Protein AF-A0A3M6UUV1-F1 (afdb_monomer_lite)

Radius of gyration: 31.65 Å; chains: 1; bounding box: 92×77×94 Å

Structure (mmCIF, N/CA/C/O backbone):
data_AF-A0A3M6UUV1-F1
#
_entry.id   AF-A0A3M6UUV1-F1
#
loop_
_atom_site.group_PDB
_atom_site.id
_atom_site.type_symbol
_atom_site.label_atom_id
_atom_site.label_alt_id
_atom_site.label_comp_id
_atom_site.label_asym_id
_atom_site.label_entity_id
_atom_site.label_seq_id
_atom_site.pdbx_PDB_ins_code
_atom_site.Cartn_x
_atom_site.Cartn_y
_atom_site.Cartn_z
_atom_site.occupancy
_atom_site.B_iso_or_equiv
_atom_site.auth_seq_id
_atom_site.auth_comp_id
_atom_site.auth_asym_id
_atom_site.auth_atom_id
_atom_site.pdbx_PDB_model_num
ATOM 1 N N . HIS A 1 1 ? 31.047 -15.259 56.708 1.00 53.66 1 HIS A N 1
ATOM 2 C CA . HIS A 1 1 ? 30.385 -16.585 56.591 1.00 53.66 1 HIS A CA 1
ATOM 3 C C . HIS A 1 1 ? 28.883 -16.551 56.228 1.00 53.66 1 HIS A C 1
ATOM 5 O O . HIS A 1 1 ? 28.489 -17.252 55.302 1.00 53.66 1 HIS A O 1
ATOM 11 N N . ARG A 1 2 ? 28.010 -15.762 56.892 1.00 51.50 2 ARG A N 1
ATOM 12 C CA . ARG A 1 2 ? 26.547 -15.740 56.600 1.00 51.50 2 ARG A CA 1
ATOM 13 C C . ARG A 1 2 ? 26.159 -15.116 55.248 1.00 51.50 2 ARG A C 1
ATOM 15 O O . ARG A 1 2 ? 25.210 -15.572 54.619 1.00 51.50 2 ARG A O 1
ATOM 22 N N . VAL A 1 3 ? 26.904 -14.112 54.783 1.00 54.75 3 VAL A N 1
ATOM 23 C CA . VAL A 1 3 ? 26.638 -13.428 53.501 1.00 54.75 3 VAL A CA 1
ATOM 24 C C . VAL A 1 3 ? 26.917 -14.352 52.309 1.00 54.75 3 VAL A C 1
ATOM 26 O O . VAL A 1 3 ? 26.079 -14.472 51.422 1.00 54.75 3 VAL A O 1
ATOM 29 N N . VAL A 1 4 ? 28.027 -15.096 52.345 1.00 58.69 4 VAL A N 1
ATOM 30 C CA . VAL A 1 4 ? 28.407 -16.068 51.302 1.00 58.69 4 VAL A CA 1
ATOM 31 C C . VAL A 1 4 ? 27.374 -17.197 51.180 1.00 58.69 4 VAL A C 1
ATOM 33 O O . VAL A 1 4 ? 26.945 -17.510 50.074 1.00 58.69 4 VAL A O 1
ATOM 36 N N . LYS A 1 5 ? 26.862 -17.729 52.304 1.00 53.38 5 LYS A N 1
ATOM 37 C CA . LYS A 1 5 ? 25.772 -18.727 52.286 1.00 53.38 5 LYS A CA 1
ATOM 38 C C . LYS A 1 5 ? 24.498 -18.208 51.605 1.00 53.38 5 LYS A C 1
ATOM 40 O O . LYS A 1 5 ? 23.853 -18.964 50.888 1.00 53.38 5 LYS A O 1
ATOM 45 N N . ARG A 1 6 ? 24.146 -16.927 51.778 1.00 51.94 6 ARG A N 1
ATOM 46 C CA . ARG A 1 6 ? 22.979 -16.309 51.115 1.00 51.94 6 ARG A CA 1
ATOM 47 C C . ARG A 1 6 ? 23.157 -16.190 49.601 1.00 51.94 6 ARG A C 1
ATOM 49 O O . ARG A 1 6 ? 22.193 -16.403 48.871 1.00 51.94 6 ARG A O 1
ATOM 56 N N . TRP A 1 7 ? 24.363 -15.869 49.136 1.00 58.28 7 TRP A N 1
ATOM 57 C CA . TRP A 1 7 ? 24.672 -15.807 47.704 1.00 58.28 7 TRP A CA 1
ATOM 58 C C . TRP A 1 7 ? 24.673 -17.190 47.057 1.00 58.28 7 TRP A C 1
ATOM 60 O O . TRP A 1 7 ? 24.069 -17.354 46.002 1.00 58.28 7 TRP A O 1
ATOM 70 N N . ILE A 1 8 ? 25.231 -18.195 47.736 1.00 63.59 8 ILE A N 1
ATOM 71 C CA . ILE A 1 8 ? 25.190 -19.593 47.285 1.00 63.59 8 ILE A CA 1
ATOM 72 C C . ILE A 1 8 ? 23.741 -20.085 47.178 1.00 63.59 8 ILE A C 1
ATOM 74 O O . ILE A 1 8 ? 23.374 -20.690 46.177 1.00 63.59 8 ILE A O 1
ATOM 78 N N . TYR A 1 9 ? 22.886 -19.763 48.153 1.00 59.88 9 TYR A N 1
ATOM 79 C CA . TYR A 1 9 ? 21.479 -20.173 48.124 1.00 59.88 9 TYR A CA 1
ATOM 80 C C . TYR A 1 9 ? 20.699 -19.513 46.975 1.00 59.88 9 TYR A C 1
ATOM 82 O O . TYR A 1 9 ? 19.919 -20.169 46.291 1.00 59.88 9 TYR A O 1
ATOM 90 N N . LYS A 1 10 ? 20.943 -18.222 46.709 1.00 54.38 10 LYS A N 1
ATOM 91 C CA . LYS A 1 10 ? 20.335 -17.512 45.570 1.00 54.38 10 LYS A CA 1
ATOM 92 C C . LYS A 1 10 ? 20.837 -18.035 44.222 1.00 54.38 10 LYS A C 1
ATOM 94 O O . LYS A 1 10 ? 20.039 -18.157 43.296 1.00 54.38 10 LYS A O 1
ATOM 99 N N . ALA A 1 11 ? 22.123 -18.368 44.123 1.00 58.56 11 ALA A N 1
ATOM 100 C CA . ALA A 1 11 ? 22.707 -18.967 42.927 1.00 58.56 11 ALA A CA 1
ATOM 101 C C . ALA A 1 11 ? 22.138 -20.369 42.670 1.00 58.56 11 ALA A C 1
ATOM 103 O O . ALA A 1 11 ? 21.747 -20.659 41.546 1.00 58.56 11 ALA A O 1
ATOM 104 N N . LEU A 1 12 ? 21.997 -21.198 43.710 1.00 60.91 12 LEU A N 1
ATOM 105 C CA . LEU A 1 12 ? 21.360 -22.515 43.614 1.00 60.91 12 LEU A CA 1
ATOM 106 C C . LEU A 1 12 ? 19.917 -22.411 43.115 1.00 60.91 12 LEU A C 1
ATOM 108 O O . LEU A 1 12 ? 19.557 -23.129 42.189 1.00 60.91 12 LEU A O 1
ATOM 112 N N . ILE A 1 13 ? 19.129 -21.470 43.650 1.00 64.75 13 ILE A N 1
ATOM 113 C CA . ILE A 1 13 ? 17.755 -21.222 43.188 1.00 64.75 13 ILE A CA 1
ATOM 114 C C . ILE A 1 13 ? 17.744 -20.815 41.706 1.00 64.75 13 ILE A C 1
ATOM 116 O O . ILE A 1 13 ? 16.981 -21.378 40.919 1.00 64.75 13 ILE A O 1
ATOM 120 N N . ALA A 1 14 ? 18.605 -19.879 41.299 1.00 56.94 14 ALA A N 1
ATOM 121 C CA . ALA A 1 14 ? 18.701 -19.441 39.907 1.00 56.94 14 ALA A CA 1
ATOM 122 C C . ALA A 1 14 ? 19.106 -20.587 38.963 1.00 56.94 14 ALA A C 1
ATOM 124 O O . ALA A 1 14 ? 18.496 -20.755 37.909 1.00 56.94 14 ALA A O 1
ATOM 125 N N . ILE A 1 15 ? 20.068 -21.420 39.372 1.00 64.94 15 ILE A N 1
ATOM 126 C CA . ILE A 1 15 ? 20.500 -22.608 38.627 1.00 64.94 15 ILE A CA 1
ATOM 127 C C . ILE A 1 15 ? 19.341 -23.602 38.488 1.00 64.94 15 ILE A C 1
ATOM 129 O O . ILE A 1 15 ? 19.088 -24.072 37.381 1.00 64.94 15 ILE A O 1
ATOM 133 N N . THR A 1 16 ? 18.567 -23.867 39.547 1.00 61.16 16 THR A N 1
ATOM 134 C CA . THR A 1 16 ? 17.381 -24.737 39.445 1.00 61.16 16 THR A CA 1
ATOM 135 C C . THR A 1 16 ? 16.318 -24.192 38.492 1.00 61.16 16 THR A C 1
ATOM 137 O O . THR A 1 16 ? 15.734 -24.971 37.742 1.00 61.16 16 THR A O 1
ATOM 140 N N . TRP A 1 17 ? 16.092 -22.875 38.448 1.00 63.47 17 TRP A N 1
ATOM 141 C CA . TRP A 1 17 ? 15.154 -22.267 37.495 1.00 63.47 17 TRP A CA 1
ATOM 142 C C . TRP A 1 17 ? 15.660 -22.321 36.050 1.00 63.47 17 TRP A C 1
ATOM 144 O O . TRP A 1 17 ? 14.870 -22.567 35.140 1.00 63.47 17 TRP A O 1
ATOM 154 N N . ILE A 1 18 ? 16.966 -22.151 35.832 1.00 59.75 18 ILE A N 1
ATOM 155 C CA . ILE A 1 18 ? 17.588 -22.296 34.509 1.00 59.75 18 ILE A CA 1
ATOM 156 C C . ILE A 1 18 ? 17.489 -23.748 34.029 1.00 59.75 18 ILE A C 1
ATOM 158 O O . ILE A 1 18 ? 17.085 -23.986 32.892 1.00 59.75 18 ILE A O 1
ATOM 162 N N . ILE A 1 19 ? 17.779 -24.720 34.898 1.00 62.41 19 ILE A N 1
ATOM 163 C CA . ILE A 1 19 ? 17.654 -26.150 34.587 1.00 62.41 19 ILE A CA 1
ATOM 164 C C . ILE A 1 19 ? 16.190 -26.508 34.292 1.00 62.41 19 ILE A C 1
ATOM 166 O O . ILE A 1 19 ? 15.913 -27.158 33.287 1.00 62.41 19 ILE A O 1
ATOM 170 N N . ALA A 1 20 ? 15.233 -26.032 35.094 1.00 56.25 20 ALA A N 1
ATOM 171 C CA . ALA A 1 20 ? 13.806 -26.252 34.848 1.00 56.25 20 ALA A CA 1
ATOM 172 C C . ALA A 1 20 ? 13.332 -25.617 33.526 1.00 56.25 20 ALA A C 1
ATOM 174 O O . ALA A 1 20 ? 12.559 -26.227 32.784 1.00 56.25 20 ALA A O 1
ATOM 175 N N . GLY A 1 21 ? 13.828 -24.421 33.196 1.00 53.50 21 GLY A N 1
ATOM 176 C CA . GLY A 1 21 ? 13.579 -23.753 31.919 1.00 53.50 21 GLY A CA 1
ATOM 177 C C . GLY A 1 21 ? 14.153 -24.524 30.730 1.00 53.50 21 GLY A C 1
ATOM 178 O O . GLY A 1 21 ? 13.458 -24.707 29.732 1.00 53.50 21 GLY A O 1
ATOM 179 N N . ALA A 1 22 ? 15.375 -25.048 30.856 1.00 51.59 22 ALA A N 1
ATOM 180 C CA . ALA A 1 22 ? 16.016 -25.873 29.836 1.00 51.59 22 ALA A CA 1
ATOM 181 C C . ALA A 1 22 ? 15.280 -27.207 29.624 1.00 51.59 22 ALA A C 1
ATOM 183 O O . ALA A 1 22 ? 15.052 -27.597 28.483 1.00 51.59 22 ALA A O 1
ATOM 184 N N . ILE A 1 23 ? 14.825 -27.865 30.698 1.00 58.81 23 ILE A N 1
ATOM 185 C CA . ILE A 1 23 ? 14.018 -29.097 30.626 1.00 58.81 23 ILE A CA 1
ATOM 186 C C . ILE A 1 23 ? 12.650 -28.822 29.985 1.00 58.81 23 ILE A C 1
ATOM 188 O O . ILE A 1 23 ? 12.186 -29.604 29.157 1.00 58.81 23 ILE A O 1
ATOM 192 N N . SER A 1 24 ? 12.003 -27.700 30.318 1.00 49.69 24 SER A N 1
ATOM 193 C CA . SER A 1 24 ? 10.731 -27.291 29.707 1.00 49.69 24 SER A CA 1
ATOM 194 C C . SER A 1 24 ? 10.892 -26.985 28.214 1.00 49.69 24 SER A C 1
ATOM 196 O O . SER A 1 24 ? 10.110 -27.468 27.395 1.00 49.69 24 SER A O 1
ATOM 198 N N . LEU A 1 25 ? 11.952 -26.262 27.837 1.00 47.38 25 LEU A N 1
ATOM 199 C CA . LEU A 1 25 ? 12.279 -25.972 26.442 1.00 47.38 25 LEU A CA 1
ATOM 200 C C . LEU A 1 25 ? 12.628 -27.249 25.669 1.00 47.38 25 LEU A C 1
ATOM 202 O O . LEU A 1 25 ? 12.136 -27.428 24.558 1.00 47.38 25 LEU A O 1
ATOM 206 N N . ALA A 1 26 ? 13.393 -28.169 26.262 1.00 48.97 26 ALA A N 1
ATOM 207 C CA . ALA A 1 26 ? 13.682 -29.479 25.685 1.00 48.97 26 ALA A CA 1
ATOM 208 C C . ALA A 1 26 ? 12.399 -30.302 25.495 1.00 48.97 26 ALA A C 1
ATOM 210 O O . ALA A 1 26 ? 12.198 -30.865 24.425 1.00 48.97 26 ALA A O 1
ATOM 211 N N . ASN A 1 27 ? 11.477 -30.299 26.463 1.00 48.34 27 ASN A N 1
ATOM 212 C CA . ASN A 1 27 ? 10.185 -30.982 26.353 1.00 48.34 27 ASN A CA 1
ATOM 213 C C . ASN A 1 27 ? 9.260 -30.361 25.298 1.00 48.34 27 ASN A C 1
ATOM 215 O O . ASN A 1 27 ? 8.561 -31.091 24.599 1.00 48.34 27 ASN A O 1
ATOM 219 N N . ILE A 1 28 ? 9.249 -29.033 25.152 1.00 48.41 28 ILE A N 1
ATOM 220 C CA . ILE A 1 28 ? 8.517 -28.341 24.079 1.00 48.41 28 ILE A CA 1
ATOM 221 C C . ILE A 1 28 ? 9.140 -28.675 22.723 1.00 48.41 28 ILE A C 1
ATOM 223 O O . ILE A 1 28 ? 8.415 -28.997 21.788 1.00 48.41 28 ILE A O 1
ATOM 227 N N . THR A 1 29 ? 10.468 -28.672 22.628 1.00 43.34 29 THR A N 1
ATOM 228 C CA . THR A 1 29 ? 11.203 -29.017 21.402 1.00 43.34 29 THR A CA 1
ATOM 229 C C . THR A 1 29 ? 10.961 -30.478 21.017 1.00 43.34 29 THR A C 1
ATOM 231 O O . THR A 1 29 ? 10.634 -30.754 19.869 1.00 43.34 29 THR A O 1
ATOM 234 N N . LEU A 1 30 ? 10.987 -31.408 21.978 1.00 47.31 30 LEU A N 1
ATOM 235 C CA . LEU A 1 30 ? 10.634 -32.821 21.790 1.00 47.31 30 LEU A CA 1
ATOM 236 C C . LEU A 1 30 ? 9.158 -33.004 21.414 1.00 47.31 30 LEU A C 1
ATOM 238 O O . LEU A 1 30 ? 8.835 -33.854 20.589 1.00 47.31 30 LEU A O 1
ATOM 242 N N . ARG A 1 31 ? 8.249 -32.192 21.969 1.00 47.75 31 ARG A N 1
ATOM 243 C CA . ARG A 1 31 ? 6.823 -32.195 21.606 1.00 47.75 31 ARG A CA 1
ATOM 244 C C . ARG A 1 31 ? 6.604 -31.666 20.185 1.00 47.75 31 ARG A C 1
ATOM 246 O O . ARG A 1 31 ? 5.810 -32.245 19.458 1.00 47.75 31 ARG A O 1
ATOM 253 N N . VAL A 1 32 ? 7.333 -30.630 19.768 1.00 45.81 32 VAL A N 1
ATOM 254 C CA . VAL A 1 32 ? 7.321 -30.094 18.395 1.00 45.81 32 VAL A CA 1
ATOM 255 C C . VAL A 1 32 ? 7.938 -31.089 17.406 1.00 45.81 32 VAL A C 1
ATOM 257 O O . VAL A 1 32 ? 7.359 -31.322 16.350 1.00 45.81 32 VAL A O 1
ATOM 260 N N . LEU A 1 33 ? 9.043 -31.748 17.767 1.00 45.75 33 LEU A N 1
ATOM 261 C CA . LEU A 1 33 ? 9.650 -32.836 16.987 1.00 45.75 33 LEU A CA 1
ATOM 262 C C . LEU A 1 33 ? 8.694 -34.035 16.837 1.00 45.75 33 LEU A C 1
ATOM 264 O O . LEU A 1 33 ? 8.572 -34.591 15.749 1.00 45.75 33 LEU A O 1
ATOM 268 N N . ARG A 1 34 ? 7.947 -34.386 17.895 1.00 47.12 34 ARG A N 1
ATOM 269 C CA . ARG A 1 34 ? 6.923 -35.450 17.885 1.00 47.12 34 ARG A CA 1
ATOM 270 C C . ARG A 1 34 ? 5.660 -35.080 17.088 1.00 47.12 34 ARG A C 1
ATOM 272 O O . ARG A 1 34 ? 4.951 -35.969 16.629 1.00 47.12 34 ARG A O 1
ATOM 279 N N . GLU A 1 35 ? 5.351 -33.796 16.926 1.00 48.34 35 GLU A N 1
ATOM 280 C CA . GLU A 1 35 ? 4.259 -33.329 16.057 1.00 48.34 35 GLU A CA 1
ATOM 281 C C . GLU A 1 35 ? 4.706 -33.228 14.584 1.00 48.34 35 GLU A C 1
ATOM 283 O O . GLU A 1 35 ? 3.923 -33.536 13.689 1.00 48.34 35 GLU A O 1
ATOM 288 N N . MET A 1 36 ? 5.973 -32.889 14.313 1.00 41.75 36 MET A N 1
ATOM 289 C CA . MET A 1 36 ? 6.557 -32.858 12.959 1.00 41.75 36 MET A CA 1
ATOM 290 C C . MET A 1 36 ? 6.518 -34.225 12.259 1.00 41.75 36 MET A C 1
ATOM 292 O O . MET A 1 36 ? 6.219 -34.283 11.065 1.00 41.75 36 MET A O 1
ATOM 296 N N . SER A 1 37 ? 6.720 -35.330 12.987 1.00 49.78 37 SER A N 1
ATOM 297 C CA . SER A 1 37 ? 6.574 -36.679 12.420 1.00 49.78 37 SER A CA 1
ATOM 298 C C . SER A 1 37 ? 5.135 -36.970 11.974 1.00 49.78 37 SER A C 1
ATOM 300 O O . SER A 1 37 ? 4.929 -37.534 10.904 1.00 49.78 37 SER A O 1
ATOM 302 N N . LYS A 1 38 ? 4.110 -36.498 12.699 1.00 47.59 38 LYS A N 1
ATOM 303 C CA . LYS A 1 38 ? 2.696 -36.675 12.306 1.00 47.59 38 LYS A CA 1
ATOM 304 C C . LYS A 1 38 ? 2.337 -35.925 11.021 1.00 47.59 38 LYS A C 1
ATOM 306 O O . LYS A 1 38 ? 1.589 -36.454 10.203 1.00 47.59 38 LYS A O 1
ATOM 311 N N . TYR A 1 39 ? 2.878 -34.719 10.824 1.00 46.22 39 TYR A N 1
ATOM 312 C CA . TYR A 1 39 ? 2.710 -33.963 9.574 1.00 46.22 39 TYR A CA 1
ATOM 313 C C . TYR A 1 39 ? 3.369 -34.667 8.387 1.00 46.22 39 TYR A C 1
ATOM 315 O O . TYR A 1 39 ? 2.802 -34.683 7.296 1.00 46.22 39 TYR A O 1
ATOM 323 N N . LEU A 1 40 ? 4.526 -35.289 8.613 1.00 48.78 40 LEU A N 1
ATOM 324 C CA . LEU A 1 40 ? 5.231 -36.082 7.613 1.00 48.78 40 LEU A CA 1
ATOM 325 C C . LEU A 1 40 ? 4.427 -37.342 7.243 1.00 48.78 40 LEU A C 1
ATOM 327 O O . LEU A 1 40 ? 4.207 -37.603 6.065 1.00 48.78 40 LEU A O 1
ATOM 331 N N . TYR A 1 41 ? 3.857 -38.054 8.221 1.00 49.81 41 TYR A N 1
ATOM 332 C CA . TYR A 1 41 ? 2.929 -39.171 7.978 1.00 49.81 41 TYR A CA 1
ATOM 333 C C . TYR A 1 41 ? 1.680 -38.749 7.189 1.00 49.81 41 TYR A C 1
ATOM 335 O O . TYR A 1 41 ? 1.291 -39.434 6.242 1.00 49.81 41 TYR A O 1
ATOM 343 N N . LEU A 1 42 ? 1.073 -37.603 7.524 1.00 47.50 42 LEU A N 1
ATOM 344 C CA . LEU A 1 42 ? -0.079 -37.061 6.792 1.00 47.50 42 LEU A CA 1
ATOM 345 C C . LEU A 1 42 ? 0.283 -36.695 5.342 1.00 47.50 42 LEU A C 1
ATOM 347 O O . LEU A 1 42 ? -0.486 -36.966 4.420 1.00 47.50 42 LEU A O 1
ATOM 351 N N . TRP A 1 43 ? 1.464 -36.106 5.141 1.00 49.41 43 TRP A N 1
ATOM 352 C CA . TRP A 1 43 ? 2.016 -35.777 3.827 1.00 49.41 43 TRP A CA 1
ATOM 353 C C . TRP A 1 43 ? 2.252 -37.035 2.981 1.00 49.41 43 TRP A C 1
ATOM 355 O O . TRP A 1 43 ? 1.928 -37.059 1.794 1.00 49.41 43 TRP A O 1
ATOM 365 N N . ASN A 1 44 ? 2.751 -38.113 3.582 1.00 49.72 44 ASN A N 1
ATOM 366 C CA . ASN A 1 44 ? 2.978 -39.378 2.883 1.00 49.72 44 ASN A CA 1
ATOM 367 C C . ASN A 1 44 ? 1.687 -40.135 2.579 1.00 49.72 44 ASN A C 1
ATOM 369 O O . ASN A 1 44 ? 1.548 -40.668 1.480 1.00 49.72 44 ASN A O 1
ATOM 373 N N . LEU A 1 45 ? 0.709 -40.110 3.490 1.00 54.50 45 LEU A N 1
ATOM 374 C CA . LEU A 1 45 ? -0.628 -40.649 3.239 1.00 54.50 45 LEU A CA 1
ATOM 375 C C . LEU A 1 45 ? -1.309 -39.906 2.078 1.00 54.50 45 LEU A C 1
ATOM 377 O O . LEU A 1 45 ? -1.895 -40.536 1.200 1.00 54.50 45 LEU A O 1
ATOM 381 N N . PHE A 1 46 ? -1.168 -38.578 2.027 1.00 56.09 46 PHE A N 1
ATOM 382 C CA . PHE A 1 46 ? -1.665 -37.753 0.926 1.00 56.09 46 PHE A CA 1
ATOM 383 C C . PHE A 1 46 ? -0.981 -38.085 -0.410 1.00 56.09 46 PHE A C 1
ATOM 385 O O . PHE A 1 46 ? -1.661 -38.250 -1.422 1.00 56.09 46 PHE A O 1
ATOM 392 N N . ASN A 1 47 ? 0.347 -38.236 -0.433 1.00 53.75 47 ASN A N 1
ATOM 393 C CA . ASN A 1 47 ? 1.074 -38.606 -1.652 1.00 53.75 47 ASN A CA 1
ATOM 394 C C . ASN A 1 47 ? 0.737 -40.031 -2.129 1.00 53.75 47 ASN A C 1
ATOM 396 O O . ASN A 1 47 ? 0.535 -40.237 -3.326 1.00 53.75 47 ASN A O 1
ATOM 400 N N . ALA A 1 48 ? 0.603 -40.996 -1.215 1.00 56.69 48 ALA A N 1
ATOM 401 C CA . ALA A 1 48 ? 0.190 -42.364 -1.535 1.00 56.69 48 ALA A CA 1
ATOM 402 C C . ALA A 1 48 ? -1.249 -42.424 -2.078 1.00 56.69 48 ALA A C 1
ATOM 404 O O . ALA A 1 48 ? -1.515 -43.146 -3.042 1.00 56.69 48 ALA A O 1
ATOM 405 N N . PHE A 1 49 ? -2.159 -41.620 -1.517 1.00 58.19 49 PHE A N 1
ATOM 406 C CA . PHE A 1 49 ? -3.532 -41.454 -2.001 1.00 58.19 49 PHE A CA 1
ATOM 407 C C . PHE A 1 49 ? -3.583 -40.835 -3.408 1.00 58.19 49 PHE A C 1
ATOM 409 O O . PHE A 1 49 ? -4.268 -41.339 -4.299 1.00 58.19 49 PHE A O 1
ATOM 416 N N . CYS A 1 50 ? -2.797 -39.782 -3.653 1.00 55.28 50 CYS A N 1
ATOM 417 C CA . CYS A 1 50 ? -2.662 -39.183 -4.982 1.00 55.28 50 CYS A CA 1
ATOM 418 C C . CYS A 1 50 ? -2.120 -40.190 -6.010 1.00 55.28 50 CYS A C 1
ATOM 420 O O . CYS A 1 50 ? -2.640 -40.269 -7.124 1.00 55.28 50 CYS A O 1
ATOM 422 N N . LEU A 1 51 ? -1.126 -41.003 -5.635 1.00 58.97 51 LEU A N 1
ATOM 423 C CA . LEU A 1 51 ? -0.574 -42.058 -6.488 1.00 58.97 51 LEU A CA 1
ATOM 424 C C . LEU A 1 51 ? -1.619 -43.130 -6.829 1.00 58.97 51 LEU A C 1
ATOM 426 O O . LEU A 1 51 ? -1.710 -43.549 -7.981 1.00 58.97 51 LEU A O 1
ATOM 430 N N . THR A 1 52 ? -2.442 -43.547 -5.863 1.00 60.72 52 THR A N 1
ATOM 431 C CA . THR A 1 52 ? -3.510 -44.532 -6.108 1.00 60.72 52 THR A CA 1
ATOM 432 C C . THR A 1 52 ? -4.569 -43.979 -7.054 1.00 60.72 52 THR A C 1
ATOM 434 O O . THR A 1 52 ? -4.952 -44.671 -7.996 1.00 60.72 52 THR A O 1
ATOM 437 N N . ILE A 1 53 ? -4.985 -42.718 -6.887 1.00 60.94 53 ILE A N 1
ATOM 438 C CA . ILE A 1 53 ? -5.909 -42.053 -7.821 1.00 60.94 53 ILE A CA 1
ATOM 439 C C . ILE A 1 53 ? -5.320 -41.993 -9.231 1.00 60.94 53 ILE A C 1
ATOM 441 O O . ILE A 1 53 ? -6.029 -42.284 -10.198 1.00 60.94 53 ILE A O 1
ATOM 445 N N . ILE A 1 54 ? -4.036 -41.646 -9.361 1.00 63.97 54 ILE A N 1
ATOM 446 C CA . ILE A 1 54 ? -3.322 -41.639 -10.642 1.00 63.97 54 ILE A CA 1
ATOM 447 C C . ILE A 1 54 ? -3.373 -43.046 -11.253 1.00 63.97 54 ILE A C 1
ATOM 449 O O . ILE A 1 54 ? -3.900 -43.208 -12.353 1.00 63.97 54 ILE A O 1
ATOM 453 N N . CYS A 1 55 ? -2.942 -44.083 -10.534 1.00 61.72 55 CYS A N 1
ATOM 454 C CA . CYS A 1 55 ? -2.950 -45.461 -11.031 1.00 61.72 55 CYS A CA 1
ATOM 455 C C . CYS A 1 55 ? -4.349 -45.939 -11.460 1.00 61.72 55 CYS A C 1
ATOM 457 O O . CYS A 1 55 ? -4.491 -46.507 -12.544 1.00 61.72 55 CYS A O 1
ATOM 459 N N . ILE A 1 56 ? -5.395 -45.665 -10.672 1.00 68.00 56 ILE A N 1
ATOM 460 C CA . ILE A 1 56 ? -6.787 -46.033 -10.993 1.00 68.00 56 ILE A CA 1
ATOM 461 C C . ILE A 1 56 ? -7.275 -45.287 -12.240 1.00 68.00 56 ILE A C 1
ATOM 463 O O . ILE A 1 56 ? -7.853 -45.893 -13.146 1.00 68.00 56 ILE A O 1
ATOM 467 N N . SER A 1 57 ? -7.008 -43.982 -12.322 1.00 57.22 57 SER A N 1
ATOM 468 C CA . SER A 1 57 ? -7.418 -43.142 -13.451 1.00 57.22 57 SER A CA 1
ATOM 469 C C . SER A 1 57 ? -6.743 -43.589 -14.747 1.00 57.22 57 SER A C 1
ATOM 471 O O . SER A 1 57 ? -7.406 -43.735 -15.771 1.00 57.22 57 SER A O 1
ATOM 473 N N . TYR A 1 58 ? -5.442 -43.889 -14.710 1.00 58.75 58 TYR A N 1
ATOM 474 C CA . TYR A 1 58 ? -4.697 -44.337 -15.889 1.00 58.75 58 TYR A CA 1
ATOM 475 C C . TYR A 1 58 ? -5.010 -45.779 -16.286 1.00 58.75 58 TYR A C 1
ATOM 477 O O . TYR A 1 58 ? -5.077 -46.060 -17.481 1.00 58.75 58 TYR A O 1
ATOM 485 N N . THR A 1 59 ? -5.290 -46.669 -15.329 1.00 64.38 59 THR A N 1
ATOM 486 C CA . THR A 1 59 ? -5.794 -48.021 -15.626 1.00 64.38 59 THR A CA 1
ATOM 487 C C . THR A 1 59 ? -7.164 -47.934 -16.297 1.00 64.38 59 THR A C 1
ATOM 489 O O . THR A 1 59 ? -7.393 -48.580 -17.314 1.00 64.38 59 THR A O 1
ATOM 492 N N . SER A 1 60 ? -8.040 -47.048 -15.815 1.00 57.28 60 SER A N 1
ATOM 493 C CA . SER A 1 60 ? -9.353 -46.789 -16.419 1.00 57.28 60 SER A CA 1
ATOM 494 C C . SER A 1 60 ? -9.234 -46.202 -17.830 1.00 57.28 60 SER A C 1
ATOM 496 O O . SER A 1 60 ? -9.950 -46.622 -18.738 1.00 57.28 60 SER A O 1
ATOM 498 N N . ILE A 1 61 ? -8.290 -45.278 -18.052 1.00 60.66 61 ILE A N 1
ATOM 499 C CA . ILE A 1 61 ? -7.984 -44.730 -19.382 1.00 60.66 61 ILE A CA 1
ATOM 500 C C . ILE A 1 61 ? -7.421 -45.822 -20.302 1.00 60.66 61 ILE A C 1
ATOM 502 O O . ILE A 1 61 ? -7.869 -45.937 -21.438 1.00 60.66 61 ILE A O 1
ATOM 506 N N . TYR A 1 62 ? -6.492 -46.656 -19.830 1.00 62.56 62 TYR A N 1
ATOM 507 C CA . TYR A 1 62 ? -5.917 -47.764 -20.598 1.00 62.56 62 TYR A CA 1
ATOM 508 C C . TYR A 1 62 ? -6.981 -48.794 -20.995 1.00 62.56 62 TYR A C 1
ATOM 510 O O . TYR A 1 62 ? -7.074 -49.164 -22.164 1.00 62.56 62 TYR A O 1
ATOM 518 N N . VAL A 1 63 ? -7.837 -49.199 -20.051 1.00 66.69 63 VAL A N 1
ATOM 519 C CA . VAL A 1 63 ? -8.968 -50.106 -20.291 1.00 66.69 63 VAL A CA 1
ATOM 520 C C . VAL A 1 63 ? -9.932 -49.495 -21.308 1.00 66.69 63 VAL A C 1
ATOM 522 O O . VAL A 1 63 ? -10.338 -50.190 -22.236 1.00 66.69 63 VAL A O 1
ATOM 525 N N . LYS A 1 64 ? -10.234 -48.194 -21.201 1.00 61.03 64 LYS A N 1
ATOM 526 C CA . LYS A 1 64 ? -11.102 -47.471 -22.143 1.00 61.03 64 LYS A CA 1
ATOM 527 C C . LYS A 1 64 ? -10.478 -47.314 -23.534 1.00 61.03 64 LYS A C 1
ATOM 529 O O . LYS A 1 64 ? -11.197 -47.364 -24.521 1.00 61.03 64 LYS A O 1
ATOM 534 N N . VAL A 1 65 ? -9.157 -47.171 -23.639 1.00 62.53 65 VAL A N 1
ATOM 535 C CA . VAL A 1 65 ? -8.433 -47.097 -24.924 1.00 62.53 65 VAL A CA 1
ATOM 536 C C . VAL A 1 65 ? -8.288 -48.473 -25.581 1.00 62.53 65 VAL A C 1
ATOM 538 O O . VAL A 1 65 ? -8.358 -48.562 -26.804 1.00 62.53 65 VAL A O 1
ATOM 541 N N . ARG A 1 66 ? -8.098 -49.539 -24.791 1.00 63.44 66 ARG A N 1
ATOM 542 C CA . ARG A 1 66 ? -7.930 -50.917 -25.281 1.00 63.44 66 ARG A CA 1
ATOM 543 C C . ARG A 1 66 ? -9.258 -51.569 -25.672 1.00 63.44 66 ARG A C 1
ATOM 545 O O . ARG A 1 66 ? -9.297 -52.267 -26.677 1.00 63.44 66 ARG A O 1
ATOM 552 N N . HIS A 1 67 ? -10.325 -51.325 -24.908 1.00 61.78 67 HIS A N 1
ATOM 553 C CA . HIS A 1 67 ? -11.660 -51.886 -25.165 1.00 61.78 67 HIS A CA 1
ATOM 554 C C . HIS A 1 67 ? -12.591 -50.931 -25.927 1.00 61.78 67 HIS A C 1
ATOM 556 O O . HIS A 1 67 ? -13.588 -51.368 -26.489 1.00 61.78 67 HIS A O 1
ATOM 562 N N . GLY A 1 68 ? -12.270 -49.635 -25.998 1.00 55.53 68 GLY A N 1
ATOM 563 C CA . GLY A 1 68 ? -12.986 -48.643 -26.804 1.00 55.53 68 GLY A CA 1
ATOM 564 C C . GLY A 1 68 ? -12.602 -48.717 -28.281 1.00 55.53 68 GLY A C 1
ATOM 565 O O . GLY A 1 68 ? -12.003 -47.792 -28.835 1.00 55.53 68 GLY A O 1
ATOM 566 N N . ALA A 1 69 ? -12.931 -49.832 -28.925 1.00 53.97 69 ALA A N 1
ATOM 567 C CA . ALA A 1 69 ? -12.974 -49.931 -30.372 1.00 53.97 69 ALA A CA 1
ATOM 568 C C . ALA A 1 69 ? -14.437 -49.873 -30.813 1.00 53.97 69 ALA A C 1
ATOM 570 O O . ALA A 1 69 ? -15.090 -50.904 -30.864 1.00 53.97 69 ALA A O 1
ATOM 571 N N . GLN A 1 70 ? -14.945 -48.683 -31.148 1.00 48.94 70 GLN A N 1
ATOM 572 C CA . GLN A 1 70 ? -16.017 -48.549 -32.138 1.00 48.94 70 GLN A CA 1
ATOM 573 C C . GLN A 1 70 ? -16.089 -47.117 -32.667 1.00 48.94 70 GLN A C 1
ATOM 575 O O . GLN A 1 70 ? -15.962 -46.141 -31.931 1.00 48.94 70 GLN A O 1
ATOM 580 N N . GLY A 1 71 ? -16.137 -47.036 -33.995 1.00 56.59 71 GLY A N 1
ATOM 581 C CA . GLY A 1 71 ? -15.881 -45.838 -34.768 1.00 56.59 71 GLY A CA 1
ATOM 582 C C . GLY A 1 71 ? -16.992 -44.799 -34.715 1.00 56.59 71 GLY A C 1
ATOM 583 O O . GLY A 1 71 ? -18.164 -45.126 -34.610 1.00 56.59 71 GLY A O 1
ATOM 584 N N . LEU A 1 72 ? -16.556 -43.548 -34.837 1.00 53.19 72 LEU A N 1
ATOM 585 C CA . LEU A 1 72 ? -17.143 -42.421 -35.568 1.00 53.19 72 LEU A CA 1
ATOM 586 C C . LEU A 1 72 ? -16.099 -41.293 -35.411 1.00 53.19 72 LEU A C 1
ATOM 588 O O . LEU A 1 72 ? -15.683 -40.999 -34.297 1.00 53.19 72 LEU A O 1
ATOM 592 N N . TYR A 1 73 ? -15.604 -40.726 -36.519 1.00 53.94 73 TYR A N 1
ATOM 593 C CA . TYR A 1 73 ? -14.481 -39.760 -36.620 1.00 53.94 73 TYR A CA 1
ATOM 594 C C . TYR A 1 73 ? -13.046 -40.332 -36.539 1.00 53.94 73 TYR A C 1
ATOM 596 O O . TYR A 1 73 ? -12.291 -40.085 -35.596 1.00 53.94 73 TYR A O 1
ATOM 604 N N . HIS A 1 74 ? -12.601 -41.007 -37.607 1.00 57.81 74 HIS A N 1
ATOM 605 C CA . HIS A 1 74 ? -11.253 -41.594 -37.744 1.00 57.81 74 HIS A CA 1
ATOM 606 C C . HIS A 1 74 ? -10.090 -40.604 -37.466 1.00 57.81 74 HIS A C 1
ATOM 608 O O . HIS A 1 74 ? -9.061 -40.999 -36.905 1.00 57.81 74 HIS A O 1
ATOM 614 N N . ASN A 1 75 ? -10.257 -39.315 -37.792 1.00 56.28 75 ASN A N 1
ATOM 615 C CA . ASN A 1 75 ? -9.245 -38.261 -37.598 1.00 56.28 75 ASN A CA 1
ATOM 616 C C . ASN A 1 75 ? -9.207 -37.691 -36.166 1.00 56.28 75 ASN A C 1
ATOM 618 O O . ASN A 1 75 ? -8.136 -37.343 -35.664 1.00 56.28 75 ASN A O 1
ATOM 622 N N . ALA A 1 76 ? -10.357 -37.609 -35.489 1.00 54.09 76 ALA A N 1
ATOM 623 C CA . ALA A 1 76 ? -10.426 -37.186 -34.090 1.00 54.09 76 ALA A CA 1
ATOM 624 C C . ALA A 1 76 ? -9.916 -38.307 -33.172 1.00 54.09 76 ALA A C 1
ATOM 626 O O . ALA A 1 76 ? -9.029 -38.076 -32.353 1.00 54.09 76 ALA A O 1
ATOM 627 N N . ALA A 1 77 ? -10.350 -39.545 -33.423 1.00 57.19 77 ALA A N 1
ATOM 628 C CA . ALA A 1 77 ? -9.932 -40.725 -32.672 1.00 57.19 77 ALA A CA 1
ATOM 629 C C . ALA A 1 77 ? -8.418 -41.005 -32.777 1.00 57.19 77 ALA A C 1
ATOM 631 O O . ALA A 1 77 ? -7.784 -41.403 -31.802 1.00 57.19 77 ALA A O 1
ATOM 632 N N . THR A 1 78 ? -7.787 -40.767 -33.935 1.00 59.41 78 THR A N 1
ATOM 633 C CA . THR A 1 78 ? -6.323 -40.915 -34.087 1.00 59.41 78 THR A CA 1
ATOM 634 C C . THR A 1 78 ? -5.539 -39.817 -33.367 1.00 59.41 78 THR A C 1
ATOM 636 O O . THR A 1 78 ? -4.470 -40.091 -32.813 1.00 59.41 78 THR A O 1
ATOM 639 N N . ARG A 1 79 ? -6.055 -38.582 -33.335 1.00 59.28 79 ARG A N 1
ATOM 640 C CA . ARG A 1 79 ? -5.464 -37.471 -32.574 1.00 59.28 79 ARG A CA 1
ATOM 641 C C . ARG A 1 79 ? -5.579 -37.703 -31.068 1.00 59.28 79 ARG A C 1
ATOM 643 O O . ARG A 1 79 ? -4.596 -37.496 -30.358 1.00 59.28 79 ARG A O 1
ATOM 650 N N . GLU A 1 80 ? -6.729 -38.184 -30.607 1.00 59.00 80 GLU A N 1
ATOM 651 C CA . GLU A 1 80 ? -6.963 -38.563 -29.212 1.00 59.00 80 GLU A CA 1
ATOM 652 C C . GLU A 1 80 ? -6.070 -39.730 -28.790 1.00 59.00 80 GLU A C 1
ATOM 654 O O . GLU A 1 80 ? -5.363 -39.610 -27.797 1.00 59.00 80 GLU A O 1
ATOM 659 N N . ARG A 1 81 ? -5.953 -40.796 -29.596 1.00 61.84 81 ARG A N 1
ATOM 660 C CA . ARG A 1 81 ? -5.025 -41.911 -29.319 1.00 61.84 81 ARG A CA 1
ATOM 661 C C . ARG A 1 81 ? -3.564 -41.463 -29.202 1.00 61.84 81 ARG A C 1
ATOM 663 O O . ARG A 1 81 ? -2.862 -41.921 -28.303 1.00 61.84 81 ARG A O 1
ATOM 670 N N . LYS A 1 82 ? -3.091 -40.548 -30.061 1.00 62.91 82 LYS A N 1
ATOM 671 C CA . LYS A 1 82 ? -1.725 -39.983 -29.975 1.00 62.91 82 LYS A CA 1
ATOM 672 C C . LYS A 1 82 ? -1.524 -39.131 -28.718 1.00 62.91 82 LYS A C 1
ATOM 674 O O . LYS A 1 82 ? -0.450 -39.177 -28.115 1.00 62.91 82 LYS A O 1
ATOM 679 N N . LEU A 1 83 ? -2.544 -38.370 -28.319 1.00 63.09 83 LEU A N 1
ATOM 680 C CA . LEU A 1 83 ? -2.531 -37.575 -27.092 1.00 63.09 83 LEU A CA 1
ATOM 681 C C . LEU A 1 83 ? -2.505 -38.483 -25.856 1.00 63.09 83 LEU A C 1
ATOM 683 O O . LEU A 1 83 ? -1.649 -38.304 -24.996 1.00 63.09 83 LEU A O 1
ATOM 687 N N . THR A 1 84 ? -3.356 -39.507 -25.809 1.00 65.12 84 THR A N 1
ATOM 688 C CA . THR A 1 84 ? -3.405 -40.469 -24.704 1.00 65.12 84 THR A CA 1
ATOM 689 C C . THR A 1 84 ? -2.129 -41.303 -24.602 1.00 65.12 84 THR A C 1
ATOM 691 O O . THR A 1 84 ? -1.626 -41.500 -23.501 1.00 65.12 84 THR A O 1
ATOM 694 N N . ALA A 1 85 ? -1.533 -41.717 -25.725 1.00 67.38 85 ALA A N 1
ATOM 695 C CA . ALA A 1 85 ? -0.230 -42.386 -25.729 1.00 67.38 85 ALA A CA 1
ATOM 696 C C . ALA A 1 85 ? 0.899 -41.473 -25.212 1.00 67.38 85 ALA A C 1
ATOM 698 O O . ALA A 1 85 ? 1.795 -41.927 -24.506 1.00 67.38 85 ALA A O 1
ATOM 699 N N . THR A 1 86 ? 0.847 -40.174 -25.527 1.00 67.12 86 THR A N 1
ATOM 700 C CA . THR A 1 86 ? 1.805 -39.186 -25.006 1.00 67.12 86 THR A CA 1
ATOM 701 C C . THR A 1 86 ? 1.637 -38.994 -23.502 1.00 67.12 86 THR A C 1
ATOM 703 O O . THR A 1 86 ? 2.631 -39.005 -22.784 1.00 67.12 86 THR A O 1
ATOM 706 N N . LEU A 1 87 ? 0.395 -38.872 -23.021 1.00 65.50 87 LEU A N 1
ATOM 707 C CA . LEU A 1 87 ? 0.089 -38.778 -21.592 1.00 65.50 87 LEU A CA 1
ATOM 708 C C . LEU A 1 87 ? 0.564 -40.025 -20.840 1.00 65.50 87 LEU A C 1
ATOM 710 O O . LEU A 1 87 ? 1.213 -39.890 -19.814 1.00 65.50 87 LEU A O 1
ATOM 714 N N . PHE A 1 88 ? 0.346 -41.219 -21.393 1.00 69.06 88 PHE A N 1
ATOM 715 C CA . PHE A 1 88 ? 0.826 -42.469 -20.802 1.00 69.06 88 PHE A CA 1
ATOM 716 C C . PHE A 1 88 ? 2.356 -42.503 -20.655 1.00 69.06 88 PHE A C 1
ATOM 718 O O . PHE A 1 88 ? 2.861 -42.840 -19.588 1.00 69.06 88 PHE A O 1
ATOM 725 N N . ILE A 1 89 ? 3.101 -42.103 -21.694 1.00 70.81 89 ILE A N 1
ATOM 726 C CA . ILE A 1 89 ? 4.574 -42.043 -21.656 1.00 70.81 89 ILE A CA 1
ATOM 727 C C . ILE A 1 89 ? 5.062 -41.017 -20.626 1.00 70.81 89 ILE A C 1
ATOM 729 O O . ILE A 1 89 ? 5.980 -41.311 -19.864 1.00 70.81 89 ILE A O 1
ATOM 733 N N . VAL A 1 90 ? 4.450 -39.828 -20.592 1.00 71.56 90 VAL A N 1
ATOM 734 C CA . VAL A 1 90 ? 4.775 -38.769 -19.623 1.00 71.56 90 VAL A CA 1
ATOM 735 C C . VAL A 1 90 ? 4.564 -39.280 -18.203 1.00 71.56 90 VAL A C 1
ATOM 737 O O . VAL A 1 90 ? 5.472 -39.202 -17.386 1.00 71.56 90 VAL A O 1
ATOM 740 N N . THR A 1 91 ? 3.408 -39.880 -17.924 1.00 69.62 91 THR A N 1
ATOM 741 C CA . THR A 1 91 ? 3.098 -40.421 -16.600 1.00 69.62 91 THR A CA 1
ATOM 742 C C . THR A 1 91 ? 4.026 -41.563 -16.210 1.00 69.62 91 THR A C 1
ATOM 744 O O . THR A 1 91 ? 4.507 -41.576 -15.083 1.00 69.62 91 THR A O 1
ATOM 747 N N . PHE A 1 92 ? 4.322 -42.493 -17.121 1.00 76.81 92 PHE A N 1
ATOM 748 C CA . PHE A 1 92 ? 5.254 -43.586 -16.848 1.00 76.81 92 PHE A CA 1
ATOM 749 C C . PHE A 1 92 ? 6.644 -43.057 -16.477 1.00 76.81 92 PHE A C 1
ATOM 751 O O . PHE A 1 92 ? 7.176 -43.421 -15.434 1.00 76.81 92 PHE A O 1
ATOM 758 N N . LEU A 1 93 ? 7.193 -42.130 -17.268 1.00 74.69 93 LEU A N 1
ATOM 759 C CA . LEU A 1 93 ? 8.492 -41.513 -16.989 1.00 74.69 93 LEU A CA 1
ATOM 760 C C . LEU A 1 93 ? 8.479 -40.704 -15.685 1.00 74.69 93 LEU A C 1
ATOM 762 O O . LEU A 1 93 ? 9.435 -40.775 -14.914 1.00 74.69 93 LEU A O 1
ATOM 766 N N . SER A 1 94 ? 7.386 -39.993 -15.395 1.00 75.12 94 SER A N 1
ATOM 767 C CA . SER A 1 94 ? 7.216 -39.282 -14.127 1.00 75.12 94 SER A CA 1
ATOM 768 C C . SER A 1 94 ? 7.203 -40.216 -12.921 1.00 75.12 94 SER A C 1
ATOM 770 O O . SER A 1 94 ? 7.840 -39.922 -11.912 1.00 75.12 94 SER A O 1
ATOM 772 N N . LEU A 1 95 ? 6.513 -41.353 -13.025 1.00 74.31 95 LEU A N 1
ATOM 773 C CA . LEU A 1 95 ? 6.480 -42.370 -11.977 1.00 74.31 95 LEU A CA 1
ATOM 774 C C . LEU A 1 95 ? 7.853 -43.021 -11.790 1.00 74.31 95 LEU A C 1
ATOM 776 O O . LEU A 1 95 ? 8.305 -43.156 -10.656 1.00 74.31 95 LEU A O 1
ATOM 780 N N . SER A 1 96 ? 8.553 -43.356 -12.878 1.00 77.56 96 SER A N 1
ATOM 781 C CA . SER A 1 96 ? 9.894 -43.949 -12.821 1.00 77.56 96 SER A CA 1
ATOM 782 C C . SER A 1 96 ? 10.938 -43.033 -12.177 1.00 77.56 96 SER A C 1
ATOM 784 O O . SER A 1 96 ? 11.861 -43.529 -11.542 1.00 77.56 96 SER A O 1
ATOM 786 N N . LEU A 1 97 ? 10.799 -41.711 -12.310 1.00 79.50 97 LEU A N 1
ATOM 787 C CA . LEU A 1 97 ? 11.698 -40.738 -11.677 1.00 79.50 97 LEU A CA 1
ATOM 788 C C . LEU A 1 97 ? 11.355 -40.442 -10.219 1.00 79.50 97 LEU A C 1
ATOM 790 O O . LEU A 1 97 ? 12.224 -40.057 -9.441 1.00 79.50 97 LEU A O 1
ATOM 794 N N . TRP A 1 98 ? 10.092 -40.628 -9.850 1.00 78.12 98 TRP A N 1
ATOM 795 C CA . TRP A 1 98 ? 9.602 -40.418 -8.494 1.00 78.12 98 TRP A CA 1
ATOM 796 C C . TRP A 1 98 ? 9.871 -41.624 -7.582 1.00 78.12 98 TRP A C 1
ATOM 798 O O . TRP A 1 98 ? 10.228 -41.466 -6.413 1.00 78.12 98 TRP A O 1
ATOM 808 N N . LEU A 1 99 ? 9.743 -42.834 -8.136 1.00 77.00 99 LEU A N 1
ATOM 809 C CA . LEU A 1 99 ? 9.793 -44.099 -7.404 1.00 77.00 99 LEU A CA 1
ATOM 810 C C . LEU A 1 99 ? 11.086 -44.318 -6.589 1.00 77.00 99 LEU A C 1
ATOM 812 O O . LEU A 1 99 ? 10.963 -44.711 -5.430 1.00 77.00 99 LEU A O 1
ATOM 816 N N . PRO A 1 100 ? 12.307 -44.045 -7.098 1.00 81.62 100 PRO A N 1
ATOM 817 C CA . PRO A 1 100 ? 13.537 -44.316 -6.351 1.00 81.62 100 PRO A CA 1
ATOM 818 C C . PRO A 1 100 ? 13.645 -43.499 -5.062 1.00 81.62 100 PRO A C 1
ATOM 820 O O . PRO A 1 100 ? 14.028 -44.032 -4.021 1.00 81.62 100 PRO A O 1
ATOM 823 N N . TYR A 1 101 ? 13.260 -42.220 -5.109 1.00 79.50 101 TYR A N 1
ATOM 824 C CA . TYR A 1 101 ? 13.248 -41.355 -3.930 1.00 79.50 101 TYR A CA 1
ATOM 825 C C . TYR A 1 101 ? 12.184 -41.803 -2.927 1.00 79.50 101 TYR A C 1
ATOM 827 O O . TYR A 1 101 ? 12.480 -41.930 -1.742 1.00 79.50 101 TYR A O 1
ATOM 835 N N . PHE A 1 102 ? 10.975 -42.116 -3.405 1.00 75.94 102 PHE A N 1
ATOM 836 C CA . PHE A 1 102 ? 9.881 -42.566 -2.547 1.00 75.94 102 PHE A CA 1
ATOM 837 C C . PHE A 1 102 ? 10.205 -43.883 -1.826 1.00 75.94 102 PHE A C 1
ATOM 839 O O . PHE A 1 102 ? 10.044 -43.969 -0.614 1.00 75.94 102 PHE A O 1
ATOM 846 N N . VAL A 1 103 ? 10.727 -44.887 -2.541 1.00 78.25 103 VAL A N 1
ATOM 847 C CA . VAL A 1 103 ? 11.131 -46.175 -1.949 1.00 78.2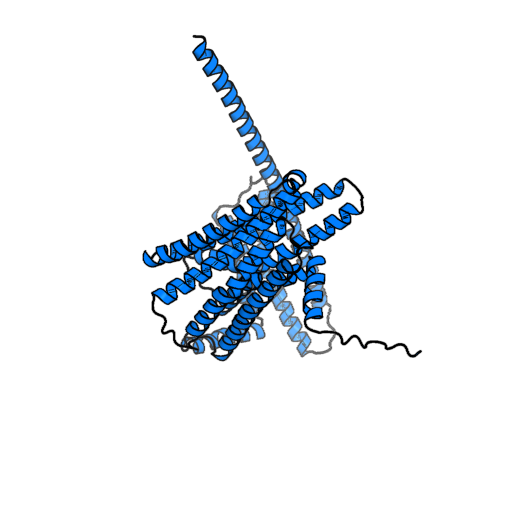5 103 VAL A CA 1
ATOM 848 C C . VAL A 1 103 ? 12.247 -45.980 -0.928 1.00 78.25 103 VAL A C 1
ATOM 850 O O . VAL A 1 103 ? 12.164 -46.509 0.175 1.00 78.25 103 VAL A O 1
ATOM 853 N N . THR A 1 104 ? 13.262 -45.184 -1.265 1.00 75.56 104 THR A N 1
ATOM 854 C CA . THR A 1 104 ? 14.375 -44.887 -0.353 1.00 75.56 104 THR A CA 1
ATOM 855 C C . THR A 1 104 ? 13.881 -44.220 0.927 1.00 75.56 104 THR A C 1
ATOM 857 O O . THR A 1 104 ? 14.298 -44.593 2.018 1.00 75.56 104 THR A O 1
ATOM 860 N N . TRP A 1 105 ? 12.948 -43.279 0.799 1.00 70.50 105 TRP A N 1
ATOM 861 C CA . TRP A 1 105 ? 12.351 -42.583 1.929 1.00 70.50 105 TRP A CA 1
ATOM 862 C C . TRP A 1 105 ? 11.507 -43.526 2.806 1.00 70.50 105 TRP A C 1
ATOM 864 O O . TRP A 1 105 ? 11.665 -43.526 4.023 1.00 70.50 105 TRP A O 1
ATOM 874 N N . VAL A 1 106 ? 10.684 -44.394 2.202 1.00 71.81 106 VAL A N 1
ATOM 875 C CA . VAL A 1 106 ? 9.889 -45.407 2.926 1.00 71.81 106 VAL A CA 1
ATOM 876 C C . VAL A 1 106 ? 10.782 -46.409 3.656 1.00 71.81 106 VAL A C 1
ATOM 878 O O . VAL A 1 106 ? 10.492 -46.750 4.794 1.00 71.81 106 VAL A O 1
ATOM 881 N N . VAL A 1 107 ? 11.870 -46.870 3.035 1.00 75.31 107 VAL A N 1
ATOM 882 C CA . VAL A 1 107 ? 12.826 -47.795 3.667 1.00 75.31 107 VAL A CA 1
ATOM 883 C C . VAL A 1 107 ? 13.550 -47.126 4.835 1.00 75.31 107 VAL A C 1
ATOM 885 O O . VAL A 1 107 ? 13.713 -47.748 5.882 1.00 75.31 107 VAL A O 1
ATOM 888 N N . MET A 1 108 ? 13.950 -45.860 4.688 1.00 74.94 108 MET A N 1
ATOM 889 C CA . MET A 1 108 ? 14.553 -45.091 5.780 1.00 74.94 108 MET A CA 1
ATOM 890 C C . MET A 1 108 ? 13.574 -44.926 6.946 1.00 74.94 108 MET A C 1
ATOM 892 O O . MET A 1 108 ? 13.944 -45.198 8.078 1.00 74.94 108 MET A O 1
ATOM 896 N N . GLU A 1 109 ? 12.317 -44.567 6.684 1.00 68.75 109 GLU A N 1
ATOM 897 C CA . GLU A 1 109 ? 11.305 -44.400 7.735 1.00 68.75 109 GLU A CA 1
ATOM 898 C C . GLU A 1 109 ? 10.920 -45.740 8.390 1.00 68.75 109 GLU A C 1
ATOM 900 O O . GLU A 1 109 ? 10.857 -45.835 9.609 1.00 68.75 109 GLU A O 1
ATOM 905 N N . ALA A 1 110 ? 10.726 -46.805 7.605 1.00 70.69 110 ALA A N 1
ATOM 906 C CA . ALA A 1 110 ? 10.377 -48.136 8.112 1.00 70.69 110 ALA A CA 1
ATOM 907 C C . ALA A 1 110 ? 11.513 -48.805 8.902 1.00 70.69 110 ALA A C 1
ATOM 909 O O . ALA A 1 110 ? 11.270 -49.757 9.640 1.00 70.69 110 ALA A O 1
ATOM 910 N N . SER A 1 111 ? 12.746 -48.328 8.727 1.00 74.94 111 SER A N 1
ATOM 911 C CA . SER A 1 111 ? 13.917 -48.791 9.470 1.00 74.94 111 SER A CA 1
ATOM 912 C C . SER A 1 111 ? 14.324 -47.848 10.602 1.00 74.94 111 SER A C 1
ATOM 914 O O . SER A 1 111 ? 15.430 -47.997 11.109 1.00 74.94 111 SER A O 1
ATOM 916 N N . ASP A 1 112 ? 13.499 -46.863 10.981 1.00 73.00 112 ASP A N 1
ATOM 917 C CA . ASP A 1 112 ? 13.871 -45.827 11.961 1.00 73.00 112 ASP A CA 1
ATOM 918 C C . ASP A 1 112 ? 15.236 -45.177 11.640 1.00 73.00 112 ASP A C 1
ATOM 920 O O . ASP A 1 112 ? 16.049 -44.882 12.516 1.00 73.00 112 ASP A O 1
ATOM 924 N N . TYR A 1 113 ? 15.503 -44.959 10.350 1.00 73.38 113 TYR A N 1
ATOM 925 C CA . TYR A 1 113 ? 16.742 -44.400 9.803 1.00 73.38 113 TYR A CA 1
ATOM 926 C C . TYR A 1 113 ? 18.001 -45.252 10.059 1.00 73.38 113 TYR A C 1
ATOM 928 O O . TYR A 1 113 ? 19.116 -44.767 9.864 1.00 73.38 113 TYR A O 1
ATOM 936 N N . LEU A 1 114 ? 17.853 -46.528 10.434 1.00 69.25 114 LEU A N 1
ATOM 937 C CA . LEU A 1 114 ? 18.968 -47.477 10.568 1.00 69.25 114 LEU A CA 1
ATOM 938 C C . LEU A 1 114 ? 19.546 -47.879 9.205 1.00 69.25 114 LEU A C 1
ATOM 940 O O . LEU A 1 114 ? 20.748 -48.113 9.087 1.00 69.25 114 LEU A O 1
ATOM 944 N N . VAL A 1 115 ? 18.710 -47.935 8.163 1.00 75.50 115 VAL A N 1
ATOM 945 C CA . VAL A 1 115 ? 19.136 -48.225 6.789 1.00 75.50 115 VAL A CA 1
ATOM 946 C C . VAL A 1 115 ? 19.156 -46.924 5.997 1.00 75.50 115 VAL A C 1
ATOM 948 O O . VAL A 1 115 ? 18.117 -46.439 5.549 1.00 75.50 115 VAL A O 1
ATOM 951 N N . THR A 1 116 ? 20.348 -46.353 5.806 1.00 72.94 116 THR A N 1
ATOM 952 C CA . THR A 1 116 ? 20.530 -45.141 4.995 1.00 72.94 116 THR A CA 1
ATOM 953 C C . THR A 1 116 ? 21.265 -45.449 3.689 1.00 72.94 116 THR A C 1
ATOM 955 O O . THR A 1 116 ? 22.268 -46.167 3.687 1.00 72.94 116 THR A O 1
ATOM 958 N N . PRO A 1 117 ? 20.786 -44.931 2.545 1.00 78.75 117 PRO A N 1
ATOM 959 C CA . PRO A 1 117 ? 21.512 -45.039 1.285 1.00 78.75 117 PRO A CA 1
ATOM 960 C C . PRO A 1 117 ? 22.835 -44.255 1.355 1.00 78.75 117 PRO A C 1
ATOM 962 O O . PRO A 1 117 ? 22.918 -43.234 2.046 1.00 78.75 117 PRO A O 1
ATOM 965 N N . PRO A 1 118 ? 23.858 -44.639 0.571 1.00 84.75 118 PRO A N 1
ATOM 966 C CA . PRO A 1 118 ? 25.061 -43.831 0.420 1.00 84.75 118 PRO A CA 1
ATOM 967 C C . PRO A 1 118 ? 24.715 -42.394 0.009 1.00 84.75 118 PRO A C 1
ATOM 969 O O . PRO A 1 118 ? 23.881 -42.185 -0.873 1.00 84.75 118 PRO A O 1
ATOM 972 N N . PHE A 1 119 ? 25.399 -41.403 0.589 1.00 71.75 119 PHE A N 1
ATOM 973 C CA . PHE A 1 119 ? 25.119 -39.973 0.385 1.00 71.75 119 PHE A CA 1
ATOM 974 C C . PHE A 1 119 ? 24.942 -39.599 -1.098 1.00 71.75 119 PHE A C 1
ATOM 976 O O . PHE A 1 119 ? 23.957 -38.976 -1.481 1.00 71.75 119 PHE A O 1
ATOM 983 N N . ARG A 1 120 ? 25.844 -40.056 -1.976 1.00 73.06 120 ARG A N 1
ATOM 984 C CA . ARG A 1 120 ? 25.767 -39.779 -3.423 1.00 73.06 120 ARG A CA 1
ATOM 985 C C . ARG A 1 120 ? 24.491 -40.328 -4.071 1.00 73.06 120 ARG A C 1
ATOM 987 O O . ARG A 1 120 ? 23.925 -39.674 -4.940 1.00 73.06 120 ARG A O 1
ATOM 994 N N . LEU A 1 121 ? 24.033 -41.501 -3.636 1.00 78.25 121 LEU A N 1
ATOM 995 C CA . LEU A 1 121 ? 22.839 -42.158 -4.162 1.00 78.25 121 LEU A CA 1
ATOM 996 C C . LEU A 1 121 ? 21.560 -41.445 -3.696 1.00 78.25 121 LEU A C 1
ATOM 998 O O . LEU A 1 121 ? 20.645 -41.240 -4.489 1.00 78.25 121 LEU A O 1
ATOM 1002 N N . PHE A 1 122 ? 21.531 -40.981 -2.443 1.00 77.62 122 PHE A N 1
ATOM 1003 C CA . PHE A 1 122 ? 20.411 -40.213 -1.893 1.00 77.62 122 PHE A CA 1
ATOM 1004 C C . PHE A 1 122 ? 20.171 -38.902 -2.650 1.00 77.62 122 PHE A C 1
ATOM 1006 O O . PHE A 1 122 ? 19.061 -38.630 -3.109 1.00 77.62 122 PHE A O 1
ATOM 1013 N N . TYR A 1 123 ? 21.228 -38.110 -2.846 1.00 72.06 123 TYR A N 1
ATOM 1014 C CA . TYR A 1 123 ? 21.134 -36.852 -3.590 1.00 72.06 123 TYR A CA 1
ATOM 1015 C C . TYR A 1 123 ? 20.845 -37.075 -5.076 1.00 72.06 123 TYR A C 1
ATOM 1017 O O . TYR A 1 123 ? 20.147 -36.270 -5.690 1.00 72.06 123 TYR A O 1
ATOM 1025 N N . PHE A 1 124 ? 21.316 -38.184 -5.650 1.00 79.06 124 PHE A N 1
ATOM 1026 C CA . PHE A 1 124 ? 20.951 -38.575 -7.008 1.00 79.06 124 PHE A CA 1
ATOM 1027 C C . PHE A 1 124 ? 19.448 -38.877 -7.137 1.00 79.06 124 PHE A C 1
ATOM 1029 O O . PHE A 1 124 ? 18.813 -38.417 -8.083 1.00 79.06 124 PHE A O 1
ATOM 1036 N N . PHE A 1 125 ? 18.836 -39.566 -6.170 1.00 81.88 125 PHE A N 1
ATOM 1037 C CA . PHE A 1 125 ? 17.387 -39.801 -6.174 1.00 81.88 125 PHE A CA 1
ATOM 1038 C C . PHE A 1 125 ? 16.570 -38.522 -5.962 1.00 81.88 125 PHE A C 1
ATOM 1040 O O . PHE A 1 125 ? 15.555 -38.340 -6.631 1.00 81.88 125 PHE A O 1
ATOM 1047 N N . ILE A 1 126 ? 17.041 -37.600 -5.116 1.00 72.75 126 ILE A N 1
ATOM 1048 C CA . ILE A 1 126 ? 16.463 -36.250 -4.991 1.00 72.75 126 ILE A CA 1
ATOM 1049 C C . ILE A 1 126 ? 16.534 -35.507 -6.332 1.00 72.75 126 ILE A C 1
ATOM 1051 O O . ILE A 1 126 ? 15.557 -34.897 -6.767 1.00 72.75 126 ILE A O 1
ATOM 1055 N N . PHE A 1 127 ? 17.675 -35.580 -7.019 1.00 80.25 127 PHE A N 1
ATOM 1056 C CA . PHE A 1 127 ? 17.838 -34.985 -8.341 1.00 80.25 127 PHE A CA 1
ATOM 1057 C C . PHE A 1 127 ? 16.849 -35.571 -9.359 1.00 80.25 127 PHE A C 1
ATOM 1059 O O . PHE A 1 127 ? 16.178 -34.800 -10.042 1.00 80.25 127 PHE A O 1
ATOM 1066 N N . LEU A 1 128 ? 16.697 -36.900 -9.433 1.00 77.00 128 LEU A N 1
ATOM 1067 C CA . LEU A 1 128 ? 15.717 -37.546 -10.320 1.00 77.00 128 LEU A CA 1
ATOM 1068 C C . LEU A 1 128 ? 14.279 -37.113 -9.998 1.00 77.00 128 LEU A C 1
ATOM 1070 O O . LEU A 1 128 ? 13.521 -36.775 -10.910 1.00 77.00 128 LEU A O 1
ATOM 1074 N N . PHE A 1 129 ? 13.935 -37.039 -8.709 1.00 77.44 129 PHE A N 1
ATOM 1075 C CA . PHE A 1 129 ? 12.640 -36.553 -8.238 1.00 77.44 129 PHE A CA 1
ATOM 1076 C C . PHE A 1 129 ? 12.349 -35.127 -8.734 1.00 77.44 129 PHE A C 1
ATOM 1078 O O . PHE A 1 129 ? 11.268 -34.866 -9.264 1.00 77.44 129 PHE A O 1
ATOM 1085 N N . HIS A 1 130 ? 13.315 -34.210 -8.637 1.00 72.88 130 HIS A N 1
ATOM 1086 C CA . HIS A 1 130 ? 13.151 -32.840 -9.135 1.00 72.88 130 HIS A CA 1
ATOM 1087 C C . HIS A 1 130 ? 13.206 -32.741 -10.669 1.00 72.88 130 HIS A C 1
ATOM 1089 O O . HIS A 1 130 ? 12.488 -31.927 -11.258 1.00 72.88 130 HIS A O 1
ATOM 1095 N N . ALA A 1 131 ? 13.999 -33.587 -11.333 1.00 75.12 131 ALA A N 1
ATOM 1096 C CA . ALA A 1 131 ? 14.107 -33.643 -12.790 1.00 75.12 131 ALA A CA 1
ATOM 1097 C C . ALA A 1 131 ? 12.791 -34.065 -13.471 1.00 75.12 131 ALA A C 1
ATOM 1099 O O . ALA A 1 131 ? 12.568 -33.713 -14.631 1.00 75.12 131 ALA A O 1
ATOM 1100 N N . ASN A 1 132 ? 11.883 -34.734 -12.750 1.00 73.88 132 ASN A N 1
ATOM 1101 C CA . ASN A 1 132 ? 10.537 -35.084 -13.218 1.00 73.88 132 ASN A CA 1
ATOM 1102 C C . ASN A 1 132 ? 9.797 -33.888 -13.860 1.00 73.88 132 ASN A C 1
ATOM 1104 O O . ASN A 1 132 ? 9.242 -33.990 -14.955 1.00 73.88 132 ASN A O 1
ATOM 1108 N N . SER A 1 133 ? 9.861 -32.712 -13.231 1.00 70.38 133 SER A N 1
ATOM 1109 C CA . SER A 1 133 ? 9.193 -31.504 -13.734 1.00 70.38 133 SER A CA 1
ATOM 1110 C C . SER A 1 133 ? 9.803 -30.964 -15.035 1.00 70.38 133 SER A C 1
ATOM 1112 O O . SER A 1 133 ? 9.102 -30.309 -15.807 1.00 70.38 133 SER A O 1
ATOM 1114 N N . LEU A 1 134 ? 11.085 -31.247 -15.305 1.00 71.00 134 LEU A N 1
ATOM 1115 C CA . LEU A 1 134 ? 11.799 -30.810 -16.511 1.00 71.00 134 LEU A CA 1
ATOM 1116 C C . LEU A 1 134 ? 11.452 -31.669 -17.737 1.00 71.00 134 LEU A C 1
ATOM 1118 O O . LEU A 1 134 ? 11.418 -31.163 -18.860 1.00 71.00 134 LEU A O 1
ATOM 1122 N N . ILE A 1 135 ? 11.159 -32.955 -17.538 1.00 74.75 135 ILE A N 1
ATOM 1123 C CA . ILE A 1 135 ? 10.856 -33.881 -18.637 1.00 74.75 135 ILE A CA 1
ATOM 1124 C C . ILE A 1 135 ? 9.499 -33.580 -19.278 1.00 74.75 135 ILE A C 1
ATOM 1126 O O . ILE A 1 135 ? 9.352 -33.715 -20.495 1.00 74.75 135 ILE A O 1
ATOM 1130 N N . ASN A 1 136 ? 8.528 -33.104 -18.496 1.00 73.44 136 ASN A N 1
ATOM 1131 C CA . ASN A 1 136 ? 7.172 -32.838 -18.979 1.00 73.44 136 ASN A CA 1
ATOM 1132 C C . ASN A 1 136 ? 7.156 -31.835 -20.162 1.00 73.44 136 ASN A C 1
ATOM 1134 O O . ASN A 1 136 ? 6.679 -32.207 -21.238 1.00 73.44 136 ASN A O 1
ATOM 1138 N N . PRO A 1 137 ? 7.752 -30.624 -20.067 1.00 72.19 137 PRO A N 1
ATOM 1139 C CA . PRO A 1 137 ? 7.882 -29.712 -21.210 1.00 72.19 137 PRO A CA 1
ATOM 1140 C C . PRO A 1 137 ? 8.638 -30.288 -22.416 1.00 72.19 137 PRO A C 1
ATOM 1142 O O . PRO A 1 137 ? 8.263 -29.996 -23.553 1.00 72.19 137 PRO A O 1
ATOM 1145 N N . ILE A 1 138 ? 9.684 -31.096 -22.194 1.00 76.50 138 ILE A N 1
ATOM 1146 C CA . ILE A 1 138 ? 10.497 -31.704 -23.264 1.00 76.50 138 ILE A CA 1
ATOM 1147 C C . ILE A 1 138 ? 9.666 -32.728 -24.047 1.00 76.50 138 ILE A C 1
ATOM 1149 O O . ILE A 1 138 ? 9.639 -32.708 -25.279 1.00 76.50 138 ILE A O 1
ATOM 1153 N N . LEU A 1 139 ? 8.920 -33.588 -23.351 1.00 72.44 139 LEU A N 1
ATOM 1154 C CA . LEU A 1 139 ? 8.029 -34.562 -23.981 1.00 72.44 139 LEU A CA 1
ATOM 1155 C C . LEU A 1 139 ? 6.891 -33.882 -24.743 1.00 72.44 139 LEU A C 1
ATOM 1157 O O . LEU A 1 139 ? 6.577 -34.293 -25.864 1.00 72.44 139 LEU A O 1
ATOM 1161 N N . TYR A 1 140 ? 6.314 -32.809 -24.190 1.00 76.94 140 TYR A N 1
ATOM 1162 C CA . TYR A 1 140 ? 5.313 -32.006 -24.897 1.00 76.94 140 TYR A CA 1
ATOM 1163 C C . TYR A 1 140 ? 5.887 -31.392 -26.177 1.00 76.94 140 TYR A C 1
ATOM 1165 O O . TYR A 1 140 ? 5.217 -31.404 -27.212 1.00 76.94 140 TYR A O 1
ATOM 1173 N N . LEU A 1 141 ? 7.142 -30.934 -26.146 1.00 75.00 141 LEU A N 1
ATOM 1174 C CA . LEU A 1 141 ? 7.844 -30.398 -27.311 1.00 75.00 141 LEU A CA 1
ATOM 1175 C C . LEU A 1 141 ? 8.040 -31.437 -28.421 1.00 75.00 141 LEU A C 1
ATOM 1177 O O . LEU A 1 141 ? 7.881 -31.121 -29.599 1.00 75.00 141 LEU A O 1
ATOM 1181 N N . ILE A 1 142 ? 8.366 -32.678 -28.062 1.00 77.38 142 ILE A N 1
ATOM 1182 C CA . ILE A 1 142 ? 8.632 -33.747 -29.032 1.00 77.38 142 ILE A CA 1
ATOM 1183 C C . ILE A 1 142 ? 7.324 -34.294 -29.618 1.00 77.38 142 ILE A C 1
ATOM 1185 O O . ILE A 1 142 ? 7.216 -34.480 -30.833 1.00 77.38 142 ILE A O 1
ATOM 1189 N N . LYS A 1 143 ? 6.325 -34.555 -28.767 1.00 71.81 143 LYS A N 1
ATOM 1190 C CA . LYS A 1 143 ? 5.138 -35.345 -29.128 1.00 71.81 143 LYS A CA 1
ATOM 1191 C C . LYS A 1 143 ? 3.929 -34.509 -29.541 1.00 71.81 143 LYS A C 1
ATOM 1193 O O . LYS A 1 143 ? 3.157 -34.943 -30.396 1.00 71.81 143 LYS A O 1
ATOM 1198 N N . ILE A 1 144 ? 3.755 -33.311 -28.983 1.00 73.44 144 ILE A N 1
ATOM 1199 C CA . ILE A 1 144 ? 2.587 -32.470 -29.262 1.00 73.44 144 ILE A CA 1
ATOM 1200 C C . ILE A 1 144 ? 2.974 -31.433 -30.318 1.00 73.44 144 ILE A C 1
ATOM 1202 O O . ILE A 1 144 ? 3.520 -30.374 -30.021 1.00 73.44 144 ILE A O 1
ATOM 1206 N N . SER A 1 145 ? 2.644 -31.707 -31.583 1.00 71.50 145 SER A N 1
ATOM 1207 C CA . SER A 1 145 ? 2.964 -30.811 -32.709 1.00 71.50 145 SER A CA 1
ATOM 1208 C C . SER A 1 145 ? 2.394 -29.393 -32.548 1.00 71.50 145 SER A C 1
ATOM 1210 O O . SER A 1 145 ? 3.012 -28.431 -32.999 1.00 71.50 145 SER A O 1
ATOM 1212 N N . GLY A 1 146 ? 1.249 -29.240 -31.872 1.00 74.62 146 GLY A N 1
ATOM 1213 C CA . GLY A 1 146 ? 0.671 -27.938 -31.518 1.00 74.62 146 GLY A CA 1
ATOM 1214 C C . GLY A 1 146 ? 1.526 -27.151 -30.520 1.00 74.62 146 GLY A C 1
ATOM 1215 O O . GLY A 1 146 ? 1.830 -25.987 -30.770 1.00 74.62 146 GLY A O 1
ATOM 1216 N N . TYR A 1 147 ? 1.980 -27.811 -29.452 1.00 73.38 147 TYR A N 1
ATOM 1217 C CA . TYR A 1 147 ? 2.878 -27.239 -28.448 1.00 73.38 147 TYR A CA 1
ATOM 1218 C C . TYR A 1 147 ? 4.238 -26.899 -29.062 1.00 73.38 147 TYR A C 1
ATOM 1220 O O . TYR A 1 147 ? 4.734 -25.793 -28.886 1.00 73.38 147 TYR A O 1
ATOM 1228 N N . ARG A 1 148 ? 4.793 -27.797 -29.887 1.00 78.56 148 ARG A N 1
ATOM 1229 C CA . ARG A 1 148 ? 6.032 -27.563 -30.638 1.00 78.56 148 ARG A CA 1
ATOM 1230 C C . ARG A 1 148 ? 5.944 -26.329 -31.531 1.00 78.56 148 ARG A C 1
ATOM 1232 O O . ARG A 1 148 ? 6.861 -25.518 -31.535 1.00 78.56 148 ARG A O 1
ATOM 1239 N N . ARG A 1 149 ? 4.845 -26.161 -32.276 1.00 76.50 149 ARG A N 1
ATOM 1240 C CA . ARG A 1 149 ? 4.634 -24.973 -33.122 1.00 76.50 149 ARG A CA 1
ATOM 1241 C C . ARG A 1 149 ? 4.519 -23.695 -32.294 1.00 76.50 149 ARG A C 1
ATOM 1243 O O . ARG A 1 149 ? 5.152 -22.711 -32.656 1.00 76.50 149 ARG A O 1
ATOM 1250 N N . ALA A 1 150 ? 3.778 -23.718 -31.185 1.00 72.62 150 ALA A N 1
ATOM 1251 C CA . ALA A 1 150 ? 3.667 -22.575 -30.277 1.00 72.62 150 ALA A CA 1
ATOM 1252 C C . ALA A 1 150 ? 5.020 -22.212 -29.635 1.00 72.62 150 ALA A C 1
ATOM 1254 O O . ALA A 1 150 ? 5.393 -21.042 -29.576 1.00 72.62 150 ALA A O 1
ATOM 1255 N N . PHE A 1 151 ? 5.798 -23.216 -29.232 1.00 73.06 151 PHE A N 1
ATOM 1256 C CA . PHE A 1 151 ? 7.138 -23.039 -28.683 1.00 73.06 151 PHE A CA 1
ATOM 1257 C C . PHE A 1 151 ? 8.120 -22.496 -29.730 1.00 73.06 151 PHE A C 1
ATOM 1259 O O . PHE A 1 151 ? 8.812 -21.521 -29.472 1.00 73.06 151 PHE A O 1
ATOM 1266 N N . ILE A 1 152 ? 8.143 -23.042 -30.951 1.00 72.25 152 ILE A N 1
ATOM 1267 C CA . ILE A 1 152 ? 8.981 -22.517 -32.045 1.00 72.25 152 ILE A CA 1
ATOM 1268 C C . ILE A 1 152 ? 8.558 -21.088 -32.428 1.00 72.25 152 ILE A C 1
ATOM 1270 O O . ILE A 1 152 ? 9.417 -20.255 -32.718 1.00 72.25 152 ILE A O 1
ATOM 1274 N N . ALA A 1 153 ? 7.260 -20.767 -32.390 1.00 67.88 153 ALA A N 1
ATOM 1275 C CA . ALA A 1 153 ? 6.766 -19.410 -32.622 1.00 67.88 153 ALA A CA 1
ATOM 1276 C C . ALA A 1 153 ? 7.282 -18.415 -31.566 1.00 67.88 153 ALA A C 1
ATOM 1278 O O . ALA A 1 153 ? 7.706 -17.321 -31.935 1.00 67.88 153 ALA A O 1
ATOM 1279 N N . LEU A 1 154 ? 7.354 -18.807 -30.287 1.00 63.47 154 LEU A N 1
ATOM 1280 C CA . LEU A 1 154 ? 7.970 -17.995 -29.224 1.00 63.47 154 LEU A CA 1
ATOM 1281 C C . LEU A 1 154 ? 9.444 -17.660 -29.516 1.00 63.47 154 LEU A C 1
ATOM 1283 O O . LEU A 1 154 ? 9.881 -16.537 -29.265 1.00 63.47 154 LEU A O 1
ATOM 1287 N N . PHE A 1 155 ? 10.208 -18.597 -30.087 1.00 61.69 155 PHE A N 1
ATOM 1288 C CA . PHE A 1 155 ? 11.613 -18.359 -30.446 1.00 61.69 155 PHE A CA 1
ATOM 1289 C C . PHE A 1 155 ? 11.787 -17.589 -31.766 1.00 61.69 155 PHE A C 1
ATOM 1291 O O . PHE A 1 155 ? 12.701 -16.772 -31.866 1.00 61.69 155 PHE A O 1
ATOM 1298 N N . ARG A 1 156 ? 10.887 -17.746 -32.748 1.00 55.28 156 ARG A N 1
ATOM 1299 C CA . ARG A 1 156 ? 10.888 -16.916 -33.972 1.00 55.28 156 ARG A CA 1
ATOM 1300 C C . ARG A 1 156 ? 10.544 -15.451 -33.690 1.00 55.28 156 ARG A C 1
ATOM 1302 O O . ARG A 1 156 ? 11.165 -14.567 -34.271 1.00 55.28 156 ARG A O 1
ATOM 1309 N N . ILE A 1 157 ? 9.621 -15.188 -32.763 1.00 54.38 157 ILE A N 1
ATOM 1310 C CA . ILE A 1 157 ? 9.288 -13.824 -32.321 1.00 54.38 157 ILE A CA 1
ATOM 1311 C C . ILE A 1 157 ? 10.500 -13.163 -31.634 1.00 54.38 157 ILE A C 1
ATOM 1313 O O . ILE A 1 157 ? 10.741 -11.972 -31.832 1.00 54.38 157 ILE A O 1
ATOM 1317 N N . ARG A 1 158 ? 11.329 -13.933 -30.912 1.00 52.50 158 ARG A N 1
ATOM 1318 C CA . ARG A 1 158 ? 12.532 -13.420 -30.230 1.00 52.50 158 ARG A CA 1
ATOM 1319 C C . ARG A 1 158 ? 13.633 -12.933 -31.177 1.00 52.50 158 ARG A C 1
ATOM 1321 O O . ARG A 1 158 ? 14.192 -11.873 -30.912 1.00 52.50 158 ARG A O 1
ATOM 1328 N N . CYS A 1 159 ? 13.891 -13.599 -32.307 1.00 45.22 159 CYS A N 1
ATOM 1329 C CA . CYS A 1 159 ? 14.887 -13.105 -33.275 1.00 45.22 159 CYS A CA 1
ATOM 1330 C C . CYS A 1 159 ? 14.470 -11.792 -33.967 1.00 45.22 159 CYS A C 1
ATOM 1332 O O . CYS A 1 159 ? 15.337 -11.011 -34.352 1.00 45.22 159 CYS A O 1
ATOM 1334 N N . GLN A 1 160 ? 13.168 -11.497 -34.077 1.00 46.16 160 GLN A N 1
ATOM 1335 C CA . GLN A 1 160 ? 12.681 -10.194 -34.555 1.00 46.16 160 GLN A CA 1
ATOM 1336 C C . GLN A 1 160 ? 12.604 -9.135 -33.438 1.00 46.16 160 GLN A C 1
ATOM 1338 O O . GLN A 1 160 ? 12.803 -7.949 -33.703 1.00 46.16 160 GLN A O 1
ATOM 1343 N N . GLN A 1 161 ? 12.363 -9.539 -32.185 1.00 48.91 161 GLN A N 1
ATOM 1344 C CA . GLN A 1 161 ? 12.324 -8.632 -31.029 1.00 48.91 161 GLN A CA 1
ATOM 1345 C C . GLN A 1 161 ? 13.701 -8.167 -30.557 1.00 48.91 161 GLN A C 1
ATOM 1347 O O . GLN A 1 161 ? 13.804 -7.080 -29.999 1.00 48.91 161 GLN A O 1
ATOM 1352 N N . GLN A 1 162 ? 14.773 -8.909 -30.836 1.00 44.31 162 GLN A N 1
ATOM 1353 C CA . GLN A 1 162 ? 16.120 -8.531 -30.394 1.00 44.31 162 GLN A CA 1
ATOM 1354 C C . GLN A 1 162 ? 16.696 -7.294 -31.118 1.00 44.31 162 GLN A C 1
ATOM 1356 O O . GLN A 1 162 ? 17.736 -6.782 -30.718 1.00 44.31 162 GLN A O 1
ATOM 1361 N N . ARG A 1 163 ? 15.999 -6.762 -32.139 1.00 41.88 163 ARG A N 1
ATOM 1362 C CA . ARG A 1 163 ? 16.313 -5.473 -32.792 1.00 41.88 163 ARG A CA 1
ATOM 1363 C C . ARG A 1 163 ? 15.407 -4.301 -32.385 1.00 41.88 163 ARG A C 1
ATOM 1365 O O . ARG A 1 163 ? 15.639 -3.187 -32.844 1.00 41.88 163 ARG A O 1
ATOM 1372 N N . ARG A 1 164 ? 14.394 -4.498 -31.532 1.00 42.06 164 ARG A N 1
ATOM 1373 C CA . ARG A 1 164 ? 13.568 -3.400 -30.996 1.00 42.06 164 ARG A CA 1
ATOM 1374 C C . ARG A 1 164 ? 13.652 -3.408 -29.478 1.00 42.06 164 ARG A C 1
ATOM 1376 O O . ARG A 1 164 ? 13.077 -4.274 -28.830 1.00 42.06 164 ARG A O 1
ATOM 1383 N N . GLY A 1 165 ? 14.383 -2.435 -28.935 1.00 46.19 165 GLY A N 1
ATOM 1384 C CA . GLY A 1 165 ? 14.519 -2.229 -27.497 1.00 46.19 165 GLY A CA 1
ATOM 1385 C C . GLY A 1 165 ? 13.171 -2.264 -26.772 1.00 46.19 165 GLY A C 1
ATOM 1386 O O . GLY A 1 165 ? 12.147 -1.855 -27.320 1.00 46.19 165 GLY A O 1
ATOM 1387 N N . HIS A 1 166 ? 13.206 -2.781 -25.543 1.00 50.53 166 HIS A N 1
ATOM 1388 C CA . HIS A 1 166 ? 12.120 -2.839 -24.567 1.00 50.53 166 HIS A CA 1
ATOM 1389 C C . HIS A 1 166 ? 11.413 -1.484 -24.387 1.00 50.53 166 HIS A C 1
ATOM 1391 O O . HIS A 1 166 ? 11.693 -0.739 -23.455 1.00 50.53 166 HIS A O 1
ATOM 1397 N N . MET A 1 167 ? 10.466 -1.170 -25.262 1.00 56.03 167 MET A N 1
ATOM 1398 C CA . MET A 1 167 ? 9.602 -0.003 -25.140 1.00 56.03 167 MET A CA 1
ATOM 1399 C C . MET A 1 167 ? 8.162 -0.481 -25.279 1.00 56.03 167 MET A C 1
ATOM 1401 O O . MET A 1 167 ? 7.841 -1.226 -26.209 1.00 56.03 167 MET A O 1
ATOM 1405 N N . PHE A 1 168 ? 7.302 -0.101 -24.330 1.00 64.75 168 PHE A N 1
ATOM 1406 C CA . PHE A 1 168 ? 5.865 -0.326 -24.460 1.00 64.75 168 PHE A CA 1
ATOM 1407 C C . PHE A 1 168 ? 5.392 0.209 -25.818 1.00 64.75 168 PHE A C 1
ATOM 1409 O O . PHE A 1 168 ? 5.780 1.318 -26.201 1.00 64.75 168 PHE A O 1
ATOM 1416 N N . PRO A 1 169 ? 4.522 -0.516 -26.539 1.00 76.44 169 PRO A N 1
ATOM 1417 C CA . PRO A 1 169 ? 3.762 0.098 -27.611 1.00 76.44 169 PRO A CA 1
ATOM 1418 C C . PRO A 1 169 ? 3.065 1.343 -27.051 1.00 76.44 169 PRO A C 1
ATOM 1420 O O . PRO A 1 169 ? 2.354 1.255 -26.050 1.00 76.44 169 PRO A O 1
ATOM 1423 N N . LYS A 1 170 ? 3.254 2.501 -27.693 1.00 78.00 170 LYS A N 1
ATOM 1424 C CA . LYS A 1 170 ? 2.618 3.768 -27.291 1.00 78.00 170 LYS A CA 1
ATOM 1425 C C . LYS A 1 170 ? 1.126 3.647 -26.918 1.00 78.00 170 LYS A C 1
ATOM 1427 O O . LYS A 1 170 ? 0.768 4.201 -25.880 1.00 78.00 170 LYS A O 1
ATOM 1432 N N . PRO A 1 171 ? 0.262 2.921 -27.666 1.00 82.75 171 PRO A N 1
ATOM 1433 C CA . PRO A 1 171 ? -1.146 2.781 -27.281 1.00 82.75 171 PRO A CA 1
ATOM 1434 C C . PRO A 1 171 ? -1.342 2.025 -25.961 1.00 82.75 171 PRO A C 1
ATOM 1436 O O . PRO A 1 171 ? -2.184 2.416 -25.163 1.00 82.75 171 PRO A O 1
ATOM 1439 N N . GLU A 1 172 ? -0.537 0.993 -25.693 1.00 84.06 172 GLU A N 1
ATOM 1440 C CA . GLU A 1 172 ? -0.608 0.236 -24.438 1.00 84.06 172 GLU A CA 1
ATOM 1441 C C . GLU A 1 172 ? -0.218 1.120 -23.248 1.00 84.06 172 GLU A C 1
ATOM 1443 O O . GLU A 1 172 ? -0.886 1.105 -22.215 1.00 84.06 172 GLU A O 1
ATOM 1448 N N . CYS A 1 173 ? 0.824 1.944 -23.401 1.00 82.94 173 CYS A N 1
ATOM 1449 C CA . CYS A 1 173 ? 1.185 2.877 -22.341 1.00 82.94 173 CYS A CA 1
ATOM 1450 C C . CYS A 1 173 ? 0.114 3.952 -22.122 1.00 82.94 173 CYS A C 1
ATOM 1452 O O . CYS A 1 173 ? -0.197 4.270 -20.977 1.00 82.94 173 CYS A O 1
ATOM 1454 N N . LEU A 1 174 ? -0.508 4.464 -23.189 1.00 83.12 174 LEU A N 1
ATOM 1455 C CA . LEU A 1 174 ? -1.613 5.413 -23.058 1.00 83.12 174 LEU A CA 1
ATOM 1456 C C . LEU A 1 174 ? -2.778 4.807 -22.256 1.00 83.12 174 LEU A C 1
ATOM 1458 O O . LEU A 1 174 ? -3.301 5.468 -21.365 1.00 83.12 174 LEU A O 1
ATOM 1462 N N . THR A 1 175 ? -3.122 3.535 -22.494 1.00 86.62 175 THR A N 1
ATOM 1463 C CA . THR A 1 175 ? -4.138 2.819 -21.702 1.00 86.62 175 THR A CA 1
ATOM 1464 C C . THR A 1 175 ? -3.779 2.771 -20.218 1.00 86.62 175 THR A C 1
ATOM 1466 O O . THR A 1 175 ? -4.611 3.116 -19.378 1.00 86.62 175 THR A O 1
ATOM 1469 N N . TRP A 1 176 ? -2.543 2.390 -19.878 1.00 85.94 176 TRP A N 1
ATOM 1470 C CA . TRP A 1 176 ? -2.086 2.382 -18.485 1.00 85.94 176 TRP A CA 1
ATOM 1471 C C . TRP A 1 176 ? -2.166 3.769 -17.850 1.00 85.94 176 TRP A C 1
ATOM 1473 O O . TRP A 1 176 ? -2.687 3.900 -16.746 1.00 85.94 176 TRP A O 1
ATOM 1483 N N . LEU A 1 177 ? -1.725 4.812 -18.552 1.00 85.62 177 LEU A N 1
ATOM 1484 C CA . LEU A 1 177 ? -1.797 6.187 -18.056 1.00 85.62 177 LEU A CA 1
ATOM 1485 C C . LEU A 1 177 ? -3.238 6.622 -17.784 1.00 85.62 177 LEU A C 1
ATOM 1487 O O . LEU A 1 177 ? -3.508 7.185 -16.727 1.00 85.62 177 LEU A O 1
ATOM 1491 N N . THR A 1 178 ? -4.181 6.315 -18.679 1.00 83.50 178 THR A N 1
ATOM 1492 C CA . THR A 1 178 ? -5.605 6.604 -18.457 1.00 83.50 178 THR A CA 1
ATOM 1493 C C . THR A 1 178 ? -6.139 5.900 -17.210 1.00 83.50 178 THR A C 1
ATOM 1495 O O . THR A 1 178 ? -6.843 6.524 -16.414 1.00 83.50 178 THR A O 1
ATOM 1498 N N . ILE A 1 179 ? -5.783 4.626 -17.005 1.00 87.12 179 ILE A N 1
ATOM 1499 C CA . ILE A 1 179 ? -6.160 3.862 -15.806 1.00 87.12 179 ILE A CA 1
ATOM 1500 C C . ILE A 1 179 ? -5.610 4.542 -14.547 1.00 87.12 179 ILE A C 1
ATOM 1502 O O . ILE A 1 179 ? -6.354 4.773 -13.595 1.00 87.12 179 ILE A O 1
ATOM 1506 N N . TYR A 1 180 ? -4.330 4.907 -14.553 1.00 86.25 180 TYR A N 1
ATOM 1507 C CA . TYR A 1 180 ? -3.658 5.527 -13.416 1.00 86.25 180 TYR A CA 1
ATOM 1508 C C . TYR A 1 180 ? -4.192 6.929 -13.079 1.00 86.25 180 TYR A C 1
ATOM 1510 O O . TYR A 1 180 ? -4.466 7.208 -11.910 1.00 86.25 180 TYR A O 1
ATOM 1518 N N . PHE A 1 181 ? -4.434 7.787 -14.077 1.00 83.94 181 PHE A N 1
ATOM 1519 C CA . PHE A 1 181 ? -5.047 9.103 -13.856 1.00 83.94 181 PHE A CA 1
ATOM 1520 C C . PHE A 1 181 ? -6.483 8.990 -13.343 1.00 83.94 181 PHE A C 1
ATOM 1522 O O . PHE A 1 181 ? -6.883 9.731 -12.445 1.00 83.94 181 PHE A O 1
ATOM 1529 N N . THR A 1 182 ? -7.247 8.029 -13.865 1.00 84.06 182 THR A N 1
ATOM 1530 C CA . THR A 1 182 ? -8.610 7.763 -13.393 1.00 84.06 182 THR A CA 1
ATOM 1531 C C . THR A 1 182 ? -8.593 7.273 -11.948 1.00 84.06 182 THR A C 1
ATOM 1533 O O . THR A 1 182 ? -9.369 7.759 -11.127 1.00 84.06 182 THR A O 1
ATOM 1536 N N . LEU A 1 183 ? -7.676 6.361 -11.607 1.00 89.06 183 LEU A N 1
ATOM 1537 C CA . LEU A 1 183 ? -7.486 5.887 -10.238 1.00 89.06 183 LEU A CA 1
ATOM 1538 C C . LEU A 1 183 ? -7.096 7.036 -9.299 1.00 89.06 183 LEU A C 1
ATOM 1540 O O . LEU A 1 183 ? -7.679 7.160 -8.225 1.00 89.06 183 LEU A O 1
ATOM 1544 N N . SER A 1 184 ? -6.153 7.889 -9.704 1.00 87.94 184 SER A N 1
ATOM 1545 C CA . SER A 1 184 ? -5.718 9.072 -8.952 1.00 87.94 184 SER A CA 1
ATOM 1546 C C . SER A 1 184 ? -6.895 10.002 -8.636 1.00 87.94 184 SER A C 1
ATOM 1548 O O . SER A 1 184 ? -7.164 10.282 -7.462 1.00 87.94 184 SER A O 1
ATOM 1550 N N . PHE A 1 185 ? -7.656 10.398 -9.661 1.00 85.94 185 PHE A N 1
ATOM 1551 C CA . PHE A 1 185 ? -8.819 11.269 -9.508 1.00 85.94 185 PHE A CA 1
ATOM 1552 C C . PHE A 1 185 ? -9.900 10.635 -8.625 1.00 85.94 185 PHE A C 1
ATOM 1554 O O . PHE A 1 185 ? -10.378 11.260 -7.677 1.00 85.94 185 PHE A O 1
ATOM 1561 N N . ALA A 1 186 ? -10.260 9.376 -8.890 1.00 84.81 186 ALA A N 1
ATOM 1562 C CA . ALA A 1 186 ? -11.297 8.678 -8.139 1.00 84.81 186 ALA A CA 1
ATOM 1563 C C . ALA A 1 186 ? -10.911 8.491 -6.661 1.00 84.81 186 ALA A C 1
ATOM 1565 O O . ALA A 1 186 ? -11.744 8.682 -5.773 1.00 84.81 186 ALA A O 1
ATOM 1566 N N . THR A 1 187 ? -9.638 8.185 -6.387 1.00 87.06 187 THR A N 1
ATOM 1567 C CA . THR A 1 187 ? -9.099 8.069 -5.024 1.00 87.06 187 THR A CA 1
ATOM 1568 C C . THR A 1 187 ? -9.222 9.389 -4.272 1.00 87.06 187 THR A C 1
ATOM 1570 O O . THR A 1 187 ? -9.726 9.404 -3.147 1.00 87.06 187 THR A O 1
ATOM 1573 N N . ALA A 1 188 ? -8.815 10.501 -4.892 1.00 87.44 188 ALA A N 1
ATOM 1574 C CA . ALA A 1 188 ? -8.931 11.824 -4.288 1.00 87.44 188 ALA A CA 1
ATOM 1575 C C . ALA A 1 188 ? -10.401 12.198 -4.032 1.00 87.44 188 ALA A C 1
ATOM 1577 O O . ALA A 1 188 ? -10.761 12.577 -2.917 1.00 87.44 188 ALA A O 1
ATOM 1578 N N . ALA A 1 189 ? -11.272 12.014 -5.028 1.00 83.88 189 ALA A N 1
ATOM 1579 C CA . ALA A 1 189 ? -12.683 12.379 -4.948 1.00 83.88 189 ALA A CA 1
ATOM 1580 C C . ALA A 1 189 ? -13.445 11.590 -3.868 1.00 83.88 189 ALA A C 1
ATOM 1582 O O . ALA A 1 189 ? -14.129 12.178 -3.029 1.00 83.88 189 ALA A O 1
ATOM 1583 N N . PHE A 1 190 ? -13.322 10.260 -3.837 1.00 87.62 190 PHE A N 1
ATOM 1584 C CA . PHE A 1 190 ? -14.057 9.433 -2.873 1.00 87.62 190 PHE A CA 1
ATOM 1585 C C . PHE A 1 190 ? -13.580 9.629 -1.432 1.00 87.62 190 PHE A C 1
ATOM 1587 O O . PHE A 1 190 ? -14.391 9.603 -0.497 1.00 87.62 190 PHE A O 1
ATOM 1594 N N . ASN A 1 191 ? -12.288 9.883 -1.231 1.00 90.25 191 ASN A N 1
ATOM 1595 C CA . ASN A 1 191 ? -11.769 10.206 0.092 1.00 90.25 191 ASN A CA 1
ATOM 1596 C C . ASN A 1 191 ? -12.145 11.633 0.529 1.00 90.25 191 ASN A C 1
ATOM 1598 O O . ASN A 1 191 ? -12.528 11.821 1.685 1.00 90.25 191 ASN A O 1
ATOM 1602 N N . ALA A 1 192 ? -12.190 12.609 -0.384 1.00 87.44 192 ALA A N 1
ATOM 1603 C CA . ALA A 1 192 ? -12.739 13.936 -0.099 1.00 87.44 192 ALA A CA 1
ATOM 1604 C C . ALA A 1 192 ? -14.214 13.859 0.335 1.00 87.44 192 ALA A C 1
ATOM 1606 O O . ALA A 1 192 ? -14.594 14.407 1.371 1.00 87.44 192 ALA A O 1
ATOM 1607 N N . ILE A 1 193 ? -15.041 13.097 -0.389 1.00 85.88 193 ILE A N 1
ATOM 1608 C CA . ILE A 1 193 ? -16.442 12.844 -0.015 1.00 85.88 193 ILE A CA 1
ATOM 1609 C C . ILE A 1 193 ? -16.528 12.198 1.374 1.00 85.88 193 ILE A C 1
ATOM 1611 O O . ILE A 1 193 ? -17.354 12.601 2.195 1.00 85.88 193 ILE A O 1
ATOM 1615 N N . THR A 1 194 ? -15.656 11.232 1.670 1.00 87.81 194 THR A N 1
ATOM 1616 C CA . THR A 1 194 ? -15.584 10.580 2.986 1.00 87.81 194 THR A CA 1
ATOM 1617 C C . THR A 1 194 ? -15.332 11.598 4.101 1.00 87.81 194 THR A C 1
ATOM 1619 O O . THR A 1 194 ? -16.051 11.594 5.104 1.00 87.81 194 THR A O 1
ATOM 1622 N N . ILE A 1 195 ? -14.376 12.514 3.914 1.00 89.06 195 ILE A N 1
ATOM 1623 C CA . ILE A 1 195 ? -14.091 13.606 4.857 1.00 89.06 195 ILE A CA 1
ATOM 1624 C C . ILE A 1 195 ? -15.339 14.478 5.056 1.00 89.06 195 ILE A C 1
ATOM 1626 O O . ILE A 1 195 ? -15.752 14.707 6.196 1.00 89.06 195 ILE A O 1
ATOM 1630 N N . VAL A 1 196 ? -15.990 14.912 3.971 1.00 86.06 196 VAL A N 1
ATOM 1631 C CA . VAL A 1 196 ? -17.197 15.756 4.038 1.00 86.06 196 VAL A CA 1
ATOM 1632 C C . VAL A 1 196 ? -18.327 15.062 4.804 1.00 86.06 196 VAL A C 1
ATOM 1634 O O . VAL A 1 196 ? -18.968 15.692 5.649 1.00 86.06 196 VAL A O 1
ATOM 1637 N N . VAL A 1 197 ? -18.557 13.765 4.570 1.00 86.31 197 VAL A N 1
ATOM 1638 C CA . VAL A 1 197 ? -19.576 12.977 5.283 1.00 86.31 197 VAL A CA 1
ATOM 1639 C C . VAL A 1 197 ? -19.330 12.993 6.794 1.00 86.31 197 VAL A C 1
ATOM 1641 O O . VAL A 1 197 ? -20.258 13.252 7.566 1.00 86.31 197 VAL A O 1
ATOM 1644 N N . PHE A 1 198 ? -18.088 12.771 7.232 1.00 85.69 198 PHE A N 1
ATOM 1645 C CA . PHE A 1 198 ? -17.740 12.789 8.655 1.00 85.69 198 PHE A CA 1
ATOM 1646 C C . PHE A 1 198 ? -17.791 14.190 9.282 1.00 85.69 198 PHE A C 1
ATOM 1648 O O . PHE A 1 198 ? -18.110 14.310 10.468 1.00 85.69 198 PHE A O 1
ATOM 1655 N N . ILE A 1 199 ? -17.507 15.246 8.512 1.00 86.69 199 ILE A N 1
ATOM 1656 C CA . ILE A 1 199 ? -17.621 16.638 8.973 1.00 86.69 199 ILE A CA 1
ATOM 1657 C C . ILE A 1 199 ? -19.093 17.032 9.152 1.00 86.69 199 ILE A C 1
ATOM 1659 O O . ILE A 1 199 ? -19.455 17.568 10.203 1.00 86.69 199 ILE A O 1
ATOM 1663 N N . LYS A 1 200 ? -19.950 16.747 8.159 1.00 83.31 200 LYS A N 1
ATOM 1664 C CA . LYS A 1 200 ? -21.374 17.125 8.185 1.00 83.31 200 LYS A CA 1
ATOM 1665 C C . LYS A 1 200 ? -22.176 16.324 9.210 1.00 83.31 200 LYS A C 1
ATOM 1667 O O . LYS A 1 200 ? -23.016 16.887 9.909 1.00 83.31 200 LYS A O 1
ATOM 1672 N N . HIS A 1 201 ? -21.909 15.028 9.360 1.00 83.94 201 HIS A N 1
ATOM 1673 C CA . HIS A 1 201 ? -22.667 14.169 10.271 1.00 83.94 201 HIS A CA 1
ATOM 1674 C C . HIS A 1 201 ? -21.911 13.908 11.576 1.00 83.94 201 HIS A C 1
ATOM 1676 O O . HIS A 1 201 ? -21.322 12.844 11.777 1.00 83.94 201 HIS A O 1
ATOM 1682 N N . ARG A 1 202 ? -22.002 14.857 12.520 1.00 84.06 202 ARG A N 1
ATOM 1683 C CA . ARG A 1 202 ? -21.345 14.779 13.844 1.00 84.06 202 ARG A CA 1
ATOM 1684 C C . ARG A 1 202 ? -21.654 13.488 14.616 1.00 84.06 202 ARG A C 1
ATOM 1686 O O . ARG A 1 202 ? -20.789 13.006 15.344 1.00 84.06 202 ARG A O 1
ATOM 1693 N N . ASN A 1 203 ? -22.830 12.894 14.405 1.00 83.31 203 ASN A N 1
ATOM 1694 C CA . ASN A 1 203 ? -23.255 11.641 15.043 1.00 83.31 203 ASN A CA 1
ATOM 1695 C C . ASN A 1 203 ? -22.401 10.424 14.632 1.00 83.31 203 ASN A C 1
ATOM 1697 O O . ASN A 1 203 ? -22.382 9.423 15.342 1.00 83.31 203 ASN A O 1
ATOM 1701 N N . LEU A 1 204 ? -21.678 10.498 13.507 1.00 80.44 204 LEU A N 1
ATOM 1702 C CA . LEU A 1 204 ? -20.762 9.444 13.055 1.00 80.44 204 LEU A CA 1
ATOM 1703 C C . LEU A 1 204 ? -19.361 9.561 13.676 1.00 80.44 204 LEU A C 1
ATOM 1705 O O . LEU A 1 204 ? -18.582 8.609 13.618 1.00 80.44 204 LEU A O 1
ATOM 1709 N N . ARG A 1 205 ? -19.027 10.704 14.291 1.00 83.12 205 ARG A N 1
ATOM 1710 C CA . ARG A 1 205 ? -17.685 11.010 14.803 1.00 83.12 205 ARG A CA 1
ATOM 1711 C C . ARG A 1 205 ? -17.467 10.453 16.212 1.00 83.12 205 ARG A C 1
ATOM 1713 O O . ARG A 1 205 ? -17.320 11.191 17.189 1.00 83.12 205 ARG A O 1
ATOM 1720 N N . ASN A 1 206 ? -17.444 9.128 16.313 1.00 82.31 206 ASN A N 1
ATOM 1721 C CA . ASN A 1 206 ? -16.962 8.439 17.508 1.00 82.31 206 ASN A CA 1
ATOM 1722 C C . ASN A 1 206 ? -15.418 8.504 17.598 1.00 82.31 206 ASN A C 1
ATOM 1724 O O . ASN A 1 206 ? -14.751 9.030 16.711 1.00 82.31 206 ASN A O 1
ATOM 1728 N N . ARG A 1 207 ? -14.824 8.005 18.691 1.00 82.56 207 ARG A N 1
ATOM 1729 C CA . ARG A 1 207 ? -13.372 8.145 18.934 1.00 82.56 207 ARG A CA 1
ATOM 1730 C C . ARG A 1 207 ? -12.518 7.449 17.862 1.00 82.56 207 ARG A C 1
ATOM 1732 O O . ARG A 1 207 ? -11.567 8.047 17.375 1.00 82.56 207 ARG A O 1
ATOM 1739 N N . GLY A 1 208 ? -12.911 6.251 17.427 1.00 80.06 208 GLY A N 1
ATOM 1740 C CA . GLY A 1 208 ? -12.230 5.532 16.344 1.00 80.06 208 GLY A CA 1
ATOM 1741 C C . GLY A 1 208 ? -12.376 6.196 14.967 1.00 80.06 208 GLY A C 1
ATOM 1742 O O . GLY A 1 208 ? -11.524 6.005 14.105 1.00 80.06 208 GLY A O 1
ATOM 1743 N N . ALA A 1 209 ? -13.407 7.025 14.756 1.00 86.31 209 ALA A N 1
ATOM 1744 C CA . ALA A 1 209 ? -13.601 7.741 13.497 1.00 86.31 209 ALA A CA 1
ATOM 1745 C C . ALA A 1 209 ? -12.493 8.766 13.207 1.00 86.31 209 ALA A C 1
ATOM 1747 O O . ALA A 1 209 ? -12.280 9.088 12.047 1.00 86.31 209 ALA A O 1
ATOM 1748 N N . TYR A 1 210 ? -11.753 9.251 14.212 1.00 90.38 210 TYR A N 1
ATOM 1749 C CA . TYR A 1 210 ? -10.640 10.183 13.984 1.00 90.38 210 TYR A CA 1
ATOM 1750 C C . TYR A 1 210 ? -9.506 9.553 13.160 1.00 90.38 210 TYR A C 1
ATOM 1752 O O . TYR A 1 210 ? -8.979 10.212 12.268 1.00 90.38 210 TYR A O 1
ATOM 1760 N N . LEU A 1 211 ? -9.186 8.271 13.385 1.00 89.75 211 LEU A N 1
ATOM 1761 C CA . LEU A 1 211 ? -8.197 7.553 12.567 1.00 89.75 211 LEU A CA 1
ATOM 1762 C C . LEU A 1 211 ? -8.711 7.310 11.145 1.00 89.75 211 LEU A C 1
ATOM 1764 O O . LEU A 1 211 ? -7.948 7.436 10.194 1.00 89.75 211 LEU A O 1
ATOM 1768 N N . ILE A 1 212 ? -10.011 7.034 10.992 1.00 90.94 212 ILE A N 1
ATOM 1769 C CA . ILE A 1 212 ? -10.663 6.869 9.681 1.00 90.94 212 ILE A CA 1
ATOM 1770 C C . ILE A 1 212 ? -10.646 8.185 8.892 1.00 90.94 212 ILE A C 1
ATOM 1772 O O . ILE A 1 212 ? -10.345 8.184 7.703 1.00 90.94 212 ILE A O 1
ATOM 1776 N N . ILE A 1 213 ? -10.928 9.314 9.548 1.00 91.44 213 ILE A N 1
ATOM 1777 C CA . ILE A 1 213 ? -10.856 10.644 8.928 1.00 91.44 213 ILE A CA 1
ATOM 1778 C C . ILE A 1 213 ? -9.413 10.954 8.521 1.00 91.44 213 ILE A C 1
ATOM 1780 O O . ILE A 1 213 ? -9.190 11.378 7.393 1.00 91.44 213 ILE A O 1
ATOM 1784 N N . ASN A 1 214 ? -8.433 10.700 9.397 1.00 94.81 214 ASN A N 1
ATOM 1785 C CA . ASN A 1 214 ? -7.022 10.876 9.048 1.00 94.81 214 ASN A CA 1
ATOM 1786 C C . ASN A 1 214 ? -6.603 9.965 7.882 1.00 94.81 214 ASN A C 1
ATOM 1788 O O . ASN A 1 214 ? -5.796 10.372 7.055 1.00 94.81 214 ASN A O 1
ATOM 1792 N N . LEU A 1 215 ? -7.179 8.760 7.775 1.00 93.69 215 LEU A N 1
ATOM 1793 C CA . LEU A 1 215 ? -6.892 7.834 6.677 1.00 93.69 215 LEU A CA 1
ATOM 1794 C C . LEU A 1 215 ? -7.448 8.385 5.373 1.00 93.69 215 LEU A C 1
ATOM 1796 O O . LEU A 1 215 ? -6.727 8.427 4.389 1.00 93.69 215 LEU A O 1
ATOM 1800 N N . ALA A 1 216 ? -8.677 8.901 5.393 1.00 92.75 216 ALA A N 1
ATOM 1801 C CA . ALA A 1 216 ? -9.257 9.566 4.235 1.00 92.75 216 ALA A CA 1
ATOM 1802 C C . ALA A 1 216 ? -8.438 10.801 3.809 1.00 92.75 216 ALA A C 1
ATOM 1804 O O . ALA A 1 216 ? -8.257 11.026 2.620 1.00 92.75 216 ALA A O 1
ATOM 1805 N N . VAL A 1 217 ? -7.885 11.580 4.747 1.00 94.56 217 VAL A N 1
ATOM 1806 C CA . VAL A 1 217 ? -6.969 12.687 4.409 1.00 94.56 217 VAL A CA 1
ATOM 1807 C C . VAL A 1 217 ? -5.695 12.163 3.744 1.00 94.56 217 VAL A C 1
ATOM 1809 O O . VAL A 1 217 ? -5.325 12.656 2.681 1.00 94.56 217 VAL A O 1
ATOM 1812 N N . ALA A 1 218 ? -5.047 11.151 4.326 1.00 95.56 218 ALA A N 1
ATOM 1813 C CA . ALA A 1 218 ? -3.841 10.554 3.760 1.00 95.56 218 ALA A CA 1
ATOM 1814 C C . ALA A 1 218 ? -4.097 9.961 2.364 1.00 95.56 218 ALA A C 1
ATOM 1816 O O . ALA A 1 218 ? -3.366 10.267 1.429 1.00 95.56 218 ALA A O 1
ATOM 1817 N N . ASP A 1 219 ? -5.169 9.186 2.192 1.00 95.06 219 ASP A N 1
ATOM 1818 C CA . ASP A 1 219 ? -5.532 8.555 0.920 1.00 95.06 219 ASP A CA 1
ATOM 1819 C C . ASP A 1 219 ? -5.953 9.575 -0.144 1.00 95.06 219 ASP A C 1
ATOM 1821 O O . ASP A 1 219 ? -5.619 9.413 -1.317 1.00 95.06 219 ASP A O 1
ATOM 1825 N N . MET A 1 220 ? -6.630 10.663 0.241 1.00 94.06 220 MET A N 1
ATOM 1826 C CA . MET A 1 220 ? -6.916 11.774 -0.670 1.00 94.06 220 MET A CA 1
ATOM 1827 C C . MET A 1 220 ? -5.617 12.380 -1.218 1.00 94.06 220 MET A C 1
ATOM 1829 O O . MET A 1 220 ? -5.527 12.652 -2.415 1.00 94.06 220 MET A O 1
ATOM 1833 N N . LEU A 1 221 ? -4.605 12.550 -0.361 1.00 92.56 221 LEU A N 1
ATOM 1834 C CA . LEU A 1 221 ? -3.287 13.059 -0.744 1.00 92.56 221 LEU A CA 1
ATOM 1835 C C . LEU A 1 221 ? -2.478 12.028 -1.555 1.00 92.56 221 LEU A C 1
ATOM 1837 O O . LEU A 1 221 ? -1.803 12.411 -2.507 1.00 92.56 221 LEU A O 1
ATOM 1841 N N . VAL A 1 222 ? -2.612 10.725 -1.272 1.00 94.25 222 VAL A N 1
ATOM 1842 C CA . VAL A 1 222 ? -2.069 9.647 -2.124 1.00 94.25 222 VAL A CA 1
ATOM 1843 C C . VAL A 1 222 ? -2.683 9.699 -3.523 1.00 94.25 222 VAL A C 1
ATOM 1845 O O . VAL A 1 222 ? -1.970 9.541 -4.511 1.00 94.25 222 VAL A O 1
ATOM 1848 N N . GLY A 1 223 ? -3.992 9.923 -3.636 1.00 83.75 223 GLY A N 1
ATOM 1849 C CA . GLY A 1 223 ? -4.662 10.096 -4.924 1.00 83.75 223 GLY A CA 1
ATOM 1850 C C . GLY A 1 223 ? -4.168 11.342 -5.657 1.00 83.75 223 GLY A C 1
ATOM 1851 O O . GLY A 1 223 ? -3.713 11.239 -6.794 1.00 83.75 223 GLY A O 1
ATOM 1852 N N . GLY A 1 224 ? -4.223 12.499 -4.991 1.00 83.62 224 GLY A N 1
ATOM 1853 C CA . GLY A 1 224 ? -3.948 13.807 -5.591 1.00 83.62 224 GLY A CA 1
ATOM 1854 C C . GLY A 1 224 ? -2.480 14.080 -5.919 1.00 83.62 224 GLY A C 1
ATOM 1855 O O . GLY A 1 224 ? -2.211 14.754 -6.906 1.00 83.62 224 GLY A O 1
ATOM 1856 N N . PHE A 1 225 ? -1.544 13.545 -5.133 1.00 85.38 225 PHE A N 1
ATOM 1857 C CA . PHE A 1 225 ? -0.108 13.755 -5.331 1.00 85.38 225 PHE A CA 1
ATOM 1858 C C . PHE A 1 225 ? 0.589 12.454 -5.715 1.00 85.38 225 PHE A C 1
ATOM 1860 O O . PHE A 1 225 ? 1.054 12.326 -6.841 1.00 85.38 225 PHE A O 1
ATOM 1867 N N . SER A 1 226 ? 0.611 11.449 -4.833 1.00 89.12 226 SER A N 1
ATOM 1868 C CA . SER A 1 226 ? 1.489 10.286 -5.028 1.00 89.12 226 SER A CA 1
ATOM 1869 C C . SER A 1 226 ? 1.179 9.494 -6.304 1.00 89.12 226 SER A C 1
ATOM 1871 O O . SER A 1 226 ? 2.067 9.171 -7.086 1.00 89.12 226 SER A O 1
ATOM 1873 N N . THR A 1 227 ? -0.095 9.179 -6.526 1.00 86.19 227 THR A N 1
ATOM 1874 C CA . THR A 1 227 ? -0.556 8.406 -7.689 1.00 86.19 227 THR A CA 1
ATOM 1875 C C . THR A 1 227 ? -0.471 9.249 -8.959 1.00 86.19 227 THR A C 1
ATOM 1877 O O . THR A 1 227 ? -0.102 8.736 -10.013 1.00 86.19 227 THR A O 1
ATOM 1880 N N . PHE A 1 228 ? -0.762 10.548 -8.862 1.00 84.19 228 PHE A N 1
ATOM 1881 C CA . PHE A 1 228 ? -0.659 11.484 -9.978 1.00 84.19 228 PHE A CA 1
ATOM 1882 C C . PHE A 1 228 ? 0.790 11.644 -10.460 1.00 84.19 228 PHE A C 1
ATOM 1884 O O . PHE A 1 228 ? 1.071 11.432 -11.639 1.00 84.19 228 PHE A O 1
ATOM 1891 N N . ASP A 1 229 ? 1.725 11.938 -9.554 1.00 83.69 229 ASP A N 1
ATOM 1892 C CA . ASP A 1 229 ? 3.146 12.104 -9.878 1.00 83.69 229 ASP A CA 1
ATOM 1893 C C . ASP A 1 229 ? 3.760 10.808 -10.417 1.00 83.69 229 ASP A C 1
ATOM 1895 O O . ASP A 1 229 ? 4.580 10.842 -11.335 1.00 83.69 229 ASP A O 1
ATOM 1899 N N . LEU A 1 230 ? 3.314 9.652 -9.919 1.00 84.25 230 LEU A N 1
ATOM 1900 C CA . LEU A 1 230 ? 3.718 8.353 -10.451 1.00 84.25 230 LEU A CA 1
ATOM 1901 C C . LEU A 1 230 ? 3.191 8.113 -11.874 1.00 84.25 230 LEU A C 1
ATOM 1903 O O . LEU A 1 230 ? 3.931 7.640 -12.737 1.00 84.25 230 LEU A O 1
ATOM 1907 N N . SER A 1 231 ? 1.939 8.493 -12.147 1.00 82.56 231 SER A N 1
ATOM 1908 C CA . SER A 1 231 ? 1.363 8.475 -13.502 1.00 82.56 231 SER A CA 1
ATOM 1909 C C . SER A 1 231 ? 2.182 9.361 -14.441 1.00 82.56 231 SER A C 1
ATOM 1911 O O . SER A 1 231 ? 2.526 8.965 -15.557 1.00 82.56 231 SER A O 1
ATOM 1913 N N . TYR A 1 232 ? 2.546 10.552 -13.959 1.00 80.56 232 TYR A N 1
ATOM 1914 C CA . TYR A 1 232 ? 3.377 11.496 -14.691 1.00 80.56 232 TYR A CA 1
ATOM 1915 C C . TYR A 1 232 ? 4.767 10.919 -14.988 1.00 80.56 232 TYR A C 1
ATOM 1917 O O . TYR A 1 232 ? 5.260 11.034 -16.110 1.00 80.56 232 TYR A O 1
ATOM 1925 N N . PHE A 1 233 ? 5.385 10.253 -14.011 1.00 83.50 233 PHE A N 1
ATOM 1926 C CA . PHE A 1 233 ? 6.667 9.575 -14.179 1.00 83.50 233 PHE A CA 1
ATOM 1927 C 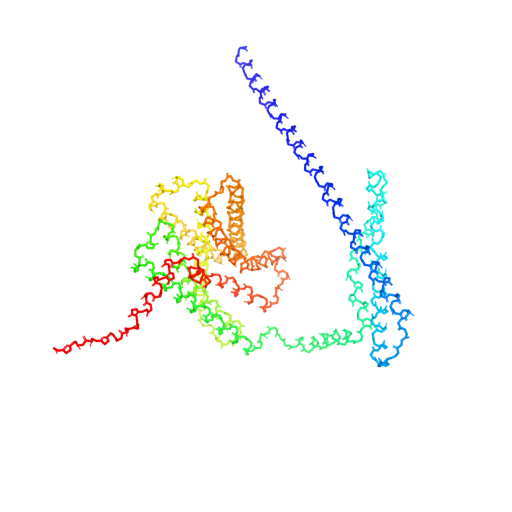C . PHE A 1 233 ? 6.595 8.465 -15.236 1.00 83.50 233 PHE A C 1
ATOM 1929 O O . PHE A 1 233 ? 7.409 8.444 -16.160 1.00 83.50 233 PHE A O 1
ATOM 1936 N N . TYR A 1 234 ? 5.581 7.598 -15.186 1.00 83.06 234 TYR A N 1
ATOM 1937 C CA . TYR A 1 234 ? 5.449 6.516 -16.163 1.00 83.06 234 TYR A CA 1
ATOM 1938 C C . TYR A 1 234 ? 5.271 7.009 -17.601 1.00 83.06 234 TYR A C 1
ATOM 1940 O O . TYR A 1 234 ? 5.812 6.401 -18.527 1.00 83.06 234 TYR A O 1
ATOM 1948 N N . GLY A 1 235 ? 4.587 8.134 -17.824 1.00 81.62 235 GLY A N 1
ATOM 1949 C CA . GLY A 1 235 ? 4.479 8.680 -19.179 1.00 81.62 235 GLY A CA 1
ATOM 1950 C C . GLY A 1 235 ? 5.778 9.302 -19.695 1.00 81.62 235 GLY A C 1
ATOM 1951 O O . GLY A 1 235 ? 5.987 9.318 -20.910 1.00 81.62 235 GLY A O 1
ATOM 1952 N N . GLN A 1 236 ? 6.699 9.700 -18.808 1.00 81.44 236 GLN A N 1
ATOM 1953 C CA . GLN A 1 236 ? 8.076 10.033 -19.200 1.00 81.44 236 GLN A CA 1
ATOM 1954 C C . GLN A 1 236 ? 8.832 8.778 -19.629 1.00 81.44 236 GLN A C 1
ATOM 1956 O O . GLN A 1 236 ? 9.462 8.776 -20.684 1.00 81.44 236 GLN A O 1
ATOM 1961 N N . THR A 1 237 ? 8.729 7.689 -18.856 1.00 79.88 237 THR A N 1
ATOM 1962 C CA . THR A 1 237 ? 9.350 6.397 -19.198 1.00 79.88 237 THR A CA 1
ATOM 1963 C C . THR A 1 237 ? 8.847 5.865 -20.543 1.00 79.88 237 THR A C 1
ATOM 1965 O O . THR A 1 237 ? 9.608 5.277 -21.306 1.00 79.88 237 THR A O 1
ATOM 1968 N N . CYS A 1 238 ? 7.581 6.121 -20.875 1.00 80.31 238 CYS A N 1
ATOM 1969 C CA . CYS A 1 238 ? 6.985 5.775 -22.165 1.00 80.31 238 CYS A CA 1
ATOM 1970 C C . CYS A 1 238 ? 7.233 6.792 -23.291 1.00 80.31 238 CYS A C 1
ATOM 1972 O O . CYS A 1 238 ? 6.698 6.615 -24.388 1.00 80.31 238 CYS A O 1
ATOM 1974 N N . ASN A 1 239 ? 8.012 7.849 -23.043 1.00 82.19 239 ASN A N 1
ATOM 1975 C CA . ASN A 1 239 ? 8.316 8.906 -24.008 1.00 82.19 239 ASN A CA 1
ATOM 1976 C C . ASN A 1 239 ? 7.052 9.569 -24.608 1.00 82.19 239 ASN A C 1
ATOM 1978 O O . ASN A 1 239 ? 7.000 9.868 -25.804 1.00 82.19 239 ASN A O 1
ATOM 1982 N N . ILE A 1 240 ? 6.010 9.750 -23.784 1.00 82.88 240 ILE A N 1
ATOM 1983 C CA . ILE A 1 240 ? 4.771 10.462 -24.148 1.00 82.88 240 ILE A CA 1
ATOM 1984 C C . ILE A 1 240 ? 4.969 11.973 -23.997 1.00 82.88 240 ILE A C 1
ATOM 1986 O O . ILE A 1 240 ? 4.575 12.742 -24.869 1.00 82.88 240 ILE A O 1
ATOM 1990 N N . TRP A 1 241 ? 5.626 12.393 -22.915 1.00 80.69 241 TRP A N 1
ATOM 1991 C CA . TRP A 1 241 ? 6.020 13.778 -22.660 1.00 80.69 241 TRP A CA 1
ATOM 1992 C C . TRP A 1 241 ? 7.470 13.840 -22.181 1.00 80.69 241 TRP A C 1
ATOM 1994 O O . TRP A 1 241 ? 7.979 12.914 -21.548 1.00 80.69 241 TRP A O 1
ATOM 2004 N N . LYS A 1 242 ? 8.140 14.957 -22.474 1.00 77.88 242 LYS A N 1
ATOM 2005 C CA . LYS A 1 242 ? 9.500 15.221 -21.994 1.00 77.88 242 LYS A CA 1
ATOM 2006 C C . LYS A 1 242 ? 9.452 15.855 -20.605 1.00 77.88 242 LYS A C 1
ATOM 2008 O O . LYS A 1 242 ? 8.627 16.725 -20.339 1.00 77.88 242 LYS A O 1
ATOM 2013 N N . SER A 1 243 ? 10.347 15.421 -19.721 1.00 71.12 243 SER A N 1
ATOM 2014 C CA . SER A 1 243 ? 10.541 16.048 -18.412 1.00 71.12 243 SER A CA 1
ATOM 2015 C C . SER A 1 243 ? 11.558 17.175 -18.530 1.00 71.12 243 SER A C 1
ATOM 2017 O O . SER A 1 243 ? 12.721 16.907 -18.807 1.00 71.12 243 SER A O 1
ATOM 2019 N N . ASN A 1 244 ? 11.139 18.408 -18.252 1.00 66.69 244 ASN A N 1
ATOM 2020 C CA . ASN A 1 244 ? 12.055 19.538 -18.044 1.00 66.69 244 ASN A CA 1
ATOM 2021 C C . ASN A 1 244 ? 12.264 19.830 -16.545 1.00 66.69 244 ASN A C 1
ATOM 2023 O O . ASN A 1 244 ? 12.718 20.908 -16.168 1.00 66.69 244 ASN A O 1
ATOM 2027 N N . SER A 1 245 ? 11.888 18.892 -15.667 1.00 72.69 245 SER A N 1
ATOM 2028 C CA . SER A 1 245 ? 12.003 19.072 -14.217 1.00 72.69 245 SER A CA 1
ATOM 2029 C C . SER A 1 245 ? 13.474 19.010 -13.799 1.00 72.69 245 SER A C 1
ATOM 2031 O O . SER A 1 245 ? 14.135 18.003 -14.043 1.00 72.69 245 SER A O 1
ATOM 2033 N N . GLY A 1 246 ? 13.977 20.047 -13.125 1.00 79.38 246 GLY A N 1
ATOM 2034 C CA . GLY A 1 246 ? 15.304 20.003 -12.504 1.00 79.38 246 GLY A CA 1
ATOM 2035 C C . GLY A 1 246 ? 15.393 18.945 -11.392 1.00 79.38 246 GLY A C 1
ATOM 2036 O O . GLY A 1 246 ? 14.373 18.534 -10.829 1.00 79.38 246 GLY A O 1
ATOM 2037 N N . ARG A 1 247 ? 16.619 18.537 -11.035 1.00 82.44 247 ARG A N 1
ATOM 2038 C CA . ARG A 1 247 ? 16.906 17.495 -10.024 1.00 82.44 247 ARG A CA 1
ATOM 2039 C C . ARG A 1 247 ? 16.130 17.690 -8.715 1.00 82.44 247 ARG A C 1
ATOM 2041 O O . ARG A 1 247 ? 15.527 16.743 -8.223 1.00 82.44 247 ARG A O 1
ATOM 2048 N N . ILE A 1 248 ? 16.092 18.916 -8.188 1.00 80.88 248 ILE A N 1
ATOM 2049 C CA . ILE A 1 248 ? 15.400 19.244 -6.928 1.00 80.88 248 ILE A CA 1
ATOM 2050 C C . ILE A 1 248 ? 13.890 18.990 -7.039 1.00 80.88 248 ILE A C 1
ATOM 2052 O O . ILE A 1 248 ? 13.291 18.412 -6.138 1.00 80.88 248 ILE A O 1
ATOM 2056 N N . SER A 1 249 ? 13.270 19.363 -8.163 1.00 82.38 249 SER A N 1
ATOM 2057 C CA . SER A 1 249 ? 11.839 19.121 -8.388 1.00 82.38 249 SER A CA 1
ATOM 2058 C C . SER A 1 249 ? 11.525 17.625 -8.417 1.00 82.38 249 SER A C 1
ATOM 2060 O O . SER A 1 249 ? 10.540 17.191 -7.825 1.00 82.38 249 SER A O 1
ATOM 2062 N N . TYR A 1 250 ? 12.381 16.828 -9.060 1.00 84.12 250 TYR A N 1
ATOM 2063 C CA . TYR A 1 250 ? 12.229 15.376 -9.099 1.00 84.12 250 TYR A CA 1
ATOM 2064 C C . TYR A 1 250 ? 12.363 14.753 -7.702 1.00 84.12 250 TYR A C 1
ATOM 2066 O O . TYR A 1 250 ? 11.517 13.957 -7.297 1.00 84.12 250 TYR A O 1
ATOM 2074 N N . LEU A 1 251 ? 13.373 15.178 -6.937 1.00 85.75 251 LEU A N 1
ATOM 2075 C CA . LEU A 1 251 ? 13.606 14.709 -5.573 1.00 85.75 251 LEU A CA 1
ATOM 2076 C C . LEU A 1 251 ? 12.412 15.011 -4.654 1.00 85.75 251 LEU A C 1
ATOM 2078 O O . LEU A 1 251 ? 11.944 14.129 -3.937 1.00 85.75 251 LEU A O 1
ATOM 2082 N N . LEU A 1 252 ? 11.870 16.230 -4.720 1.00 85.19 252 LEU A N 1
ATOM 2083 C CA . LEU A 1 252 ? 10.712 16.629 -3.918 1.00 85.19 252 LEU A CA 1
ATOM 2084 C C . LEU A 1 252 ? 9.446 15.844 -4.285 1.00 85.19 252 LEU A C 1
ATOM 2086 O O . LEU A 1 252 ? 8.722 15.427 -3.386 1.00 85.19 252 LEU A O 1
ATOM 2090 N N . LYS A 1 253 ? 9.195 15.584 -5.576 1.00 86.12 253 LYS A N 1
ATOM 2091 C CA . LYS A 1 253 ? 8.043 14.771 -6.012 1.00 86.12 253 LYS A CA 1
ATOM 2092 C C . LYS A 1 253 ? 8.089 13.364 -5.423 1.00 86.12 253 LYS A C 1
ATOM 2094 O O . LYS A 1 253 ? 7.105 12.907 -4.851 1.00 86.12 253 LYS A O 1
ATOM 2099 N N . PHE A 1 254 ? 9.239 12.693 -5.485 1.00 88.31 254 PHE A N 1
ATOM 2100 C CA . PHE A 1 254 ? 9.378 11.366 -4.879 1.00 88.31 254 PHE A CA 1
ATOM 2101 C C . PHE A 1 254 ? 9.301 11.398 -3.350 1.00 88.31 254 PHE A C 1
ATOM 2103 O O . PHE A 1 254 ? 8.657 10.532 -2.762 1.00 88.31 254 PHE A O 1
ATOM 2110 N N . ALA A 1 255 ? 9.869 12.416 -2.700 1.00 88.62 255 ALA A N 1
ATOM 2111 C CA . ALA A 1 255 ? 9.727 12.597 -1.257 1.00 88.62 255 ALA A CA 1
ATOM 2112 C C . ALA A 1 255 ? 8.242 12.701 -0.848 1.00 88.62 255 ALA A C 1
ATOM 2114 O O . ALA A 1 255 ? 7.794 12.000 0.060 1.00 88.62 255 ALA A O 1
ATOM 2115 N N . ILE A 1 256 ? 7.455 13.490 -1.589 1.00 86.44 256 ILE A N 1
ATOM 2116 C CA . ILE A 1 2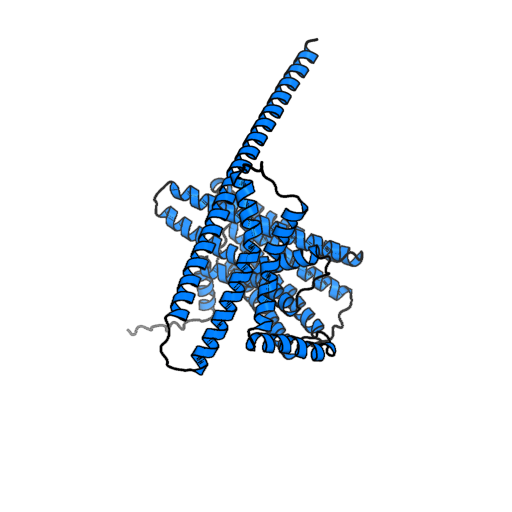56 ? 6.004 13.635 -1.400 1.00 86.44 256 ILE A CA 1
ATOM 2117 C C . ILE A 1 256 ? 5.265 12.314 -1.663 1.00 86.44 256 ILE A C 1
ATOM 2119 O O . ILE A 1 256 ? 4.372 11.952 -0.890 1.00 86.44 256 ILE A O 1
ATOM 2123 N N . ILE A 1 257 ? 5.653 11.562 -2.705 1.00 89.88 257 ILE A N 1
ATOM 2124 C CA . ILE A 1 257 ? 5.100 10.227 -2.983 1.00 89.88 257 ILE A CA 1
ATOM 2125 C C . ILE A 1 257 ? 5.219 9.346 -1.733 1.00 89.88 257 ILE A C 1
ATOM 2127 O O . ILE A 1 257 ? 4.205 8.816 -1.265 1.00 89.88 257 ILE A O 1
ATOM 2131 N N . PHE A 1 258 ? 6.428 9.229 -1.172 1.00 90.56 258 PHE A N 1
ATOM 2132 C CA . PHE A 1 258 ? 6.681 8.398 0.005 1.00 90.56 258 PHE A CA 1
ATOM 2133 C C . PHE A 1 258 ? 6.001 8.943 1.261 1.00 90.56 258 PHE A C 1
ATOM 2135 O O . PHE A 1 258 ? 5.418 8.157 2.000 1.00 90.56 258 PHE A O 1
ATOM 2142 N N . LEU A 1 259 ? 5.988 10.261 1.482 1.00 92.12 259 LEU A N 1
ATOM 2143 C CA . LEU A 1 259 ? 5.318 10.888 2.625 1.00 92.12 259 LEU A CA 1
ATOM 2144 C C . LEU A 1 259 ? 3.871 10.392 2.778 1.00 92.12 259 LEU A C 1
ATOM 2146 O O . LEU A 1 259 ? 3.484 9.884 3.832 1.00 92.12 259 LEU A O 1
ATOM 2150 N N . PHE A 1 260 ? 3.060 10.503 1.725 1.00 93.81 260 PHE A N 1
ATOM 2151 C CA . PHE A 1 260 ? 1.641 10.160 1.830 1.00 93.81 260 PHE A CA 1
ATOM 2152 C C . PHE A 1 260 ? 1.381 8.653 1.814 1.00 93.81 260 PHE A C 1
ATOM 2154 O O . PHE A 1 260 ? 0.492 8.191 2.532 1.00 93.81 260 PHE A O 1
ATOM 2161 N N . LEU A 1 261 ? 2.189 7.870 1.089 1.00 92.69 261 LEU A N 1
ATOM 2162 C CA . LEU A 1 261 ? 2.101 6.407 1.124 1.00 92.69 261 LEU A CA 1
ATOM 2163 C C . LEU A 1 261 ? 2.432 5.852 2.519 1.00 92.69 261 LEU A C 1
ATOM 2165 O O . LEU A 1 261 ? 1.700 5.005 3.034 1.00 92.69 261 LEU A O 1
ATOM 2169 N N . VAL A 1 262 ? 3.484 6.368 3.167 1.00 94.06 262 VAL A N 1
ATOM 2170 C CA . VAL A 1 262 ? 3.849 6.004 4.548 1.00 94.06 262 VAL A CA 1
ATOM 2171 C C . VAL A 1 262 ? 2.745 6.405 5.516 1.00 94.06 262 VAL A C 1
ATOM 2173 O O . VAL A 1 262 ? 2.379 5.613 6.381 1.00 94.06 262 VAL A O 1
ATOM 2176 N N . CYS A 1 263 ? 2.199 7.615 5.370 1.00 94.88 263 CYS A N 1
ATOM 2177 C CA . CYS A 1 263 ? 1.127 8.115 6.227 1.00 94.88 263 CYS A CA 1
ATOM 2178 C C . CYS A 1 263 ? -0.122 7.222 6.149 1.00 94.88 263 CYS A C 1
ATOM 2180 O O . CYS A 1 263 ? -0.648 6.808 7.185 1.00 94.88 263 CYS A O 1
ATOM 2182 N N . SER A 1 264 ? -0.558 6.863 4.935 1.00 94.31 264 SER A N 1
ATOM 2183 C CA . SER A 1 264 ? -1.689 5.950 4.726 1.00 94.31 264 SER A CA 1
ATOM 2184 C C . SER A 1 264 ? -1.422 4.581 5.367 1.00 94.31 264 SER A C 1
ATOM 2186 O O . SER A 1 264 ? -2.219 4.110 6.186 1.00 94.31 264 SER A O 1
ATOM 2188 N N . LEU A 1 265 ? -0.249 3.989 5.110 1.00 92.19 265 LEU A N 1
ATOM 2189 C CA . LEU A 1 265 ? 0.135 2.688 5.660 1.00 92.19 265 LEU A CA 1
ATOM 2190 C C . LEU A 1 265 ? 0.186 2.670 7.192 1.00 92.19 265 LEU A C 1
ATOM 2192 O O . LEU A 1 265 ? -0.447 1.833 7.847 1.00 92.19 265 LEU A O 1
ATOM 2196 N N . ALA A 1 266 ? 0.930 3.606 7.778 1.00 93.88 266 ALA A N 1
ATOM 2197 C CA . ALA A 1 266 ? 1.061 3.724 9.223 1.00 93.88 266 ALA A CA 1
ATOM 2198 C C . ALA A 1 266 ? -0.314 3.890 9.882 1.00 93.88 266 ALA A C 1
ATOM 2200 O O . ALA A 1 266 ? -0.565 3.326 10.948 1.00 93.88 266 ALA A O 1
ATOM 2201 N N . ASN A 1 267 ? -1.241 4.593 9.227 1.00 93.56 267 ASN A N 1
ATOM 2202 C CA . ASN A 1 267 ? -2.581 4.785 9.754 1.00 93.56 267 ASN A CA 1
ATOM 2203 C C . ASN A 1 267 ? -3.462 3.528 9.662 1.00 93.56 267 ASN A C 1
ATOM 2205 O O . ASN A 1 267 ? -4.160 3.213 10.624 1.00 93.56 267 ASN A O 1
ATOM 2209 N N . VAL A 1 268 ? -3.399 2.752 8.573 1.00 89.56 268 VAL A N 1
ATOM 2210 C CA . VAL A 1 268 ? -4.074 1.436 8.500 1.00 89.56 268 VAL A CA 1
ATOM 2211 C C . VAL A 1 268 ? -3.547 0.493 9.588 1.00 89.56 268 VAL A C 1
ATOM 2213 O O . VAL A 1 268 ? -4.327 -0.201 10.245 1.00 89.56 268 VAL A O 1
ATOM 2216 N N . THR A 1 269 ? -2.239 0.526 9.842 1.00 90.62 269 THR A N 1
ATOM 2217 C CA . THR A 1 269 ? -1.587 -0.242 10.916 1.00 90.62 269 THR A CA 1
ATOM 2218 C C . THR A 1 269 ? -2.041 0.224 12.303 1.00 90.62 269 THR A C 1
ATOM 2220 O O . THR A 1 269 ? -2.353 -0.583 13.180 1.00 90.62 269 THR A O 1
ATOM 2223 N N . ALA A 1 270 ? -2.162 1.535 12.515 1.00 91.44 270 ALA A N 1
ATOM 2224 C CA . ALA A 1 270 ? -2.700 2.080 13.757 1.00 91.44 270 ALA A CA 1
ATOM 2225 C C . ALA A 1 270 ? -4.169 1.681 13.966 1.00 91.44 270 ALA A C 1
ATOM 2227 O O . ALA A 1 270 ? -4.560 1.328 15.079 1.00 91.44 270 ALA A O 1
ATOM 2228 N N . ILE A 1 271 ? -4.978 1.675 12.900 1.00 89.75 271 ILE A N 1
ATOM 2229 C CA . ILE A 1 271 ? -6.361 1.190 12.944 1.00 89.75 271 ILE A CA 1
ATOM 2230 C C . ILE A 1 271 ? -6.388 -0.293 13.323 1.00 89.75 271 ILE A C 1
ATOM 2232 O O . ILE A 1 271 ? -7.181 -0.667 14.184 1.00 89.75 271 ILE A O 1
ATOM 2236 N N . SER A 1 272 ? -5.529 -1.148 12.757 1.00 86.88 272 SER A N 1
ATOM 2237 C CA . SER A 1 272 ? -5.518 -2.571 13.125 1.00 86.88 272 SER A CA 1
ATOM 2238 C C . SER A 1 272 ? -5.178 -2.780 14.604 1.00 86.88 272 SER A C 1
ATOM 2240 O O . SER A 1 272 ? -5.861 -3.549 15.281 1.00 86.88 272 SER A O 1
ATOM 2242 N N . LEU A 1 273 ? -4.198 -2.043 15.136 1.00 89.69 273 LEU A N 1
ATOM 2243 C CA . LEU A 1 273 ? -3.842 -2.078 16.559 1.00 89.69 273 LEU A CA 1
ATOM 2244 C C . LEU A 1 273 ? -4.957 -1.530 17.463 1.00 89.69 273 LEU A C 1
ATOM 2246 O O . LEU A 1 273 ? -5.242 -2.101 18.518 1.00 89.69 273 LEU A O 1
ATOM 2250 N N . GLU A 1 274 ? -5.642 -0.463 17.046 1.00 88.62 274 GLU A N 1
ATOM 2251 C CA . GLU A 1 274 ? -6.811 0.070 17.756 1.00 88.62 274 GLU A CA 1
ATOM 2252 C C . GLU A 1 274 ? -7.927 -0.973 17.856 1.00 88.62 274 GLU A C 1
ATOM 2254 O O . GLU A 1 274 ? -8.514 -1.146 18.928 1.00 88.62 274 GLU A O 1
ATOM 2259 N N . ARG A 1 275 ? -8.173 -1.721 16.772 1.00 85.44 275 ARG A N 1
ATOM 2260 C CA . ARG A 1 275 ? -9.165 -2.803 16.741 1.00 85.44 275 ARG A CA 1
ATOM 2261 C C . ARG A 1 275 ? -8.781 -3.965 17.646 1.00 85.44 275 ARG A C 1
ATOM 2263 O O . ARG A 1 275 ? -9.656 -4.500 18.330 1.00 85.44 275 ARG A O 1
ATOM 2270 N N . VAL A 1 276 ? -7.499 -4.329 17.704 1.00 84.25 276 VAL A N 1
ATOM 2271 C CA . VAL A 1 276 ? -6.993 -5.320 18.669 1.00 84.25 276 VAL A CA 1
ATOM 2272 C C . VAL A 1 276 ? -7.270 -4.834 20.086 1.00 84.25 276 VAL A C 1
ATOM 2274 O O . VAL A 1 276 ? -7.914 -5.539 20.861 1.00 84.25 276 VAL A O 1
ATOM 2277 N N . HIS A 1 277 ? -6.885 -3.601 20.415 1.00 85.88 277 HIS A N 1
ATOM 2278 C CA . HIS A 1 277 ? -7.109 -3.048 21.748 1.00 85.88 277 HIS A CA 1
ATOM 2279 C C . HIS A 1 277 ? -8.602 -3.017 22.125 1.00 85.88 277 HIS A C 1
ATOM 2281 O O . HIS A 1 277 ? -8.966 -3.393 23.239 1.00 85.88 277 HIS A O 1
ATOM 2287 N N . ALA A 1 278 ? -9.479 -2.632 21.193 1.00 84.00 278 ALA A N 1
ATOM 2288 C CA . ALA A 1 278 ? -10.929 -2.640 21.391 1.00 84.00 278 ALA A CA 1
ATOM 2289 C C . ALA A 1 278 ? -11.502 -4.050 21.629 1.00 84.00 278 ALA A C 1
ATOM 2291 O O . ALA A 1 278 ? -12.443 -4.204 22.405 1.00 84.00 278 ALA A O 1
ATOM 2292 N N . THR A 1 279 ? -10.930 -5.069 20.981 1.00 80.38 279 THR A N 1
ATOM 2293 C CA . THR A 1 279 ? -11.396 -6.465 21.055 1.00 80.38 279 THR A CA 1
ATOM 2294 C C . THR A 1 279 ? -10.913 -7.164 22.326 1.00 80.38 279 THR A C 1
ATOM 2296 O O . THR A 1 279 ? -11.683 -7.861 22.984 1.00 80.38 279 THR A O 1
ATOM 2299 N N . PHE A 1 280 ? -9.641 -6.988 22.694 1.00 81.75 280 PHE A N 1
ATOM 2300 C CA . PHE A 1 280 ? -9.043 -7.666 23.848 1.00 81.75 280 PHE A CA 1
ATOM 2301 C C . PHE A 1 280 ? -9.308 -6.940 25.171 1.00 81.75 280 PHE A C 1
ATOM 2303 O O . PHE A 1 280 ? -9.462 -7.597 26.201 1.00 81.75 280 PHE A O 1
ATOM 2310 N N . TRP A 1 281 ? -9.415 -5.606 25.155 1.00 84.62 281 TRP A N 1
ATOM 2311 C CA . TRP A 1 281 ? -9.638 -4.793 26.356 1.00 84.62 281 TRP A CA 1
ATOM 2312 C C . TRP A 1 281 ? -10.790 -3.787 26.181 1.00 84.62 281 TRP A C 1
ATOM 2314 O O . TRP A 1 281 ? -10.582 -2.571 26.272 1.00 84.62 281 TRP A O 1
ATOM 2324 N N . PRO A 1 282 ? -12.037 -4.263 25.999 1.00 83.06 282 PRO A N 1
ATOM 2325 C CA . PRO A 1 282 ? -13.185 -3.412 25.677 1.00 83.06 282 PRO A CA 1
ATOM 2326 C C . PRO A 1 282 ? -13.478 -2.348 26.747 1.00 83.06 282 PRO A C 1
ATOM 2328 O O . PRO A 1 282 ? -13.811 -1.210 26.416 1.00 83.06 282 PRO A O 1
ATOM 2331 N N . PHE A 1 283 ? -13.311 -2.668 28.036 1.00 84.81 283 PHE A N 1
ATOM 2332 C CA . PHE A 1 283 ? -13.532 -1.704 29.121 1.00 84.81 283 PHE A CA 1
ATOM 2333 C C . PHE A 1 283 ? -12.482 -0.590 29.135 1.00 84.81 283 PHE A C 1
ATOM 2335 O O . PHE A 1 283 ? -12.839 0.583 29.223 1.00 84.81 283 PHE A O 1
ATOM 2342 N N . LYS A 1 284 ? -11.196 -0.928 28.964 1.00 85.12 284 LYS A N 1
ATOM 2343 C CA . LYS A 1 284 ? -10.122 0.075 28.870 1.00 85.12 284 LYS A CA 1
ATOM 2344 C C . LYS A 1 284 ? -10.294 0.948 27.627 1.00 85.12 284 LYS A C 1
ATOM 2346 O O . LYS A 1 284 ? -10.131 2.164 27.700 1.00 85.12 284 LYS A O 1
ATOM 2351 N N . HIS A 1 285 ? -10.700 0.351 26.504 1.00 85.31 285 HIS A N 1
ATOM 2352 C CA . HIS A 1 285 ? -10.986 1.075 25.263 1.00 85.31 285 HIS A CA 1
ATOM 2353 C C . HIS A 1 285 ? -12.094 2.125 25.434 1.00 85.31 285 HIS A C 1
ATOM 2355 O O . HIS A 1 285 ? -11.930 3.268 24.998 1.00 85.31 285 HIS A O 1
ATOM 2361 N N . ARG A 1 286 ? -13.168 1.805 26.171 1.00 84.06 286 ARG A N 1
ATOM 2362 C CA . ARG A 1 286 ? -14.257 2.755 26.473 1.00 84.06 286 ARG A CA 1
ATOM 2363 C C . ARG A 1 286 ? -13.817 3.975 27.282 1.00 84.06 286 ARG A C 1
ATOM 2365 O O . ARG A 1 286 ? -14.482 5.009 27.207 1.00 84.06 286 ARG A O 1
ATOM 2372 N N . VAL A 1 287 ? -12.704 3.908 28.009 1.00 87.94 287 VAL A N 1
ATOM 2373 C CA . VAL A 1 287 ? -12.188 5.021 28.829 1.00 87.94 287 VAL A CA 1
ATOM 2374 C C . VAL A 1 287 ? -11.140 5.862 28.076 1.00 87.94 287 VAL A C 1
ATOM 2376 O O . VAL A 1 287 ? -10.813 6.970 28.501 1.00 87.94 287 VAL A O 1
ATOM 2379 N N . LEU A 1 288 ? -10.665 5.419 26.901 1.00 86.31 288 LEU A N 1
ATOM 2380 C CA . LEU A 1 288 ? -9.649 6.141 26.121 1.00 86.31 288 LEU A CA 1
ATOM 2381 C C . LEU A 1 288 ? -10.084 7.564 25.753 1.00 86.31 288 LEU A C 1
ATOM 2383 O O . LEU A 1 288 ? -11.085 7.773 25.065 1.00 86.31 288 LEU A O 1
ATOM 2387 N N . LYS A 1 289 ? -9.290 8.557 26.153 1.00 90.12 289 LYS A N 1
ATOM 2388 C CA . LYS A 1 289 ? -9.555 9.972 25.866 1.00 90.12 289 LYS A CA 1
ATOM 2389 C C . LYS A 1 289 ? -9.267 10.299 24.396 1.00 90.12 289 LYS A C 1
ATOM 2391 O O . LYS A 1 289 ? -8.361 9.735 23.790 1.00 90.12 289 LYS A O 1
ATOM 2396 N N . LYS A 1 290 ? -9.970 11.298 23.845 1.00 87.94 290 LYS A N 1
ATOM 2397 C CA . LYS A 1 290 ? -9.741 11.808 22.473 1.00 87.94 290 LYS A CA 1
ATOM 2398 C C . LYS A 1 290 ? -8.284 12.228 22.223 1.00 87.94 290 LYS A C 1
ATOM 2400 O O . LYS A 1 290 ? -7.780 12.028 21.127 1.00 87.94 290 LYS A O 1
ATOM 2405 N N . ARG A 1 291 ? -7.595 12.740 23.255 1.00 90.94 291 ARG A N 1
ATOM 2406 C CA . ARG A 1 291 ? -6.174 13.129 23.188 1.00 90.94 291 ARG A CA 1
ATOM 2407 C C . ARG A 1 291 ? -5.269 11.990 22.704 1.00 90.94 291 ARG A C 1
ATOM 2409 O O . ARG A 1 291 ? -4.338 12.263 21.964 1.00 90.94 291 ARG A O 1
ATOM 2416 N N . VAL A 1 292 ? -5.573 10.736 23.054 1.00 92.12 292 VAL A N 1
ATOM 2417 C CA . VAL A 1 292 ? -4.780 9.570 22.623 1.00 92.12 292 VAL A CA 1
ATOM 2418 C C . VAL A 1 292 ? -4.804 9.427 21.101 1.00 92.12 292 VAL A C 1
ATOM 2420 O O . VAL A 1 292 ? -3.760 9.265 20.485 1.00 92.12 292 VAL A O 1
ATOM 2423 N N . TYR A 1 293 ? -5.976 9.571 20.480 1.00 91.56 293 TYR A N 1
ATOM 2424 C CA . TYR A 1 293 ? -6.121 9.486 19.025 1.00 91.56 293 TYR A CA 1
ATOM 2425 C C . TYR A 1 293 ? -5.405 10.634 18.306 1.00 91.56 293 TYR A C 1
ATOM 2427 O O . TYR A 1 293 ? -4.774 10.405 17.282 1.00 91.56 293 TYR A O 1
ATOM 2435 N N . ASN A 1 294 ? -5.436 11.846 18.870 1.00 90.75 294 ASN A N 1
ATOM 2436 C CA . ASN A 1 294 ? -4.679 12.976 18.323 1.00 90.75 294 ASN A CA 1
ATOM 2437 C C . ASN A 1 294 ? -3.165 12.723 18.380 1.00 90.75 294 ASN A C 1
ATOM 2439 O O . ASN A 1 294 ? -2.474 12.995 17.406 1.00 90.75 294 ASN A O 1
ATOM 2443 N N . VAL A 1 295 ? -2.657 12.168 19.489 1.00 95.00 295 VAL A N 1
ATOM 2444 C CA . VAL A 1 295 ? -1.238 11.793 19.613 1.00 95.00 295 VAL A CA 1
ATOM 2445 C C . VAL A 1 295 ? -0.865 10.725 18.583 1.00 95.00 295 VAL A C 1
ATOM 2447 O O . VAL A 1 295 ? 0.147 10.879 17.910 1.00 95.00 295 VAL A O 1
ATOM 2450 N N . ILE A 1 296 ? -1.695 9.691 18.400 1.00 94.31 296 ILE A N 1
ATOM 2451 C CA . ILE A 1 296 ? -1.465 8.655 17.376 1.00 94.31 296 ILE A CA 1
ATOM 2452 C C . ILE A 1 296 ? -1.364 9.281 15.978 1.00 94.31 296 ILE A C 1
ATOM 2454 O O . ILE A 1 296 ? -0.444 8.957 15.234 1.00 94.31 296 ILE A O 1
ATOM 2458 N N . ILE A 1 297 ? -2.263 10.208 15.635 1.00 95.44 297 ILE A N 1
ATOM 2459 C CA . ILE A 1 297 ? -2.230 10.917 14.347 1.00 95.44 297 ILE A CA 1
ATOM 2460 C C . ILE A 1 297 ? -0.924 11.702 14.185 1.00 95.44 297 ILE A C 1
ATOM 2462 O O . ILE A 1 297 ? -0.280 11.597 13.147 1.00 95.44 297 ILE A O 1
ATOM 2466 N N . VAL A 1 298 ? -0.493 12.445 15.207 1.00 96.44 298 VAL A N 1
ATOM 2467 C CA . VAL A 1 298 ? 0.781 13.184 15.163 1.00 96.44 298 VAL A CA 1
ATOM 2468 C C . VAL A 1 298 ? 1.965 12.236 14.950 1.00 96.44 298 VAL A C 1
ATOM 2470 O O . VAL A 1 298 ? 2.806 12.500 14.097 1.00 96.44 298 VAL A O 1
ATOM 2473 N N . VAL A 1 299 ? 2.005 11.101 15.655 1.00 96.06 299 VAL A N 1
ATOM 2474 C CA . VAL A 1 299 ? 3.058 10.083 15.487 1.00 96.06 299 VAL A CA 1
ATOM 2475 C C . VAL A 1 299 ? 3.081 9.528 14.060 1.00 96.06 299 VAL A C 1
ATOM 2477 O O . VAL A 1 299 ? 4.156 9.388 13.486 1.00 96.06 299 VAL A O 1
ATOM 2480 N N . ILE A 1 300 ? 1.918 9.267 13.457 1.00 96.50 300 ILE A N 1
ATOM 2481 C CA . ILE A 1 300 ? 1.814 8.813 12.060 1.00 96.50 300 ILE A CA 1
ATOM 2482 C C . ILE A 1 300 ? 2.465 9.819 11.102 1.00 96.50 300 ILE A C 1
ATOM 2484 O O . ILE A 1 300 ? 3.263 9.426 10.251 1.00 96.50 300 ILE A O 1
ATOM 2488 N N . TRP A 1 301 ? 2.167 11.111 11.256 1.00 96.62 301 TRP A N 1
ATOM 2489 C CA . TRP A 1 301 ? 2.743 12.161 10.412 1.00 96.62 301 TRP A CA 1
ATOM 2490 C C . TRP A 1 301 ? 4.247 12.345 10.640 1.00 96.62 301 TRP A C 1
ATOM 2492 O O . TRP A 1 301 ? 4.973 12.597 9.681 1.00 96.62 301 TRP A O 1
ATOM 2502 N N . ILE A 1 302 ? 4.736 12.157 11.870 1.00 96.81 302 ILE A N 1
ATOM 2503 C CA . ILE A 1 302 ? 6.176 12.165 12.170 1.00 96.81 302 ILE A CA 1
ATOM 2504 C C . ILE A 1 302 ? 6.880 10.988 11.485 1.00 96.81 302 ILE A C 1
ATOM 2506 O O . ILE A 1 302 ? 7.909 11.191 10.844 1.00 96.81 302 ILE A O 1
ATOM 2510 N N . ILE A 1 303 ? 6.323 9.773 11.562 1.00 94.38 303 ILE A N 1
ATOM 2511 C CA . ILE A 1 303 ? 6.871 8.593 10.871 1.00 94.38 303 ILE A CA 1
ATOM 2512 C C . ILE A 1 303 ? 6.921 8.851 9.360 1.00 94.38 303 ILE A C 1
ATOM 2514 O O . ILE A 1 303 ? 7.961 8.659 8.733 1.00 94.38 303 ILE A O 1
ATOM 2518 N N . ALA A 1 304 ? 5.837 9.366 8.783 1.00 94.62 304 ALA A N 1
ATOM 2519 C CA . ALA A 1 304 ? 5.782 9.732 7.374 1.00 94.62 304 ALA A CA 1
ATOM 2520 C C . ALA A 1 304 ? 6.838 10.780 6.983 1.00 94.62 304 ALA A C 1
ATOM 2522 O O . ALA A 1 304 ? 7.581 10.583 6.019 1.00 94.62 304 ALA A O 1
ATOM 2523 N N . GLY A 1 305 ? 6.943 11.863 7.756 1.00 91.69 305 GLY A N 1
ATOM 2524 C CA . GLY A 1 305 ? 7.932 12.920 7.551 1.00 91.69 305 GLY A CA 1
ATOM 2525 C C . GLY A 1 305 ? 9.365 12.404 7.652 1.00 91.69 305 GLY A C 1
ATOM 2526 O O . GLY A 1 305 ? 10.193 12.735 6.807 1.00 91.69 305 GLY A O 1
ATOM 2527 N N . SER A 1 306 ? 9.647 11.533 8.625 1.00 91.62 306 SER A N 1
ATOM 2528 C CA . SER A 1 306 ? 10.968 10.919 8.791 1.00 91.62 306 SER A CA 1
ATOM 2529 C C . SER A 1 306 ? 11.355 10.035 7.606 1.00 91.62 306 SER A C 1
ATOM 2531 O O . SER A 1 306 ? 12.495 10.103 7.157 1.00 91.62 306 SER A O 1
ATOM 2533 N N . MET A 1 307 ? 10.414 9.275 7.037 1.00 91.69 307 MET A N 1
ATOM 2534 C CA . MET A 1 307 ? 10.676 8.455 5.852 1.00 91.69 307 MET A CA 1
ATOM 2535 C C . MET A 1 307 ? 10.916 9.327 4.613 1.00 91.69 307 MET A C 1
ATOM 2537 O O . MET A 1 307 ? 11.830 9.067 3.835 1.00 91.69 307 MET A O 1
ATOM 2541 N N . SER A 1 308 ? 10.131 10.394 4.447 1.00 92.19 308 SER A N 1
ATOM 2542 C CA . SER A 1 308 ? 10.336 11.378 3.379 1.00 92.19 308 SER A CA 1
ATOM 2543 C C . SER A 1 308 ? 11.692 12.078 3.499 1.00 92.19 308 SER A C 1
ATOM 2545 O O . SER A 1 308 ? 12.354 12.310 2.491 1.00 92.19 308 SER A O 1
ATOM 2547 N N . LEU A 1 309 ? 12.122 12.411 4.718 1.00 89.75 309 LEU A N 1
ATOM 2548 C CA . LEU A 1 309 ? 13.438 12.991 4.966 1.00 89.75 309 LEU A CA 1
ATOM 2549 C C . LEU A 1 309 ? 14.551 11.976 4.682 1.00 89.75 309 LEU A C 1
ATOM 2551 O O . LEU A 1 309 ? 15.523 12.327 4.021 1.00 89.75 309 LEU A O 1
ATOM 2555 N N . ALA A 1 310 ? 14.383 10.723 5.116 1.00 89.88 310 ALA A N 1
ATOM 2556 C CA . ALA A 1 310 ? 15.320 9.639 4.837 1.00 89.88 310 ALA A CA 1
ATOM 2557 C C . ALA A 1 310 ? 15.490 9.400 3.330 1.00 89.88 310 ALA A C 1
ATOM 2559 O O . ALA A 1 310 ? 16.603 9.149 2.883 1.00 89.88 310 ALA A O 1
ATOM 2560 N N . TYR A 1 311 ? 14.421 9.528 2.535 1.00 91.06 311 TYR A N 1
ATOM 2561 C CA . TYR A 1 311 ? 14.522 9.493 1.075 1.00 91.06 311 TYR A CA 1
ATOM 2562 C C . TYR A 1 311 ? 15.463 10.582 0.556 1.00 91.06 311 TYR A C 1
ATOM 2564 O O . TYR A 1 311 ? 16.425 10.284 -0.145 1.00 91.06 311 TYR A O 1
ATOM 2572 N N . ILE A 1 312 ? 15.213 11.840 0.930 1.00 89.25 312 ILE A N 1
ATOM 2573 C CA . ILE A 1 312 ? 16.010 12.982 0.467 1.00 89.25 312 ILE A CA 1
ATOM 2574 C C . ILE A 1 312 ? 17.480 12.799 0.853 1.00 89.25 312 ILE A C 1
ATOM 2576 O O . ILE A 1 312 ? 18.354 12.889 -0.006 1.00 89.25 312 ILE A O 1
ATOM 2580 N N . THR A 1 313 ? 17.759 12.507 2.124 1.00 83.75 313 THR A N 1
ATOM 2581 C CA . THR A 1 313 ? 19.137 12.399 2.615 1.00 83.75 313 THR A CA 1
ATOM 2582 C C . THR A 1 313 ? 19.874 11.223 1.984 1.00 83.75 313 THR A C 1
ATOM 2584 O O . THR A 1 313 ? 20.991 11.401 1.511 1.00 83.75 313 THR A O 1
ATOM 2587 N N . LEU A 1 314 ? 19.265 10.036 1.910 1.00 87.56 314 LEU A N 1
ATOM 2588 C CA . LEU A 1 314 ? 19.924 8.849 1.355 1.00 87.56 314 LEU A CA 1
ATOM 2589 C C . LEU A 1 314 ? 20.183 8.970 -0.148 1.00 87.56 314 LEU A C 1
ATOM 2591 O O . LEU A 1 314 ? 21.193 8.458 -0.624 1.00 87.56 314 LEU A O 1
ATOM 2595 N N . ILE A 1 315 ? 19.326 9.669 -0.896 1.00 88.62 315 ILE A N 1
ATOM 2596 C CA . ILE A 1 315 ? 19.599 9.970 -2.306 1.00 88.62 315 ILE A CA 1
ATOM 2597 C C . ILE A 1 315 ? 20.751 10.972 -2.444 1.00 88.62 315 ILE A C 1
ATOM 2599 O O . ILE A 1 315 ? 21.630 10.761 -3.278 1.00 88.62 315 ILE A O 1
ATOM 2603 N N . GLU A 1 316 ? 20.800 12.018 -1.615 1.00 86.94 316 GLU A N 1
ATOM 2604 C CA . GLU A 1 316 ? 21.899 12.996 -1.635 1.00 86.94 316 GLU A CA 1
ATOM 2605 C C . GLU A 1 316 ? 23.250 12.383 -1.225 1.00 86.94 316 GLU A C 1
ATOM 2607 O O . GLU A 1 316 ? 24.278 12.718 -1.808 1.00 86.94 316 GLU A O 1
ATOM 2612 N N . PHE A 1 317 ? 23.254 11.404 -0.315 1.00 88.19 317 PHE A N 1
ATOM 2613 C CA . PHE A 1 317 ? 24.439 10.607 0.032 1.00 88.19 317 PHE A CA 1
ATOM 2614 C C . PHE A 1 317 ? 24.736 9.460 -0.953 1.00 88.19 317 PHE A C 1
ATOM 2616 O O . PHE A 1 317 ? 25.580 8.611 -0.670 1.00 88.19 317 PHE A O 1
ATOM 2623 N N . ASN A 1 318 ? 24.066 9.418 -2.110 1.00 87.31 318 ASN A N 1
ATOM 2624 C CA . ASN A 1 318 ? 24.256 8.404 -3.151 1.00 87.31 318 ASN A CA 1
ATOM 2625 C C . ASN A 1 318 ? 24.054 6.951 -2.659 1.00 87.31 318 ASN A C 1
ATOM 2627 O O . ASN A 1 318 ? 24.705 6.019 -3.129 1.00 87.31 318 ASN A O 1
ATOM 2631 N N . ALA A 1 319 ? 23.121 6.753 -1.724 1.00 84.12 319 ALA A N 1
ATOM 2632 C CA . ALA A 1 319 ? 22.749 5.465 -1.136 1.00 84.12 319 ALA A CA 1
ATOM 2633 C C . ALA A 1 319 ? 21.266 5.093 -1.404 1.00 84.12 319 ALA A C 1
ATOM 2635 O O . ALA A 1 319 ? 20.516 4.803 -0.467 1.00 84.12 319 ALA A O 1
ATOM 2636 N N . PRO A 1 320 ? 20.800 5.059 -2.671 1.00 82.50 320 PRO A N 1
ATOM 2637 C CA . PRO A 1 320 ? 19.400 4.765 -3.001 1.00 82.50 320 PRO A CA 1
ATOM 2638 C C . PRO A 1 320 ? 18.960 3.365 -2.558 1.00 82.50 320 PRO A C 1
ATOM 2640 O O . PRO A 1 320 ? 17.815 3.175 -2.153 1.00 82.50 320 PRO A O 1
ATOM 2643 N N . SER A 1 321 ? 19.864 2.383 -2.601 1.00 80.94 321 SER A N 1
ATOM 2644 C CA . SER A 1 321 ? 19.591 1.014 -2.158 1.00 80.94 321 SER A CA 1
ATOM 2645 C C . SER A 1 321 ? 19.180 0.979 -0.687 1.00 80.94 321 SER A C 1
ATOM 2647 O O . SER A 1 321 ? 18.148 0.396 -0.369 1.00 80.94 321 SER A O 1
ATOM 2649 N N . ALA A 1 322 ? 19.917 1.672 0.190 1.00 81.25 322 ALA A N 1
ATOM 2650 C CA . ALA A 1 322 ? 19.619 1.778 1.620 1.00 81.25 322 ALA A CA 1
ATOM 2651 C C . ALA A 1 322 ? 18.205 2.314 1.885 1.00 81.25 322 ALA A C 1
ATOM 2653 O O . ALA A 1 322 ? 17.507 1.817 2.770 1.00 81.25 322 ALA A O 1
ATOM 2654 N N . PHE A 1 323 ? 17.747 3.280 1.083 1.00 84.81 323 PHE A N 1
ATOM 2655 C CA . PHE A 1 323 ? 16.376 3.769 1.186 1.00 84.81 323 PHE A CA 1
ATOM 2656 C C . PHE A 1 323 ? 15.354 2.695 0.798 1.00 84.81 323 PHE A C 1
ATOM 2658 O O . PHE A 1 323 ? 14.366 2.508 1.506 1.00 84.81 323 PHE A O 1
ATOM 2665 N N . PHE A 1 324 ? 15.583 1.962 -0.294 1.00 81.75 324 PHE A N 1
ATOM 2666 C CA . PHE A 1 324 ? 14.677 0.885 -0.695 1.00 81.75 324 PHE A CA 1
ATOM 2667 C C . PHE A 1 324 ? 14.612 -0.238 0.351 1.00 81.75 324 PHE A C 1
ATOM 2669 O O . PHE A 1 324 ? 13.511 -0.698 0.647 1.00 81.75 324 PHE A O 1
ATOM 2676 N N . TYR A 1 325 ? 15.737 -0.593 0.984 1.00 81.44 325 TYR A N 1
ATOM 2677 C CA . TYR A 1 325 ? 15.770 -1.515 2.129 1.00 81.44 325 TYR A CA 1
ATOM 2678 C C . TYR A 1 325 ? 14.894 -1.015 3.285 1.00 81.44 325 TYR A C 1
ATOM 2680 O O . TYR A 1 325 ? 14.066 -1.759 3.819 1.00 81.44 325 TYR A O 1
ATOM 2688 N N . LEU A 1 326 ? 15.037 0.261 3.657 1.00 83.31 326 LEU A N 1
ATOM 2689 C CA . LEU A 1 326 ? 14.247 0.887 4.718 1.00 83.31 326 LEU A CA 1
ATOM 2690 C C . LEU A 1 326 ? 12.747 0.884 4.382 1.00 83.31 326 LEU A C 1
ATOM 2692 O O . LEU A 1 326 ? 11.918 0.500 5.211 1.00 83.31 326 LEU A O 1
ATOM 2696 N N . TRP A 1 327 ? 12.401 1.265 3.152 1.00 85.31 327 TRP A N 1
ATOM 2697 C CA . TRP A 1 327 ? 11.032 1.285 2.646 1.00 85.31 327 TRP A CA 1
ATOM 2698 C C . TRP A 1 327 ? 10.398 -0.110 2.654 1.00 85.31 327 TRP A C 1
ATOM 2700 O O . TRP A 1 327 ? 9.298 -0.289 3.185 1.00 85.31 327 TRP A O 1
ATOM 2710 N N . ASN A 1 328 ? 11.084 -1.116 2.114 1.00 82.94 328 ASN A N 1
ATOM 2711 C CA . ASN A 1 328 ? 10.578 -2.487 2.054 1.00 82.94 328 ASN A CA 1
ATOM 2712 C C . ASN A 1 328 ? 10.438 -3.098 3.453 1.00 82.94 328 ASN A C 1
ATOM 2714 O O . ASN A 1 328 ? 9.415 -3.719 3.748 1.00 82.94 328 ASN A O 1
ATOM 2718 N N . SER A 1 329 ? 11.403 -2.845 4.341 1.00 83.88 329 SER A N 1
ATOM 2719 C CA . SER A 1 329 ? 11.348 -3.275 5.743 1.00 83.88 329 SER A CA 1
ATOM 2720 C C . SER A 1 329 ? 10.139 -2.680 6.463 1.00 83.88 329 SER A C 1
ATOM 2722 O O . SER A 1 329 ? 9.383 -3.399 7.117 1.00 83.88 329 SER A O 1
ATOM 2724 N N . PHE A 1 330 ? 9.893 -1.379 6.290 1.00 86.44 330 PHE A N 1
ATOM 2725 C CA . PHE A 1 330 ? 8.722 -0.712 6.854 1.00 86.44 330 PHE A CA 1
ATOM 2726 C C . PHE A 1 330 ? 7.405 -1.320 6.348 1.00 86.44 330 PHE A C 1
ATOM 2728 O O . PHE A 1 330 ? 6.505 -1.596 7.147 1.00 86.44 330 PHE A O 1
ATOM 2735 N N . ASN A 1 331 ? 7.304 -1.589 5.041 1.00 83.69 331 ASN A N 1
ATOM 2736 C CA . ASN A 1 331 ? 6.131 -2.237 4.453 1.00 83.69 331 ASN A CA 1
ATOM 2737 C C . ASN A 1 331 ? 5.909 -3.645 5.020 1.00 83.69 331 ASN A C 1
ATOM 2739 O O . ASN A 1 331 ? 4.790 -3.978 5.414 1.00 83.69 331 ASN A O 1
ATOM 2743 N N . ALA A 1 332 ? 6.967 -4.454 5.117 1.00 82.62 332 ALA A N 1
ATOM 2744 C CA . ALA A 1 332 ? 6.899 -5.807 5.662 1.00 82.62 332 ALA A CA 1
ATOM 2745 C C . ALA A 1 332 ? 6.484 -5.819 7.145 1.00 82.62 332 ALA A C 1
ATOM 2747 O O . ALA A 1 332 ? 5.645 -6.633 7.544 1.00 82.62 332 ALA A O 1
ATOM 2748 N N . ILE A 1 333 ? 7.010 -4.893 7.955 1.00 85.81 333 ILE A N 1
ATOM 2749 C CA . ILE A 1 333 ? 6.644 -4.750 9.372 1.00 85.81 333 ILE A CA 1
ATOM 2750 C C . ILE A 1 333 ? 5.167 -4.380 9.504 1.00 85.81 333 ILE A C 1
ATOM 2752 O O . ILE A 1 333 ? 4.432 -5.055 10.224 1.00 85.81 333 ILE A O 1
ATOM 2756 N N . CYS A 1 334 ? 4.706 -3.352 8.788 1.00 85.81 334 CYS A N 1
ATOM 2757 C CA . CYS A 1 334 ? 3.309 -2.928 8.851 1.00 85.81 334 CYS A CA 1
ATOM 2758 C C . CYS A 1 334 ? 2.358 -4.047 8.415 1.00 85.81 334 CYS A C 1
ATOM 2760 O O . CYS A 1 334 ? 1.370 -4.328 9.095 1.00 85.81 334 CYS A O 1
ATOM 2762 N N . LEU A 1 335 ? 2.693 -4.745 7.327 1.00 82.94 335 LEU A N 1
ATOM 2763 C CA . LEU A 1 335 ? 1.924 -5.886 6.839 1.00 82.94 335 LEU A CA 1
ATOM 2764 C C . LEU A 1 335 ? 1.846 -7.004 7.885 1.00 82.94 335 LEU A C 1
ATOM 2766 O O . LEU A 1 335 ? 0.767 -7.532 8.150 1.00 82.94 335 LEU A O 1
ATOM 2770 N N . SER A 1 336 ? 2.970 -7.321 8.526 1.00 84.69 336 SER A N 1
ATOM 2771 C CA . SER A 1 336 ? 3.037 -8.323 9.592 1.00 84.69 336 SER A CA 1
ATOM 2772 C C . SER A 1 336 ? 2.169 -7.925 10.785 1.00 84.69 336 SER A C 1
ATOM 2774 O O . SER A 1 336 ? 1.383 -8.738 11.271 1.00 84.69 336 SER A O 1
ATOM 2776 N N . VAL A 1 337 ? 2.234 -6.661 11.217 1.00 85.75 337 VAL A N 1
ATOM 2777 C CA . VAL A 1 337 ? 1.394 -6.132 12.302 1.00 85.75 337 VAL A CA 1
ATOM 2778 C C . VAL A 1 337 ? -0.087 -6.236 11.949 1.00 85.75 337 VAL A C 1
ATOM 2780 O O . VAL A 1 337 ? -0.874 -6.677 12.789 1.00 85.75 337 VAL A O 1
ATOM 2783 N N . ILE A 1 338 ? -0.478 -5.889 10.721 1.00 83.25 338 ILE A N 1
ATOM 2784 C CA . ILE A 1 338 ? -1.861 -6.012 10.245 1.00 83.25 338 ILE A CA 1
ATOM 2785 C C . ILE A 1 338 ? -2.294 -7.485 10.280 1.00 83.25 338 ILE A C 1
ATOM 2787 O O . ILE A 1 338 ? -3.300 -7.812 10.911 1.00 83.25 338 ILE A O 1
ATOM 2791 N N . CYS A 1 339 ? -1.520 -8.391 9.681 1.00 82.94 339 CYS A N 1
ATOM 2792 C CA . CYS A 1 339 ? -1.815 -9.825 9.660 1.00 82.94 339 CYS A CA 1
ATOM 2793 C C . CYS A 1 339 ? -1.984 -10.403 11.073 1.00 82.94 339 CYS A C 1
ATOM 2795 O O . CYS A 1 339 ? -3.005 -11.028 11.362 1.00 82.94 339 CYS A O 1
ATOM 2797 N N . ILE A 1 340 ? -1.030 -10.143 11.973 1.00 85.25 340 ILE A N 1
ATOM 2798 C CA . ILE A 1 340 ? -1.062 -10.620 13.364 1.00 85.25 340 ILE A CA 1
ATOM 2799 C C . ILE A 1 340 ? -2.266 -10.031 14.106 1.00 85.25 340 ILE A C 1
ATOM 2801 O O . ILE A 1 340 ? -2.991 -10.755 14.790 1.00 85.25 340 ILE A O 1
ATOM 2805 N N . SER A 1 341 ? -2.525 -8.732 13.935 1.00 83.31 341 SER A N 1
ATOM 2806 C CA . SER A 1 341 ? -3.659 -8.042 14.553 1.00 83.31 341 SER A CA 1
ATOM 2807 C C . SER A 1 341 ? -4.980 -8.709 14.181 1.00 83.31 341 SER A C 1
ATOM 2809 O O . SER A 1 341 ? -5.757 -9.091 15.057 1.00 83.31 341 SER A O 1
ATOM 2811 N N . TYR A 1 342 ? -5.231 -8.929 12.893 1.00 76.81 342 TYR A N 1
ATOM 2812 C CA . TYR A 1 342 ? -6.497 -9.507 12.450 1.00 76.81 342 TYR A CA 1
ATOM 2813 C C . TYR A 1 342 ? -6.603 -11.014 12.698 1.00 76.81 342 TYR A C 1
ATOM 2815 O O . TYR A 1 342 ? -7.697 -11.480 13.020 1.00 76.81 342 TYR A O 1
ATOM 2823 N N . ALA A 1 343 ? -5.495 -11.761 12.656 1.00 81.56 343 ALA A N 1
ATOM 2824 C CA . ALA A 1 343 ? -5.464 -13.149 13.112 1.00 81.56 343 ALA A CA 1
ATOM 2825 C C . ALA A 1 343 ? -5.836 -13.248 14.601 1.00 81.56 343 ALA A C 1
ATOM 2827 O O . ALA A 1 343 ? -6.688 -14.054 14.975 1.00 81.56 343 ALA A O 1
ATOM 2828 N N . SER A 1 344 ? -5.283 -12.371 15.447 1.00 82.75 344 SER A N 1
ATOM 2829 C CA . SER A 1 344 ? -5.595 -12.337 16.881 1.00 82.75 344 SER A CA 1
ATOM 2830 C C . SER A 1 344 ? -7.068 -11.997 17.153 1.00 82.75 344 SER A C 1
ATOM 2832 O O . SER A 1 344 ? -7.709 -12.653 17.976 1.00 82.75 344 SER A O 1
ATOM 2834 N N . ILE A 1 345 ? -7.643 -11.040 16.410 1.00 77.62 345 ILE A N 1
ATOM 2835 C CA . ILE A 1 345 ? -9.071 -10.692 16.481 1.00 77.62 345 ILE A CA 1
ATOM 2836 C C . ILE A 1 345 ? -9.926 -11.891 16.061 1.00 77.62 345 ILE A C 1
ATOM 2838 O O .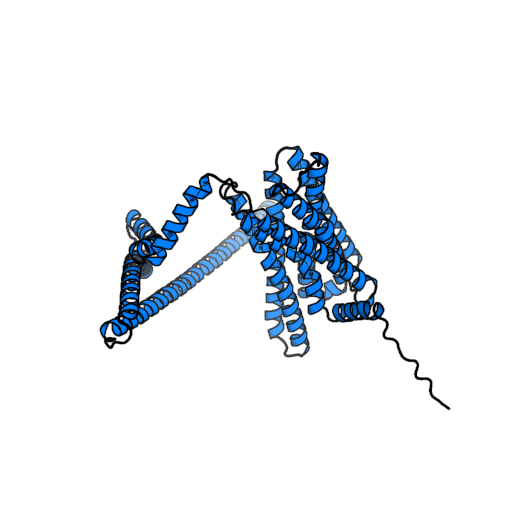 ILE A 1 345 ? -10.891 -12.225 16.747 1.00 77.62 345 ILE A O 1
ATOM 2842 N N . PHE A 1 346 ? -9.570 -12.560 14.962 1.00 75.94 346 PHE A N 1
ATOM 2843 C CA . PHE A 1 346 ? -10.296 -13.726 14.463 1.00 75.94 346 PHE A CA 1
ATOM 2844 C C . PHE A 1 346 ? -10.315 -14.864 15.488 1.00 75.94 346 PHE A C 1
ATOM 2846 O O . PHE A 1 346 ? -11.388 -15.371 15.821 1.00 75.94 346 PHE A O 1
ATOM 2853 N N . VAL A 1 347 ? -9.148 -15.212 16.039 1.00 79.12 347 VAL A N 1
ATOM 2854 C CA . VAL A 1 347 ? -9.003 -16.221 17.095 1.00 79.12 347 VAL A CA 1
ATOM 2855 C C . VAL A 1 347 ? -9.860 -15.835 18.299 1.00 79.12 347 VAL A C 1
ATOM 2857 O O . VAL A 1 347 ? -10.721 -16.611 18.715 1.00 79.12 347 VAL A O 1
ATOM 2860 N N . LYS A 1 348 ? -9.713 -14.609 18.820 1.00 78.62 348 LYS A N 1
ATOM 2861 C CA . LYS A 1 348 ? -10.477 -14.158 19.990 1.00 78.62 348 LYS A CA 1
ATOM 2862 C C . LYS A 1 348 ? -11.982 -14.242 19.754 1.00 78.62 348 LYS A C 1
ATOM 2864 O O . LYS A 1 348 ? -12.688 -14.759 20.611 1.00 78.62 348 LYS A O 1
ATOM 2869 N N . VAL A 1 349 ? -12.477 -13.786 18.605 1.00 71.31 349 VAL A N 1
ATOM 2870 C CA . VAL A 1 349 ? -13.912 -13.823 18.286 1.00 71.31 349 VAL A CA 1
ATOM 2871 C C . VAL A 1 349 ? -14.411 -15.261 18.141 1.00 71.31 349 VAL A C 1
ATOM 2873 O O . VAL A 1 349 ? -15.492 -15.581 18.636 1.00 71.31 349 VAL A O 1
ATOM 2876 N N . ARG A 1 350 ? -13.638 -16.153 17.507 1.00 71.25 350 ARG A N 1
ATOM 2877 C CA . ARG A 1 350 ? -14.059 -17.543 17.291 1.00 71.25 350 ARG A CA 1
ATOM 2878 C C . ARG A 1 350 ? -14.160 -18.329 18.595 1.00 71.25 350 ARG A C 1
ATOM 2880 O O . ARG A 1 350 ? -15.160 -19.019 18.785 1.00 71.25 350 ARG A O 1
ATOM 2887 N N . TYR A 1 351 ? -13.170 -18.185 19.474 1.00 69.31 351 TYR A N 1
ATOM 2888 C CA . TYR A 1 351 ? -13.131 -18.874 20.766 1.00 69.31 351 TYR A CA 1
ATOM 2889 C C . TYR A 1 351 ? -14.008 -18.196 21.829 1.00 69.31 351 TYR A C 1
ATOM 2891 O O . TYR A 1 351 ? -14.577 -18.876 22.673 1.00 69.31 351 TYR A O 1
ATOM 2899 N N . SER A 1 352 ? -14.205 -16.873 21.774 1.00 64.19 352 SER A N 1
ATOM 2900 C CA . SER A 1 352 ? -15.118 -16.171 22.695 1.00 64.19 352 SER A CA 1
ATOM 2901 C C . SER A 1 352 ? -16.598 -16.409 22.364 1.00 64.19 352 SER A C 1
ATOM 2903 O O . SER A 1 352 ? -17.439 -16.334 23.254 1.00 64.19 352 SER A O 1
ATOM 2905 N N . SER A 1 353 ? -16.933 -16.721 21.105 1.00 54.81 353 SER A N 1
ATOM 2906 C CA . SER A 1 353 ? -18.306 -17.012 20.659 1.00 54.81 353 SER A CA 1
ATOM 2907 C C . SER A 1 353 ? -18.819 -18.398 21.075 1.00 54.81 353 SER A C 1
ATOM 2909 O O . SER A 1 353 ? -20.001 -18.670 20.878 1.00 54.81 353 SER A O 1
ATOM 2911 N N . GLN A 1 354 ? -17.973 -19.279 21.615 1.00 52.97 354 GLN A N 1
ATOM 2912 C CA . GLN A 1 354 ? -18.393 -20.616 22.054 1.00 52.97 354 GLN A CA 1
ATOM 2913 C C . GLN A 1 354 ? -19.046 -20.627 23.451 1.00 52.97 354 GLN A C 1
ATOM 2915 O O . GLN A 1 354 ? -19.529 -21.671 23.869 1.00 52.97 354 GLN A O 1
ATOM 2920 N N . GLY A 1 355 ? -19.103 -19.487 24.155 1.00 48.62 355 GLY A N 1
ATOM 2921 C CA . GLY A 1 355 ? -19.570 -19.433 25.545 1.00 48.62 355 GLY A CA 1
ATOM 2922 C C . GLY A 1 355 ? -21.059 -19.145 25.782 1.00 48.62 355 GLY A C 1
ATOM 2923 O O . GLY A 1 355 ? -21.587 -19.627 26.773 1.00 48.62 355 GLY A O 1
ATOM 2924 N N . LEU A 1 356 ? -21.762 -18.376 24.937 1.00 50.53 356 LEU A N 1
ATOM 2925 C CA . LEU A 1 356 ? -23.141 -17.930 25.228 1.00 50.53 356 LEU A CA 1
ATOM 2926 C C . LEU A 1 356 ? -23.969 -17.738 23.941 1.00 50.53 356 LEU A C 1
ATOM 2928 O O . LEU A 1 356 ? -23.718 -16.823 23.152 1.00 50.53 356 LEU A O 1
ATOM 2932 N N . HIS A 1 357 ? -24.994 -18.576 23.753 1.00 47.88 357 HIS A N 1
ATOM 2933 C CA . HIS A 1 357 ? -26.027 -18.433 22.720 1.00 47.88 357 HIS A CA 1
ATOM 2934 C C . HIS A 1 357 ? -26.890 -17.184 22.988 1.00 47.88 357 HIS A C 1
ATOM 2936 O O . HIS A 1 357 ? -27.907 -17.244 23.667 1.00 47.88 357 HIS A O 1
ATOM 2942 N N . SER A 1 358 ? -26.493 -16.025 22.460 1.00 54.50 358 SER A N 1
ATOM 2943 C CA . SER A 1 358 ? -27.302 -14.796 22.492 1.00 54.50 358 SER A CA 1
ATOM 2944 C C . SER A 1 358 ? -27.287 -14.098 21.135 1.00 54.50 358 SER A C 1
ATOM 2946 O O . SER A 1 358 ? -26.268 -14.108 20.445 1.00 54.50 358 SER A O 1
ATOM 2948 N N . ASN A 1 359 ? -28.383 -13.424 20.766 1.00 54.09 359 ASN A N 1
ATOM 2949 C CA . ASN A 1 359 ? -28.505 -12.580 19.566 1.00 54.09 359 ASN A CA 1
ATOM 2950 C C . ASN A 1 359 ? -27.407 -11.495 19.456 1.00 54.09 359 ASN A C 1
ATOM 2952 O O . ASN A 1 359 ? -27.115 -11.001 18.362 1.00 54.09 359 ASN A O 1
ATOM 2956 N N . ALA A 1 360 ? -26.760 -11.146 20.576 1.00 52.06 360 ALA A N 1
ATOM 2957 C CA . ALA A 1 360 ? -25.573 -10.295 20.606 1.00 52.06 360 ALA A CA 1
ATOM 2958 C C . ALA A 1 360 ? -24.367 -10.932 19.880 1.00 52.06 360 ALA A C 1
ATOM 2960 O O . ALA A 1 360 ? -23.677 -10.242 19.127 1.00 52.06 360 ALA A O 1
ATOM 2961 N N . SER A 1 361 ? -24.180 -12.253 20.000 1.00 52.00 361 SER A N 1
ATOM 2962 C CA . SER A 1 361 ? -23.099 -13.010 19.344 1.00 52.00 361 SER A CA 1
ATOM 2963 C C . SER A 1 361 ? -23.218 -12.994 17.814 1.00 52.00 361 SER A C 1
ATOM 2965 O O . SER A 1 361 ? -22.223 -12.877 17.099 1.00 52.00 361 SER A O 1
ATOM 2967 N N . THR A 1 362 ? -24.443 -13.010 17.277 1.00 51.59 362 THR A N 1
ATOM 2968 C CA . THR A 1 362 ? -24.721 -12.946 15.833 1.00 51.59 362 THR A CA 1
ATOM 2969 C C . THR A 1 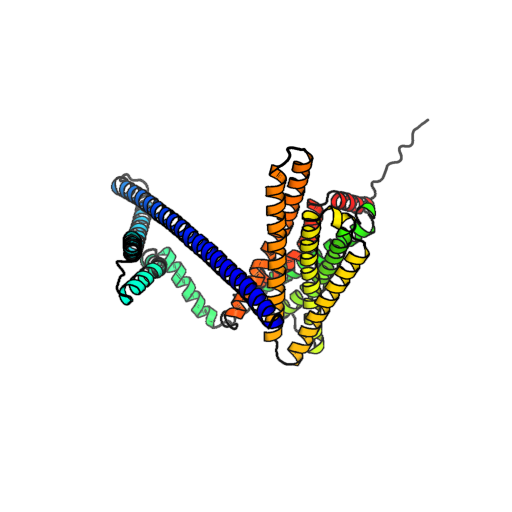362 ? -24.373 -11.578 15.248 1.00 51.59 362 THR A C 1
ATOM 2971 O O . THR A 1 362 ? -23.887 -11.479 14.116 1.00 51.59 362 THR A O 1
ATOM 2974 N N . ARG A 1 363 ? -24.607 -10.508 16.020 1.00 51.84 363 ARG A N 1
ATOM 2975 C CA . ARG A 1 363 ? -24.267 -9.128 15.648 1.00 51.84 363 ARG A CA 1
ATOM 2976 C C . ARG A 1 363 ? -22.755 -8.894 15.702 1.00 51.84 363 ARG A C 1
ATOM 2978 O O . ARG A 1 363 ? -22.220 -8.287 14.775 1.00 51.84 363 ARG A O 1
ATOM 2985 N N . GLU A 1 364 ? -22.071 -9.431 16.711 1.00 51.72 364 GLU A N 1
ATOM 2986 C CA . GLU A 1 364 ? -20.603 -9.421 16.798 1.00 51.72 364 GLU A CA 1
ATOM 2987 C C . GLU A 1 364 ? -19.957 -10.230 15.665 1.00 51.72 364 GLU A C 1
ATOM 2989 O O . GLU A 1 364 ? -19.057 -9.735 14.992 1.00 51.72 364 GLU A O 1
ATOM 2994 N N . ARG A 1 365 ? -20.490 -11.412 15.330 1.00 53.12 365 ARG A N 1
ATOM 2995 C CA . ARG A 1 365 ? -20.016 -12.243 14.209 1.00 53.12 365 ARG A CA 1
ATOM 2996 C C . ARG A 1 365 ? -20.152 -11.550 12.844 1.00 53.12 365 ARG A C 1
ATOM 2998 O O . ARG A 1 365 ? -19.247 -11.661 12.018 1.00 53.12 365 ARG A O 1
ATOM 3005 N N . LYS A 1 366 ? -21.233 -10.792 12.604 1.00 55.75 366 LYS A N 1
ATOM 3006 C CA . LYS A 1 366 ? -21.410 -9.975 11.379 1.00 55.75 366 LYS A CA 1
ATOM 3007 C C . LYS A 1 366 ? -20.444 -8.784 11.317 1.00 55.75 366 LYS A C 1
ATOM 3009 O O . LYS A 1 366 ? -19.974 -8.441 10.229 1.00 55.75 366 LYS A O 1
ATOM 3014 N N . LEU A 1 367 ? -20.132 -8.174 12.464 1.00 51.22 367 LEU A N 1
ATOM 3015 C CA . LEU A 1 367 ? -19.156 -7.086 12.577 1.00 51.22 367 LEU A CA 1
ATOM 3016 C C . LEU A 1 367 ? -17.723 -7.593 12.330 1.00 51.22 367 LEU A C 1
ATOM 3018 O O . LEU A 1 367 ? -16.984 -6.972 11.569 1.00 51.22 367 LEU A O 1
ATOM 3022 N N . THR A 1 368 ? -17.362 -8.764 12.862 1.00 53.41 368 THR A N 1
ATOM 3023 C CA . THR A 1 368 ? -16.046 -9.391 12.646 1.00 53.41 368 THR A CA 1
ATOM 3024 C C . THR A 1 368 ? -15.872 -9.915 11.223 1.00 53.41 368 THR A C 1
ATOM 3026 O O . THR A 1 368 ? -14.830 -9.674 10.621 1.00 53.41 368 THR A O 1
ATOM 3029 N N . ALA A 1 369 ? -16.893 -10.548 10.629 1.00 56.12 369 ALA A N 1
ATOM 3030 C CA . ALA A 1 369 ? -16.860 -10.947 9.215 1.00 56.12 369 ALA A CA 1
ATOM 3031 C C . ALA A 1 369 ? -16.643 -9.737 8.292 1.00 56.12 369 ALA A C 1
ATOM 3033 O O . ALA A 1 369 ? -15.980 -9.820 7.262 1.00 56.12 369 ALA A O 1
ATOM 3034 N N . THR A 1 370 ? -17.174 -8.587 8.703 1.00 54.53 370 THR A N 1
ATOM 3035 C CA . THR A 1 370 ? -17.017 -7.316 8.014 1.00 54.53 370 THR A CA 1
ATOM 3036 C C . THR A 1 370 ? -15.615 -6.731 8.136 1.00 54.53 370 THR A C 1
ATOM 3038 O O . THR A 1 370 ? -15.053 -6.335 7.117 1.00 54.53 370 THR A O 1
ATOM 3041 N N . LEU A 1 371 ? -15.041 -6.723 9.340 1.00 55.25 371 LEU A N 1
ATOM 3042 C CA . LEU A 1 371 ? -13.655 -6.314 9.565 1.00 55.25 371 LEU A CA 1
ATOM 3043 C C . LEU A 1 371 ? -12.679 -7.231 8.810 1.00 55.25 371 LEU A C 1
ATOM 3045 O O . LEU A 1 371 ? -11.756 -6.733 8.184 1.00 55.25 371 LEU A O 1
ATOM 3049 N N . PHE A 1 372 ? -12.949 -8.538 8.758 1.00 57.59 372 PHE A N 1
ATOM 3050 C CA . PHE A 1 372 ? -12.147 -9.511 8.012 1.00 57.59 372 PHE A CA 1
ATOM 3051 C C . PHE A 1 372 ? -12.148 -9.265 6.494 1.00 57.59 372 PHE A C 1
ATOM 3053 O O . PHE A 1 372 ? -11.097 -9.353 5.869 1.00 57.59 372 PHE A O 1
ATOM 3060 N N . THR A 1 373 ? -13.294 -8.905 5.890 1.00 59.09 373 THR A N 1
ATOM 3061 C CA . THR A 1 373 ? -13.357 -8.605 4.442 1.00 59.09 373 THR A CA 1
ATOM 3062 C C . THR A 1 373 ? -12.484 -7.406 4.066 1.00 59.09 373 THR A C 1
ATOM 3064 O O . THR A 1 373 ? -11.828 -7.428 3.032 1.00 59.09 373 THR A O 1
ATOM 3067 N N . VAL A 1 374 ? -12.495 -6.360 4.900 1.00 58.16 374 VAL A N 1
ATOM 3068 C CA . VAL A 1 374 ? -11.734 -5.118 4.680 1.00 58.16 374 VAL A CA 1
ATOM 3069 C C . VAL A 1 374 ? -10.240 -5.410 4.717 1.00 58.16 374 VAL A C 1
ATOM 3071 O O . VAL A 1 374 ? -9.522 -5.062 3.787 1.00 58.16 374 VAL A O 1
ATOM 3074 N N . THR A 1 375 ? -9.791 -6.132 5.743 1.00 61.28 375 THR A N 1
ATOM 3075 C CA . THR A 1 375 ? -8.386 -6.507 5.880 1.00 61.28 375 THR A CA 1
ATOM 3076 C C . THR A 1 375 ? -7.931 -7.428 4.770 1.00 61.28 375 THR A C 1
ATOM 3078 O O . THR A 1 375 ? -6.878 -7.201 4.192 1.00 61.28 375 THR A O 1
ATOM 3081 N N . PHE A 1 376 ? -8.709 -8.466 4.464 1.00 65.81 376 PHE A N 1
ATOM 3082 C CA . PHE A 1 376 ? -8.356 -9.420 3.422 1.00 65.81 376 PHE A CA 1
ATOM 3083 C C . PHE A 1 376 ? -8.192 -8.716 2.074 1.00 65.81 376 PHE A C 1
ATOM 3085 O O . PHE A 1 376 ? -7.212 -8.956 1.378 1.00 65.81 376 PHE A O 1
ATOM 3092 N N . LEU A 1 377 ? -9.095 -7.789 1.743 1.00 71.06 377 LEU A N 1
ATOM 3093 C CA . LEU A 1 377 ? -9.014 -7.035 0.498 1.00 71.06 377 LEU A CA 1
ATOM 3094 C C . LEU A 1 377 ? -7.789 -6.108 0.465 1.00 71.06 377 LEU A C 1
ATOM 3096 O O . LEU A 1 377 ? -7.050 -6.134 -0.513 1.00 71.06 377 LEU A O 1
ATOM 3100 N N . SER A 1 378 ? -7.513 -5.365 1.541 1.00 69.75 378 SER A N 1
ATOM 3101 C CA . SER A 1 378 ? -6.302 -4.535 1.631 1.00 69.75 378 SER A CA 1
ATOM 3102 C C . SER A 1 378 ? -5.008 -5.361 1.579 1.00 69.75 378 SER A C 1
ATOM 3104 O O . SER A 1 378 ? -4.052 -4.954 0.927 1.00 69.75 378 SER A O 1
ATOM 3106 N N . LEU A 1 379 ? -4.977 -6.547 2.201 1.00 71.12 379 LEU A N 1
ATOM 3107 C CA . LEU A 1 379 ? -3.832 -7.465 2.151 1.00 71.12 379 LEU A CA 1
ATOM 3108 C C . LEU A 1 379 ? -3.600 -8.014 0.739 1.00 71.12 379 LEU A C 1
ATOM 3110 O O . LEU A 1 379 ? -2.463 -8.029 0.272 1.00 71.12 379 LEU A O 1
ATOM 3114 N N . VAL A 1 380 ? -4.662 -8.430 0.043 1.00 76.88 380 VAL A N 1
ATOM 3115 C CA . VAL A 1 380 ? -4.587 -8.969 -1.327 1.00 76.88 380 VAL A CA 1
ATOM 3116 C C . VAL A 1 380 ? -4.036 -7.940 -2.313 1.00 76.88 380 VAL A C 1
ATOM 3118 O O . VAL A 1 380 ? -3.295 -8.301 -3.224 1.00 76.88 380 VAL A O 1
ATOM 3121 N N . LEU A 1 381 ? -4.351 -6.660 -2.122 1.00 81.56 381 LEU A N 1
ATOM 3122 C CA . LEU A 1 381 ? -3.875 -5.579 -2.990 1.00 81.56 381 LEU A CA 1
ATOM 3123 C C . LEU A 1 381 ? -2.395 -5.243 -2.779 1.00 81.56 381 LEU A C 1
ATOM 3125 O O . LEU A 1 381 ? -1.751 -4.688 -3.664 1.00 81.56 381 LEU A O 1
ATOM 3129 N N . TRP A 1 382 ? -1.849 -5.559 -1.607 1.00 77.50 382 TRP A N 1
ATOM 3130 C CA . TRP A 1 382 ? -0.520 -5.114 -1.191 1.00 77.50 382 TRP A CA 1
ATOM 3131 C C . TRP A 1 382 ? 0.532 -6.206 -1.212 1.00 77.50 382 TRP A C 1
ATOM 3133 O O . TRP A 1 382 ? 1.674 -5.961 -1.604 1.00 77.50 382 TRP A O 1
ATOM 3143 N N . LEU A 1 383 ? 0.148 -7.414 -0.804 1.00 79.69 383 LEU A N 1
ATOM 3144 C CA . LEU A 1 383 ? 1.053 -8.548 -0.693 1.00 79.69 383 LEU A CA 1
ATOM 3145 C C . LEU A 1 383 ? 1.825 -8.814 -2.000 1.00 79.69 383 LEU A C 1
ATOM 3147 O O . LEU A 1 383 ? 3.042 -8.974 -1.914 1.00 79.69 383 LEU A O 1
ATOM 3151 N N . PRO A 1 384 ? 1.208 -8.788 -3.201 1.00 86.56 384 PRO A N 1
ATOM 3152 C CA . PRO A 1 384 ? 1.940 -9.023 -4.444 1.00 86.56 384 PRO A CA 1
ATOM 3153 C C . PRO A 1 384 ? 3.055 -7.999 -4.691 1.00 86.56 384 PRO A C 1
ATOM 3155 O O . PRO A 1 384 ? 4.152 -8.369 -5.110 1.00 86.56 384 PRO A O 1
ATOM 3158 N N . TYR A 1 385 ? 2.796 -6.718 -4.406 1.00 85.06 385 TYR A N 1
ATOM 3159 C CA . TYR A 1 385 ? 3.784 -5.650 -4.560 1.00 85.06 385 TYR A CA 1
ATOM 3160 C C . TYR A 1 385 ? 4.952 -5.834 -3.585 1.00 85.06 385 TYR A C 1
ATOM 3162 O O . TYR A 1 385 ? 6.107 -5.829 -4.009 1.00 85.06 385 TYR A O 1
ATOM 3170 N N . VAL A 1 386 ? 4.657 -6.060 -2.300 1.00 81.44 386 VAL A N 1
ATOM 3171 C CA . VAL A 1 386 ? 5.683 -6.226 -1.258 1.00 81.44 386 VAL A CA 1
ATOM 3172 C C . VAL A 1 386 ? 6.546 -7.459 -1.531 1.00 81.44 386 VAL A C 1
ATOM 3174 O O . VAL A 1 386 ? 7.769 -7.360 -1.502 1.00 81.44 386 VAL A O 1
ATOM 3177 N N . VAL A 1 387 ? 5.936 -8.598 -1.877 1.00 83.06 387 VAL A N 1
ATOM 3178 C CA . VAL A 1 387 ? 6.670 -9.829 -2.221 1.00 83.06 387 VAL A CA 1
ATOM 3179 C C . VAL A 1 387 ? 7.590 -9.600 -3.416 1.00 83.06 387 VAL A C 1
ATOM 3181 O O . VAL A 1 387 ? 8.760 -9.965 -3.364 1.00 83.06 387 VAL A O 1
ATOM 3184 N N . ASN A 1 388 ? 7.104 -8.948 -4.473 1.00 84.12 388 ASN A N 1
ATOM 3185 C CA . ASN A 1 388 ? 7.928 -8.648 -5.640 1.00 84.12 388 ASN A CA 1
ATOM 3186 C C . ASN A 1 388 ? 9.118 -7.736 -5.295 1.00 84.12 388 ASN A C 1
ATOM 3188 O O . ASN A 1 388 ? 10.222 -7.972 -5.775 1.00 84.12 388 ASN A O 1
ATOM 3192 N N . ARG A 1 389 ? 8.925 -6.719 -4.445 1.00 82.44 389 ARG A N 1
ATOM 3193 C CA . ARG A 1 389 ? 10.019 -5.834 -4.009 1.00 82.44 389 ARG A CA 1
ATOM 3194 C C . ARG A 1 389 ? 11.053 -6.563 -3.150 1.00 82.44 389 ARG A C 1
ATOM 3196 O O . ARG A 1 389 ? 12.242 -6.378 -3.384 1.00 82.44 389 ARG A O 1
ATOM 3203 N N . LEU A 1 390 ? 10.620 -7.448 -2.252 1.00 77.94 390 LEU A N 1
ATOM 3204 C CA . LEU A 1 390 ? 11.524 -8.289 -1.461 1.00 77.94 390 LEU A CA 1
ATOM 3205 C C . LEU A 1 390 ? 12.303 -9.289 -2.328 1.00 77.94 390 LEU A C 1
ATOM 3207 O O . LEU A 1 390 ? 13.482 -9.515 -2.087 1.00 77.94 390 LEU A O 1
ATOM 3211 N N . LEU A 1 391 ? 11.679 -9.868 -3.359 1.00 80.56 391 LEU A N 1
ATOM 3212 C CA . LEU A 1 391 ? 12.363 -10.763 -4.301 1.00 80.56 391 LEU A CA 1
ATOM 3213 C C . LEU A 1 391 ? 13.417 -10.026 -5.133 1.00 80.56 391 LEU A C 1
ATOM 3215 O O . LEU A 1 391 ? 14.514 -10.544 -5.337 1.00 80.56 391 LEU A O 1
ATOM 3219 N N . LEU A 1 392 ? 13.102 -8.807 -5.583 1.00 77.06 392 LEU A N 1
ATOM 3220 C CA . LEU A 1 392 ? 14.061 -7.953 -6.285 1.00 77.06 392 LEU A CA 1
ATOM 3221 C C . LEU A 1 392 ? 15.288 -7.691 -5.424 1.00 77.06 392 LEU A C 1
ATOM 3223 O O . LEU A 1 392 ? 16.415 -7.871 -5.878 1.00 77.06 392 LEU A O 1
ATOM 3227 N N . GLU A 1 393 ? 15.047 -7.336 -4.171 1.00 70.75 393 GLU A N 1
ATOM 3228 C CA . GLU A 1 393 ? 16.077 -7.070 -3.182 1.00 70.75 393 GLU A CA 1
ATOM 3229 C C . GLU A 1 393 ? 16.920 -8.315 -2.869 1.00 70.75 393 GLU A C 1
ATOM 3231 O O . GLU A 1 393 ? 18.144 -8.260 -2.959 1.00 70.75 393 GLU A O 1
ATOM 3236 N N . ALA A 1 394 ? 16.283 -9.464 -2.619 1.00 75.62 394 ALA A N 1
ATOM 3237 C CA . ALA A 1 394 ? 16.962 -10.740 -2.385 1.00 75.62 394 ALA A CA 1
ATOM 3238 C C . ALA A 1 394 ? 17.809 -11.193 -3.587 1.00 75.62 394 ALA A C 1
ATOM 3240 O O . ALA A 1 394 ? 18.796 -11.907 -3.425 1.00 75.62 394 ALA A O 1
ATOM 3241 N N . SER A 1 395 ? 17.439 -10.764 -4.797 1.00 79.62 395 SER A N 1
ATOM 3242 C CA . SER A 1 395 ? 18.195 -11.027 -6.023 1.00 79.62 395 SER A CA 1
ATOM 3243 C C . SER A 1 395 ? 19.290 -9.992 -6.316 1.00 79.62 395 SER A C 1
ATOM 3245 O O . SER A 1 395 ? 19.901 -10.066 -7.379 1.00 79.62 395 SER A O 1
ATOM 3247 N N . ASN A 1 396 ? 19.538 -9.005 -5.444 1.00 76.00 396 ASN A N 1
ATOM 3248 C CA . ASN A 1 396 ? 20.401 -7.849 -5.737 1.00 76.00 396 ASN A CA 1
ATOM 3249 C C . ASN A 1 396 ? 20.034 -7.164 -7.068 1.00 76.00 396 ASN A C 1
ATOM 3251 O O . ASN A 1 396 ? 20.904 -6.778 -7.845 1.00 76.00 396 ASN A O 1
ATOM 3255 N N . PHE A 1 397 ? 18.733 -7.061 -7.359 1.00 72.06 397 PHE A N 1
ATOM 3256 C CA . PHE A 1 397 ? 18.182 -6.508 -8.602 1.00 72.06 397 PHE A CA 1
ATOM 3257 C C . PHE A 1 397 ? 18.610 -7.238 -9.892 1.00 72.06 397 PHE A C 1
ATOM 3259 O O . PHE A 1 397 ? 18.403 -6.717 -10.987 1.00 72.06 397 PHE A O 1
ATOM 3266 N N . SER A 1 398 ? 19.155 -8.457 -9.794 1.00 69.56 398 SER A N 1
ATOM 3267 C CA . SER A 1 398 ? 19.551 -9.259 -10.964 1.00 69.56 398 SER A CA 1
ATOM 3268 C C . SER A 1 398 ? 18.357 -9.801 -11.757 1.00 69.56 398 SER A C 1
ATOM 3270 O O . SER A 1 398 ? 18.459 -10.009 -12.967 1.00 69.56 398 SER A O 1
ATOM 3272 N N . ILE A 1 399 ? 17.208 -9.996 -11.103 1.00 69.44 399 ILE A N 1
ATOM 3273 C CA . ILE A 1 399 ? 15.975 -10.479 -11.729 1.00 69.44 399 ILE A CA 1
ATOM 3274 C C . ILE A 1 399 ? 14.968 -9.334 -11.747 1.00 69.44 399 ILE A C 1
ATOM 3276 O O . ILE A 1 399 ? 14.230 -9.152 -10.788 1.00 69.44 399 ILE A O 1
ATOM 3280 N N . MET A 1 400 ? 14.909 -8.559 -12.832 1.00 65.06 400 MET A N 1
ATOM 3281 C CA . MET A 1 400 ? 13.887 -7.514 -12.972 1.00 65.06 400 MET A CA 1
ATOM 3282 C C . MET A 1 400 ? 12.552 -8.116 -13.437 1.00 65.06 400 MET A C 1
ATOM 3284 O O . MET A 1 400 ? 12.545 -8.954 -14.347 1.00 65.06 400 MET A O 1
ATOM 3288 N N . PRO A 1 401 ? 11.402 -7.698 -12.870 1.00 70.12 401 PRO A N 1
ATOM 3289 C CA . PRO A 1 401 ? 10.124 -8.198 -13.327 1.00 70.12 401 PRO A CA 1
ATOM 3290 C C . PRO A 1 401 ? 9.824 -7.599 -14.706 1.00 70.12 401 PRO A C 1
ATOM 3292 O O . PRO A 1 401 ? 10.256 -6.481 -15.013 1.00 70.12 401 PRO A O 1
ATOM 3295 N N . PRO A 1 402 ? 9.042 -8.293 -15.548 1.00 80.00 402 PRO A N 1
ATOM 3296 C CA . PRO A 1 402 ? 8.540 -7.694 -16.772 1.00 80.00 402 PRO A CA 1
ATOM 3297 C C . PRO A 1 402 ? 7.855 -6.361 -16.458 1.00 80.00 402 PRO A C 1
ATOM 3299 O O . PRO A 1 402 ? 7.045 -6.287 -15.537 1.00 80.00 402 PRO A O 1
ATOM 3302 N N . LEU A 1 403 ? 8.127 -5.324 -17.248 1.00 73.31 403 LEU A N 1
ATOM 3303 C CA . LEU A 1 403 ? 7.611 -3.971 -17.009 1.00 73.31 403 LEU A CA 1
ATOM 3304 C C . LEU A 1 403 ? 6.076 -3.932 -16.828 1.00 73.31 403 LEU A C 1
ATOM 3306 O O . LEU A 1 403 ? 5.564 -3.223 -15.972 1.00 73.31 403 LEU A O 1
ATOM 3310 N N . ARG A 1 404 ? 5.336 -4.773 -17.565 1.00 81.25 404 ARG A N 1
ATOM 3311 C CA . ARG A 1 404 ? 3.881 -4.970 -17.401 1.00 81.25 404 ARG A CA 1
ATOM 3312 C C . ARG A 1 404 ? 3.480 -5.446 -16.008 1.00 81.25 404 ARG A C 1
ATOM 3314 O O . ARG A 1 404 ? 2.480 -4.986 -15.468 1.00 81.25 404 ARG A O 1
ATOM 3321 N N . LEU A 1 405 ? 4.242 -6.386 -15.453 1.00 81.75 405 LEU A N 1
ATOM 3322 C CA . LEU A 1 405 ? 4.007 -6.898 -14.111 1.00 81.75 405 LEU A CA 1
ATOM 3323 C C . LEU A 1 405 ? 4.268 -5.794 -13.084 1.00 81.75 405 LEU A C 1
ATOM 3325 O O . LEU A 1 405 ? 3.455 -5.622 -12.187 1.00 81.75 405 LEU A O 1
ATOM 3329 N N . ASP A 1 406 ? 5.330 -5.001 -13.251 1.00 81.56 406 ASP A N 1
ATOM 3330 C CA . ASP A 1 406 ? 5.605 -3.867 -12.360 1.00 81.56 406 ASP A CA 1
ATOM 3331 C C . ASP A 1 406 ? 4.457 -2.845 -12.356 1.00 81.56 406 ASP A C 1
ATOM 3333 O O . ASP A 1 406 ? 3.930 -2.519 -11.292 1.00 81.56 406 ASP A O 1
ATOM 3337 N N . PHE A 1 407 ? 3.986 -2.441 -13.542 1.00 83.44 407 PHE A N 1
ATOM 3338 C CA . PHE A 1 407 ? 2.831 -1.550 -13.696 1.00 83.44 407 PHE A CA 1
ATOM 3339 C C . PHE A 1 407 ? 1.579 -2.115 -13.024 1.00 83.44 407 PHE A C 1
ATOM 3341 O O . PHE A 1 407 ? 0.858 -1.386 -12.350 1.00 83.44 407 PHE A O 1
ATOM 3348 N N . PHE A 1 408 ? 1.306 -3.408 -13.178 1.00 87.06 408 PHE A N 1
ATOM 3349 C CA . PHE A 1 408 ? 0.142 -4.028 -12.556 1.00 87.06 408 PHE A CA 1
ATOM 3350 C C . PHE A 1 408 ? 0.259 -4.102 -11.025 1.00 87.06 408 PHE A C 1
ATOM 3352 O O . PHE A 1 408 ? -0.698 -3.799 -10.316 1.00 87.06 408 PHE A O 1
ATOM 3359 N N . LEU A 1 409 ? 1.428 -4.466 -10.495 1.00 87.06 409 LEU A N 1
ATOM 3360 C CA . LEU A 1 409 ? 1.658 -4.571 -9.051 1.00 87.06 409 LEU A CA 1
ATOM 3361 C C . LEU A 1 409 ? 1.570 -3.211 -8.355 1.00 87.06 409 LEU A C 1
ATOM 3363 O O . LEU A 1 409 ? 0.987 -3.103 -7.277 1.00 87.06 409 LEU A O 1
ATOM 3367 N N . VAL A 1 410 ? 2.113 -2.170 -8.983 1.00 86.00 410 VAL A N 1
ATOM 3368 C CA . VAL A 1 410 ? 1.995 -0.790 -8.505 1.00 86.00 410 VAL A CA 1
ATOM 3369 C C . VAL A 1 410 ? 0.537 -0.327 -8.549 1.00 86.00 410 VAL A C 1
ATOM 3371 O O . VAL A 1 410 ? 0.048 0.253 -7.581 1.00 86.00 410 VAL A O 1
ATOM 3374 N N . PHE A 1 411 ? -0.201 -0.660 -9.609 1.00 87.88 411 PHE A N 1
ATOM 3375 C CA . PHE A 1 411 ? -1.628 -0.357 -9.702 1.00 87.88 411 PHE A CA 1
ATOM 3376 C C . PHE A 1 411 ? -2.419 -0.999 -8.552 1.0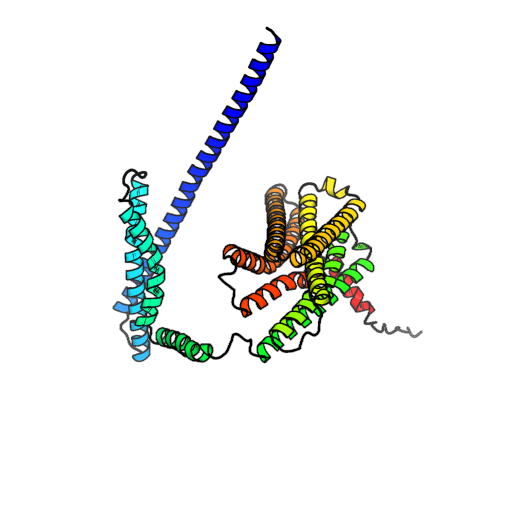0 87.88 411 PHE A C 1
ATOM 3378 O O . PHE A 1 411 ? -3.207 -0.315 -7.892 1.00 87.88 411 PHE A O 1
ATOM 3385 N N . LEU A 1 412 ? -2.181 -2.284 -8.259 1.00 86.88 412 LEU A N 1
ATOM 3386 C CA . LEU A 1 412 ? -2.817 -2.971 -7.129 1.00 86.88 412 LEU A CA 1
ATOM 3387 C C . LEU A 1 412 ? -2.504 -2.278 -5.798 1.00 86.88 412 LEU A C 1
ATOM 3389 O O . LEU A 1 412 ? -3.420 -2.013 -5.019 1.00 86.88 412 LEU A O 1
ATOM 3393 N N . PHE A 1 413 ? -1.238 -1.919 -5.574 1.00 86.12 413 PHE A N 1
ATOM 3394 C CA . PHE A 1 413 ? -0.802 -1.245 -4.354 1.00 86.12 413 PHE A CA 1
ATOM 3395 C C . PHE A 1 413 ? -1.550 0.081 -4.123 1.00 86.12 413 PHE A C 1
ATOM 3397 O O . PHE A 1 413 ? -2.112 0.295 -3.044 1.00 86.12 413 PHE A O 1
ATOM 3404 N N . HIS A 1 414 ? -1.642 0.927 -5.156 1.00 87.12 414 HIS A N 1
ATOM 3405 C CA . HIS A 1 414 ? -2.351 2.214 -5.100 1.00 87.12 414 HIS A CA 1
ATOM 3406 C C . HIS A 1 414 ? -3.878 2.066 -4.999 1.00 87.12 414 HIS A C 1
ATOM 3408 O O . HIS A 1 414 ? -4.549 2.901 -4.391 1.00 87.12 414 HIS A O 1
ATOM 3414 N N . THR A 1 415 ? -4.444 0.978 -5.528 1.00 87.62 415 THR A N 1
ATOM 3415 C CA . THR A 1 415 ? -5.890 0.702 -5.467 1.00 87.62 415 THR A CA 1
ATOM 3416 C C . THR A 1 415 ? -6.401 0.522 -4.029 1.00 87.62 415 THR A C 1
ATOM 3418 O O . THR A 1 415 ? -7.588 0.710 -3.760 1.00 87.62 415 THR A O 1
ATOM 3421 N N . ASN A 1 416 ? -5.527 0.237 -3.059 1.00 85.25 416 ASN A N 1
ATOM 3422 C CA . ASN A 1 416 ? -5.931 0.139 -1.655 1.00 85.25 416 ASN A CA 1
ATOM 3423 C C . ASN A 1 416 ? -6.499 1.458 -1.100 1.00 85.25 416 ASN A C 1
ATOM 3425 O O . ASN A 1 416 ? -7.546 1.450 -0.453 1.00 85.25 416 ASN A O 1
ATOM 3429 N N . SER A 1 417 ? -5.878 2.597 -1.424 1.00 88.31 417 SER A N 1
ATOM 3430 C CA . SER A 1 417 ? -6.364 3.922 -1.006 1.00 88.31 417 SER A CA 1
ATOM 3431 C C . SER A 1 417 ? -7.716 4.282 -1.638 1.00 88.31 417 SER A C 1
ATOM 3433 O O . SER A 1 417 ? -8.512 5.018 -1.051 1.00 88.31 417 SER A O 1
ATOM 3435 N N . PHE A 1 418 ? -8.011 3.737 -2.822 1.00 86.69 418 PHE A N 1
ATOM 3436 C CA . PHE A 1 418 ? -9.295 3.902 -3.509 1.00 86.69 418 PHE A CA 1
ATOM 3437 C C . PHE A 1 418 ? -10.429 3.093 -2.862 1.00 86.69 418 PHE A C 1
ATOM 3439 O O . PHE A 1 418 ? -11.573 3.545 -2.794 1.00 86.69 418 PHE A O 1
ATOM 3446 N N . ILE A 1 419 ? -10.131 1.885 -2.386 1.00 84.88 419 ILE A N 1
ATOM 3447 C CA . ILE A 1 419 ? -11.142 0.933 -1.913 1.00 84.88 419 ILE A CA 1
ATOM 3448 C C . ILE A 1 419 ? -11.715 1.302 -0.535 1.00 84.88 419 ILE A C 1
ATOM 3450 O O . ILE A 1 419 ? -12.853 0.939 -0.224 1.00 84.88 419 ILE A O 1
ATOM 3454 N N . ASN A 1 420 ? -10.989 2.071 0.278 1.00 84.06 420 ASN A N 1
ATOM 3455 C CA . ASN A 1 420 ? -11.394 2.427 1.642 1.00 84.06 420 ASN A CA 1
ATOM 3456 C C . ASN A 1 420 ? -12.802 3.076 1.737 1.00 84.06 420 ASN A C 1
ATOM 3458 O O . ASN A 1 420 ? -13.645 2.549 2.472 1.00 84.06 420 ASN A O 1
ATOM 3462 N N . PRO A 1 421 ? -13.145 4.129 0.965 1.00 83.69 421 PRO A N 1
ATOM 3463 C CA . PRO A 1 421 ? -14.509 4.674 0.903 1.00 83.69 421 PRO A CA 1
ATOM 3464 C C . PRO A 1 421 ? -15.600 3.659 0.530 1.00 83.69 421 PRO A C 1
ATOM 3466 O O . PRO A 1 421 ? -16.687 3.666 1.117 1.00 83.69 421 PRO A O 1
ATOM 3469 N N . ILE A 1 422 ? -15.313 2.756 -0.416 1.00 82.62 422 ILE A N 1
ATOM 3470 C CA . ILE A 1 422 ? -16.243 1.696 -0.843 1.00 82.62 422 ILE A CA 1
ATOM 3471 C C . ILE A 1 422 ? -16.510 0.750 0.328 1.00 82.62 422 ILE A C 1
ATOM 3473 O O . ILE A 1 422 ? -17.652 0.377 0.608 1.00 82.62 422 ILE A O 1
ATOM 3477 N N . LEU A 1 423 ? -15.467 0.409 1.079 1.00 77.81 423 LEU A N 1
ATOM 3478 C CA . LEU A 1 423 ? -15.605 -0.406 2.273 1.00 77.81 423 LEU A CA 1
ATOM 3479 C C . LEU A 1 423 ? -16.429 0.305 3.348 1.00 77.81 423 LEU A C 1
ATOM 3481 O O . LEU A 1 423 ? -17.309 -0.322 3.938 1.00 77.81 423 LEU A O 1
ATOM 3485 N N . TYR A 1 424 ? -16.251 1.608 3.569 1.00 79.44 424 TYR A N 1
ATOM 3486 C CA . TYR A 1 424 ? -17.099 2.356 4.506 1.00 79.44 424 TYR A CA 1
ATOM 3487 C C . TYR A 1 424 ? -18.571 2.341 4.090 1.00 79.44 424 TYR A C 1
ATOM 3489 O O . TYR A 1 424 ? -19.445 2.146 4.939 1.00 79.44 424 TYR A O 1
ATOM 3497 N N . LEU A 1 425 ? -18.850 2.465 2.792 1.00 80.06 425 LEU A N 1
ATOM 3498 C CA . LEU A 1 425 ? -20.202 2.405 2.242 1.00 80.06 425 LEU A CA 1
ATOM 3499 C C . LEU A 1 425 ? -20.892 1.061 2.515 1.00 80.06 425 LEU A C 1
ATOM 3501 O O . LEU A 1 425 ? -22.064 1.029 2.899 1.00 80.06 425 LEU A O 1
ATOM 3505 N N . ILE A 1 426 ? -20.171 -0.048 2.347 1.00 76.06 426 ILE A N 1
ATOM 3506 C CA . ILE A 1 426 ? -20.715 -1.396 2.561 1.00 76.06 426 ILE A CA 1
ATOM 3507 C C . ILE A 1 426 ? -20.829 -1.697 4.062 1.00 76.06 426 ILE A C 1
ATOM 3509 O O . ILE A 1 426 ? -21.801 -2.309 4.509 1.00 76.06 426 ILE A O 1
ATOM 3513 N N . LYS A 1 427 ? -19.834 -1.284 4.853 1.00 71.62 427 LYS A N 1
ATOM 3514 C CA . LYS A 1 427 ? -19.636 -1.769 6.225 1.00 71.62 427 LYS A CA 1
ATOM 3515 C C . LYS A 1 427 ? -20.182 -0.849 7.317 1.00 71.62 427 LYS A C 1
ATOM 3517 O O . LYS A 1 427 ? -20.450 -1.334 8.415 1.00 71.62 427 LYS A O 1
ATOM 3522 N N . ILE A 1 428 ? -20.367 0.448 7.055 1.00 76.31 428 ILE A N 1
ATOM 3523 C CA . ILE A 1 428 ? -20.845 1.428 8.043 1.00 76.31 428 ILE A CA 1
ATOM 3524 C C . ILE A 1 428 ? -22.233 1.938 7.614 1.00 76.31 428 ILE A C 1
ATOM 3526 O O . ILE A 1 428 ? -22.341 2.899 6.850 1.00 76.31 428 ILE A O 1
ATOM 3530 N N . PRO A 1 429 ? -23.340 1.370 8.140 1.00 79.25 429 PRO A N 1
ATOM 3531 C CA . PRO A 1 429 ? -24.694 1.766 7.740 1.00 79.25 429 PRO A CA 1
ATOM 3532 C C . PRO A 1 429 ? -24.989 3.254 7.963 1.00 79.25 429 PRO A C 1
ATOM 3534 O O . PRO A 1 429 ? -25.732 3.863 7.196 1.00 79.25 429 PRO A O 1
ATOM 3537 N N . GLY A 1 430 ? -24.404 3.840 9.014 1.00 81.19 430 GLY A N 1
ATOM 3538 C CA . GLY A 1 430 ? -24.503 5.272 9.291 1.00 81.19 430 GLY A CA 1
ATOM 3539 C C . GLY A 1 430 ? -23.839 6.130 8.211 1.00 81.19 430 GLY A C 1
ATOM 3540 O O . GLY A 1 430 ? -24.431 7.117 7.788 1.00 81.19 430 GLY A O 1
ATOM 3541 N N . PHE A 1 431 ? -22.671 5.709 7.717 1.00 81.88 431 PHE A N 1
ATOM 3542 C CA . PHE A 1 431 ? -21.958 6.366 6.622 1.00 81.88 431 PHE A CA 1
ATOM 3543 C C . PHE A 1 431 ? -22.762 6.290 5.324 1.00 81.88 431 PHE A C 1
ATOM 3545 O O . PHE A 1 431 ? -22.984 7.311 4.686 1.00 81.88 431 PHE A O 1
ATOM 3552 N N . ARG A 1 432 ? -23.300 5.111 4.983 1.00 84.75 432 ARG A N 1
ATOM 3553 C CA . ARG A 1 432 ? -24.163 4.937 3.804 1.00 84.75 432 ARG A CA 1
ATOM 3554 C C . ARG A 1 432 ? -25.372 5.870 3.818 1.00 84.75 432 ARG A C 1
ATOM 3556 O O . ARG A 1 432 ? -25.657 6.519 2.819 1.00 84.75 432 ARG A O 1
ATOM 3563 N N . ARG A 1 433 ? -26.085 5.953 4.948 1.00 85.75 433 ARG A N 1
ATOM 3564 C CA . ARG A 1 433 ? -27.241 6.856 5.086 1.00 85.75 433 ARG A CA 1
ATOM 3565 C C . ARG A 1 433 ? -26.841 8.324 4.955 1.00 85.75 433 ARG A C 1
ATOM 3567 O O . ARG A 1 433 ? -27.539 9.074 4.283 1.00 85.75 433 ARG A O 1
ATOM 3574 N N . ALA A 1 434 ? -25.728 8.711 5.570 1.00 83.94 434 ALA A N 1
ATOM 3575 C CA . ALA A 1 434 ? -25.191 10.063 5.482 1.00 83.94 434 ALA A CA 1
ATOM 3576 C C . ALA A 1 434 ? -24.771 10.437 4.051 1.00 83.94 434 ALA A C 1
ATOM 3578 O O . ALA A 1 434 ? -25.093 11.524 3.584 1.00 83.94 434 ALA A O 1
ATOM 3579 N N . LEU A 1 435 ? -24.134 9.516 3.324 1.00 82.56 435 LEU A N 1
ATOM 3580 C CA . LEU A 1 435 ? -23.771 9.711 1.923 1.00 82.56 435 LEU A CA 1
ATOM 3581 C C . LEU A 1 435 ? -25.012 9.929 1.045 1.00 82.56 435 LEU A C 1
ATOM 3583 O O . LEU A 1 435 ? -25.066 10.887 0.283 1.00 82.56 435 LEU A O 1
ATOM 3587 N N . ILE A 1 436 ? -26.040 9.086 1.196 1.00 84.69 436 ILE A N 1
ATOM 3588 C CA . ILE A 1 436 ? -27.308 9.239 0.462 1.00 84.69 436 ILE A CA 1
ATOM 3589 C C . ILE A 1 436 ? -27.965 10.586 0.788 1.00 84.69 436 ILE A C 1
ATOM 3591 O O . ILE A 1 436 ? -28.457 11.259 -0.113 1.00 84.69 436 ILE A O 1
ATOM 3595 N N . ALA A 1 437 ? -27.965 11.001 2.059 1.00 81.88 437 ALA A N 1
ATOM 3596 C CA . ALA A 1 437 ? -28.505 12.298 2.464 1.00 81.88 437 ALA A CA 1
ATOM 3597 C C . ALA A 1 437 ? -27.747 13.466 1.814 1.00 81.88 437 ALA A C 1
ATOM 3599 O O . ALA A 1 437 ? -28.368 14.434 1.387 1.00 81.88 437 ALA A O 1
ATOM 3600 N N . LEU A 1 438 ? -26.424 13.352 1.679 1.00 80.06 438 LEU A N 1
ATOM 3601 C CA . LEU A 1 438 ? -25.586 14.364 1.044 1.00 80.06 438 LEU A CA 1
ATOM 3602 C C . LEU A 1 438 ? -25.946 14.557 -0.438 1.00 80.06 438 LEU A C 1
ATOM 3604 O O . LEU A 1 438 ? -26.092 15.695 -0.873 1.00 80.06 438 LEU A O 1
ATOM 3608 N N . PHE A 1 439 ? -26.184 13.470 -1.177 1.00 77.19 439 PHE A N 1
ATOM 3609 C CA . PHE A 1 439 ? -26.629 13.543 -2.576 1.00 77.19 439 PHE A CA 1
ATOM 3610 C C . PHE A 1 439 ? -28.094 13.979 -2.729 1.00 77.19 439 PHE A C 1
ATOM 3612 O O . PHE A 1 439 ? -28.419 14.686 -3.678 1.00 77.19 439 PHE A O 1
ATOM 3619 N N . LYS A 1 440 ? -28.976 13.643 -1.777 1.00 69.88 440 LYS A N 1
ATOM 3620 C CA . LYS A 1 440 ? -30.368 14.133 -1.770 1.00 69.88 440 LYS A CA 1
ATOM 3621 C C . LYS A 1 440 ? -30.483 15.639 -1.526 1.00 69.88 440 LYS A C 1
ATOM 3623 O O . LYS A 1 440 ? -31.435 16.245 -1.989 1.00 69.88 440 LYS A O 1
ATOM 3628 N N . ILE A 1 441 ? -29.533 16.249 -0.820 1.00 58.41 441 ILE A N 1
ATOM 3629 C CA . ILE A 1 441 ? -29.489 17.710 -0.641 1.00 58.41 441 ILE A CA 1
ATOM 3630 C C . ILE A 1 441 ? -29.055 18.412 -1.940 1.00 58.41 441 ILE A C 1
ATOM 3632 O O . ILE A 1 441 ? -29.494 19.525 -2.205 1.00 58.41 441 ILE A O 1
ATOM 3636 N N . CYS A 1 442 ? -28.235 17.759 -2.771 1.00 52.34 442 CYS A N 1
ATOM 3637 C CA . CYS A 1 442 ? -27.810 18.288 -4.072 1.00 52.34 442 CYS A CA 1
ATOM 3638 C C . CYS A 1 442 ? -28.874 18.150 -5.178 1.00 52.34 442 CYS A C 1
ATOM 3640 O O . CYS A 1 442 ? -28.798 18.871 -6.167 1.00 52.34 442 CYS A O 1
ATOM 3642 N N . CYS A 1 443 ? -29.873 17.277 -5.009 1.00 44.31 443 CYS A N 1
ATOM 3643 C CA . CYS A 1 443 ? -31.048 17.188 -5.879 1.00 44.31 443 CYS A CA 1
ATOM 3644 C C . CYS A 1 443 ? -32.307 17.553 -5.079 1.00 44.31 443 CYS A C 1
ATOM 3646 O O . CYS A 1 443 ? -32.924 16.654 -4.499 1.00 44.31 443 CYS A O 1
ATOM 3648 N N . PRO A 1 444 ? -32.716 18.834 -5.015 1.00 44.25 444 PRO A N 1
ATOM 3649 C CA . PRO A 1 444 ? -33.972 19.179 -4.372 1.00 44.25 444 PRO A CA 1
ATOM 3650 C C . PRO A 1 444 ? -35.117 18.488 -5.123 1.00 44.25 444 PRO A C 1
ATOM 3652 O O . PRO A 1 444 ? -35.392 18.784 -6.283 1.00 44.25 444 PRO A O 1
ATOM 3655 N N . GLN A 1 445 ? -35.790 17.543 -4.462 1.00 46.91 445 GLN A N 1
ATOM 3656 C CA . GLN A 1 445 ? -37.131 17.153 -4.877 1.00 46.91 445 GLN A CA 1
ATOM 3657 C C . GLN A 1 445 ? -38.001 18.403 -4.752 1.00 46.91 445 GLN A C 1
ATOM 3659 O O . GLN A 1 445 ? -38.198 18.897 -3.640 1.00 46.91 445 GLN A O 1
ATOM 3664 N N . ASN A 1 446 ? -38.511 18.895 -5.883 1.00 39.78 446 ASN A N 1
ATOM 3665 C CA . ASN A 1 446 ? -39.648 19.806 -5.928 1.00 39.78 446 ASN A CA 1
ATOM 3666 C C . ASN A 1 446 ? -40.778 19.175 -5.104 1.00 39.78 446 ASN A C 1
ATOM 3668 O O . ASN A 1 446 ? -41.517 18.320 -5.593 1.00 39.78 446 ASN A O 1
ATOM 3672 N N . ARG A 1 447 ? -40.901 19.555 -3.829 1.00 41.78 447 ARG A N 1
ATOM 3673 C CA . ARG A 1 447 ? -42.138 19.342 -3.087 1.00 41.78 447 ARG A CA 1
ATOM 3674 C C . ARG A 1 447 ? -43.148 20.284 -3.721 1.00 41.78 447 ARG A C 1
ATOM 3676 O O . ARG A 1 447 ? -43.122 21.479 -3.449 1.00 41.78 447 ARG A O 1
ATOM 3683 N N . GLN A 1 448 ? -43.996 19.742 -4.591 1.00 39.00 448 GLN A N 1
ATOM 3684 C CA . GLN A 1 448 ? -45.246 20.396 -4.941 1.00 39.00 448 GLN A CA 1
ATOM 3685 C C . GLN A 1 448 ? -45.973 20.696 -3.631 1.00 39.00 448 GLN A C 1
ATOM 3687 O O . GLN A 1 448 ? -46.327 19.791 -2.874 1.00 39.00 448 GLN A O 1
ATOM 3692 N N . VAL A 1 449 ? -46.105 21.984 -3.338 1.00 39.34 449 VAL A N 1
ATOM 3693 C CA . VAL A 1 449 ? -47.002 22.494 -2.313 1.00 39.34 449 VAL A CA 1
ATOM 3694 C C . VAL A 1 449 ? -48.402 22.097 -2.771 1.00 39.34 449 VAL A C 1
ATOM 3696 O O . VAL A 1 449 ? -48.919 22.660 -3.732 1.00 39.34 449 VAL A O 1
ATOM 3699 N N . GLN A 1 450 ? -48.986 21.076 -2.142 1.00 39.22 450 GLN A N 1
ATOM 3700 C CA . GLN A 1 450 ? -50.421 20.843 -2.237 1.00 39.22 450 GLN A CA 1
ATOM 3701 C C . GLN A 1 450 ? -51.102 22.026 -1.551 1.00 39.22 450 GLN A C 1
ATOM 3703 O O . GLN A 1 450 ? -51.164 22.107 -0.326 1.00 39.22 450 GLN A O 1
ATOM 3708 N N . VAL A 1 451 ? -51.544 22.977 -2.368 1.00 41.72 451 VAL A N 1
ATOM 3709 C CA . VAL A 1 451 ? -52.550 23.960 -1.985 1.00 41.72 451 VAL A CA 1
ATOM 3710 C C . VAL A 1 451 ? -53.847 23.173 -1.814 1.00 41.72 451 VAL A C 1
ATOM 3712 O O . VAL A 1 451 ? -54.356 22.606 -2.779 1.00 41.72 451 VAL A O 1
ATOM 3715 N N . PHE A 1 452 ? -54.336 23.076 -0.580 1.00 38.34 452 PHE A N 1
ATOM 3716 C CA . PHE A 1 452 ? -55.700 22.624 -0.320 1.00 38.34 452 PHE A CA 1
ATOM 3717 C C . PHE A 1 452 ? -56.665 23.696 -0.845 1.00 38.34 452 PHE A C 1
ATOM 3719 O O . PHE A 1 452 ? -56.507 24.857 -0.457 1.00 38.34 452 PHE A O 1
ATOM 3726 N N . PRO A 1 453 ? -57.634 23.363 -1.714 1.00 48.97 453 PRO A N 1
ATOM 3727 C CA . PRO A 1 453 ? -58.761 24.245 -1.948 1.00 48.97 453 PRO A CA 1
ATOM 3728 C C . PRO A 1 453 ? -59.754 24.129 -0.784 1.00 48.97 453 PRO A C 1
ATOM 3730 O O . PRO A 1 453 ? -59.887 23.065 -0.176 1.00 48.97 453 PRO A O 1
ATOM 3733 N N . TYR A 1 454 ? -60.361 25.278 -0.489 1.00 43.41 454 TYR A N 1
ATOM 3734 C CA . TYR A 1 454 ? -61.358 25.553 0.545 1.00 43.41 454 TYR A CA 1
ATOM 3735 C C . TYR A 1 454 ? -62.553 24.602 0.552 1.00 43.41 454 TYR A C 1
ATOM 3737 O O . TYR A 1 454 ? -62.983 24.189 -0.550 1.00 43.41 454 TYR A O 1
#

pLDDT: mean 73.7, std 14.8, range [38.34, 96.81]

Sequence (454 aa):
HRVVKRWIYKALIAITWIIAGAISLANITLRVLREMSKYLYLWNLFNAFCLTIICISYTSIYVKVRHGAQGLYHNAATRERKLTATLFIVTFLSLSLWLPYFVTWVVMEASDYLVTPPFRLFYFFIFLFHANSLINPILYLIKISGYRRAFIALFRIRCQQQRRGHMFPKPECLTWLTIYFTLSFATAAFNAITIVVFIKHRNLRNRGAYLIINLAVADMLVGGFSTFDLSYFYGQTCNIWKSNSGRISYLLKFAIIFLFLVCSLANVTAISLERVHATFWPFKHRVLKKRVYNVIIVVIWIIAGSMSLAYITLIEFNAPSAFFYLWNSFNAICLSVICISYASIFVKVRYSSQGLHSNASTRERKLTATLFTVTFLSLVLWLPYVVNRLLLEASNFSIMPPLRLDFFLVFLFHTNSFINPILYLIKIPGFRRALIALFKICCPQNRQVQVFPY

Foldseek 3Di:
DVVVVVVVVVVVVVVVVVVVVVVVVVVVVVVVVVVVVVVVVVVLVVVVVVVVVVVVVLVVVVCCLVVVDDDDCPPVNVVVVLVNVLVVVLVVLLCVLQVQQSVQVCVCVVVVNPDHDDPVSNVVSVVSNVCSVVVSLVSCCVRPVVSVVVVVVVVVVVVVCVPPPPAPDLVVLVVLLVLLLVLLVLLLVLLVLVLVLCVVDVVVDDLLVLLVNQLSVLSNLLSPQQSNVVSVVSCCVNVVDPDPDDPVRVLLSVLSNQLSLQLNLLSLLVSLVLVLCCQPPVPVNVVDDSVVSVVSSVVSNVRSNVLSVVSNVCVVVVNNVVSLVVVLVSLVVSLVSNVVSLVSSVVSLVVVLVPDPDPVNVVVVLLNVLVVVLSVLLSVLQVLLSVQSVVCVVVVNPDDDRPVSNSSSVSSNSCNSSCSSVSCCVNPVSSVVSSVVVVCVVPPDPPDPPDDDD

Organism: Pocillopora damicornis (NCBI:txid46731)

Secondary structure (DSSP, 8-state):
-HHHHHHHHHHHHHHHHHHHHHHHHHHHHHHHHHHHHHHHHHHHHHHHHHHHHHHHHHHHHHHHHHH----S-HHHHHHHHHHHHHHHHHHHHHHHHHHHHHHHHHHHHHTTT-S---HHHHHHHHHHHHHHHHHHHHHHHHH-HHHHHHHHHHHHHHHHHTTS-S---HHHHHHHHHHHHHHHHHHHHHHHHHHHHHHH-GGG--TTHHHHHHHHHHHHHIIIIIIHHHHHHHHHHTTSS-----HHHHHHHHHHHHHHHHHHHHHHHHHHHHHHHHHH-HHHHHH--HHHHHHHHHHHHHHHHHHHHHHHHHHHTT-HHHHHHHHHHHHHHHHHHHHHHHHHHHHHHHHHTTS---HHHHHHHHHHHHHHHHHHHHHHHHHHHHHHHHHHHHTTT-SPPPHHHHHHHHHHHHHHHHHHHHHHHHH-HHHHHHHHHHHHHHS-----------

InterPro domains:
  IPR000276 G protein-coupled receptor, rhodopsin-like [PF00001] (37-140)
  IPR000276 G protein-coupled receptor, rhodopsin-like [PF00001] (191-424)
  IPR000276 G protein-coupled receptor, rhodopsin-like [PR00237] (175-199)
  IPR000276 G protein-coupled receptor, rhodopsin-like [PR00237] (208-229)
  IPR000276 G protein-coupled receptor, rhodopsin-like [PR00237] (257-279)
  IPR000276 G protein-coupled receptor, rhodopsin-like [PR00237] (292-313)
  IPR000276 G protein-coupled receptor, rhodopsin-like [PR00237] (367-391)
  IPR000276 G protein-coupled receptor, rhodopsin-like [PR00237] (406-432)
  IPR000276 G protein-coupled receptor, rhodopsin-like [SM01381] (184-439)
  IPR017452 GPCR, rhodopsin-like, 7TM [PS50262] (51-140)
  IPR017452 GPCR, rhodopsin-like, 7TM [PS50262] (190-424)